Protein AF-A0A162RTA2-F1 (afdb_monomer)

Radius of gyration: 52.52 Å; Cα contacts (8 Å, |Δi|>4): 504; chains: 1; bounding box: 131×69×152 Å

Organism: NCBI:txid35525

Secondary structure (DSSP, 8-state):
--SSHHHHHHHTSSSSS-----------------------SS-HHHHTTS---SS---SEEEE-SSSSS-PEEE--S--EE--HHHHHHHHHH-HHHHHHHTTSSS-EES--HHHHHHHHHHHHHHHHHHTTSHHHHHHHHHHHHHHHH-TTGGGTEEEEEEEE--SS--TTT---EEEEEEEEEEEHHHHHHHHHHHTTPBPTTTSSBSHHHHSGGGTTS--HHHHHHHHH-BGGGTSSBSSEEEEEEEPTTPPPS-TT----B-PPPPPTTS-SSTTS-PPPTTT-GGGSPPPPPPPPP-PPPEETTEEHHHHHHHHHHHHHHHHHHHHHHHHHHHHHHHHHHHHHHHHHHHHTTTS-SS---------------------------------------------------------------------------

Structure (mmCIF, N/CA/C/O backbone):
data_AF-A0A162RTA2-F1
#
_entry.id   AF-A0A162RTA2-F1
#
loop_
_atom_site.group_PDB
_atom_site.id
_atom_site.type_symbol
_atom_site.label_atom_id
_atom_site.label_alt_id
_atom_site.label_comp_id
_atom_site.label_asym_id
_atom_site.label_entity_id
_atom_site.label_seq_id
_atom_site.pdbx_PDB_ins_code
_atom_site.Cartn_x
_atom_site.Cartn_y
_atom_site.Cartn_z
_atom_site.occupancy
_atom_site.B_iso_or_equiv
_atom_site.auth_seq_id
_atom_site.auth_comp_id
_atom_site.auth_asym_id
_atom_site.auth_atom_id
_atom_site.pdbx_PDB_model_num
ATOM 1 N N . MET A 1 1 ? 75.792 -13.176 36.880 1.00 47.16 1 MET A N 1
ATOM 2 C CA . MET A 1 1 ? 74.423 -12.820 36.447 1.00 47.16 1 MET A CA 1
ATOM 3 C C . MET A 1 1 ? 73.464 -13.728 37.194 1.00 47.16 1 MET A C 1
ATOM 5 O O . MET A 1 1 ? 73.699 -14.927 37.212 1.00 47.16 1 MET A O 1
ATOM 9 N N . GLY A 1 2 ? 72.490 -13.158 37.896 1.00 45.47 2 GLY A N 1
ATOM 10 C CA . GLY A 1 2 ? 71.633 -13.858 38.855 1.00 45.47 2 GLY A CA 1
ATOM 11 C C . GLY A 1 2 ? 70.981 -12.848 39.801 1.00 45.47 2 GLY A C 1
ATOM 12 O O . GLY A 1 2 ? 71.574 -11.800 40.057 1.00 45.47 2 GLY A O 1
ATOM 13 N N . ARG A 1 3 ? 69.781 -13.177 40.303 1.00 44.53 3 ARG A N 1
ATOM 14 C CA . ARG A 1 3 ? 68.616 -12.262 40.389 1.00 44.53 3 ARG A CA 1
ATOM 15 C C . ARG A 1 3 ? 67.983 -12.038 39.004 1.00 44.53 3 ARG A C 1
ATOM 17 O O . ARG A 1 3 ? 68.652 -12.200 37.990 1.00 44.53 3 ARG A O 1
ATOM 24 N N . ASP A 1 4 ? 66.681 -11.756 39.033 1.00 50.44 4 ASP A N 1
ATOM 25 C CA . ASP A 1 4 ? 65.726 -11.473 37.940 1.00 50.44 4 ASP A CA 1
ATOM 26 C C . ASP A 1 4 ? 64.821 -12.649 37.524 1.00 50.44 4 ASP A C 1
ATOM 28 O O . ASP A 1 4 ? 63.603 -12.518 37.625 1.00 50.44 4 ASP A O 1
ATOM 32 N N . VAL A 1 5 ? 65.347 -13.844 37.217 1.00 50.56 5 VAL A N 1
ATOM 33 C CA . VAL A 1 5 ? 64.493 -15.026 36.902 1.00 50.56 5 VAL A CA 1
ATOM 34 C C . VAL A 1 5 ? 63.605 -15.452 38.090 1.00 50.56 5 VAL A C 1
ATOM 36 O O . VAL A 1 5 ? 62.507 -15.973 37.909 1.00 50.56 5 VAL A O 1
ATOM 39 N N . VAL A 1 6 ? 64.046 -15.179 39.322 1.00 47.72 6 VAL A N 1
ATOM 40 C CA . VAL A 1 6 ? 63.326 -15.535 40.561 1.00 47.72 6 VAL A CA 1
ATOM 41 C C . VAL A 1 6 ? 62.083 -14.660 40.793 1.00 47.72 6 VAL A C 1
ATOM 43 O O . VAL A 1 6 ? 61.156 -15.095 41.468 1.00 47.72 6 VAL A O 1
ATOM 46 N N . PHE A 1 7 ? 62.018 -13.446 40.233 1.00 45.50 7 PHE A N 1
ATOM 47 C CA . PHE A 1 7 ? 60.947 -12.495 40.567 1.00 45.50 7 PHE A CA 1
ATOM 48 C C . PHE A 1 7 ? 59.626 -12.758 39.825 1.00 45.50 7 PHE A C 1
ATOM 50 O O . PHE A 1 7 ? 58.560 -12.406 40.323 1.00 45.50 7 PHE A O 1
ATOM 57 N N . VAL A 1 8 ? 59.679 -13.418 38.663 1.00 51.41 8 VAL A N 1
ATOM 58 C CA . VAL A 1 8 ? 58.488 -13.717 37.843 1.00 51.41 8 VAL A CA 1
ATOM 59 C C . VAL A 1 8 ? 57.709 -14.924 38.388 1.00 51.41 8 VAL A C 1
ATOM 61 O O . VAL A 1 8 ? 56.482 -14.920 38.381 1.00 51.41 8 VAL A O 1
ATOM 64 N N . PHE A 1 9 ? 58.399 -15.932 38.933 1.00 43.00 9 PHE A N 1
ATOM 65 C CA . PHE A 1 9 ? 57.758 -17.148 39.457 1.00 43.00 9 PHE A CA 1
ATOM 66 C C . PHE A 1 9 ? 57.049 -16.968 40.810 1.00 43.00 9 PHE A C 1
ATOM 68 O O . PHE A 1 9 ? 56.158 -17.750 41.134 1.00 43.00 9 PHE A O 1
ATOM 75 N N . VAL A 1 10 ? 57.402 -15.946 41.597 1.00 47.78 10 VAL A N 1
ATOM 76 C CA . VAL A 1 10 ? 56.810 -15.717 42.931 1.00 47.78 10 VAL A CA 1
ATOM 77 C C . VAL A 1 10 ? 55.421 -15.066 42.850 1.00 47.78 10 VAL A C 1
ATOM 79 O O . VAL A 1 10 ? 54.563 -15.354 43.681 1.00 47.78 10 VAL A O 1
ATOM 82 N N . LEU A 1 11 ? 55.158 -14.241 41.831 1.00 46.12 11 LEU A N 1
ATOM 83 C CA . LEU A 1 11 ? 53.863 -13.564 41.665 1.00 46.12 11 LEU A CA 1
ATOM 84 C C . LEU A 1 11 ? 52.770 -14.463 41.058 1.00 46.12 11 LEU A C 1
ATOM 86 O O . LEU A 1 11 ? 51.589 -14.203 41.267 1.00 46.12 11 LEU A O 1
ATOM 90 N N . ALA A 1 12 ? 53.139 -15.544 40.365 1.00 45.56 12 ALA A N 1
ATOM 91 C CA . ALA A 1 12 ? 52.188 -16.466 39.738 1.00 45.56 12 ALA A CA 1
ATOM 92 C C . ALA A 1 12 ? 51.533 -17.472 40.712 1.00 45.56 12 ALA A C 1
ATOM 94 O O . ALA A 1 12 ? 50.554 -18.119 40.351 1.00 45.56 12 ALA A O 1
ATOM 95 N N . LEU A 1 13 ? 52.061 -17.626 41.935 1.00 40.28 13 LEU A N 1
ATOM 96 C CA . LEU A 1 13 ? 51.657 -18.688 42.874 1.00 40.28 13 LEU A CA 1
ATOM 97 C C . LEU A 1 13 ? 50.846 -18.206 44.090 1.00 40.28 13 LEU A C 1
ATOM 99 O O . LEU A 1 13 ? 50.374 -19.032 44.867 1.00 40.28 13 LEU A O 1
ATOM 103 N N . LEU A 1 14 ? 50.636 -16.894 44.251 1.00 40.59 14 LEU A N 1
ATOM 104 C CA . LEU A 1 14 ? 49.888 -16.322 45.385 1.00 40.59 14 LEU A CA 1
ATOM 105 C C . LEU A 1 14 ? 48.412 -15.998 45.080 1.00 40.59 14 LEU A C 1
ATOM 107 O O . LEU A 1 14 ? 47.686 -15.581 45.975 1.00 40.59 14 LEU A O 1
ATOM 111 N N . ALA A 1 15 ? 47.940 -16.244 43.853 1.00 41.16 15 ALA A N 1
ATOM 112 C CA . ALA A 1 15 ? 46.539 -16.041 43.455 1.00 41.16 15 ALA A CA 1
ATOM 113 C C . ALA A 1 15 ? 45.626 -17.270 43.683 1.00 41.16 15 ALA A C 1
ATOM 115 O O . ALA A 1 15 ? 44.437 -17.215 43.389 1.00 41.16 15 ALA A O 1
ATOM 116 N N . ILE A 1 16 ? 46.169 -18.387 44.185 1.00 42.56 16 ILE A N 1
ATOM 117 C CA . ILE A 1 16 ? 45.461 -19.682 44.293 1.00 42.56 16 ILE A CA 1
ATOM 118 C C . ILE A 1 16 ? 44.822 -19.890 45.687 1.00 42.56 16 ILE A C 1
ATOM 120 O O . ILE A 1 16 ? 44.022 -20.800 45.877 1.00 42.56 16 ILE A O 1
ATOM 124 N N . TRP A 1 17 ? 45.124 -19.024 46.663 1.00 38.19 17 TRP A N 1
ATOM 125 C CA . TRP A 1 17 ? 44.666 -19.136 48.057 1.00 38.19 17 TRP A CA 1
ATOM 126 C C . TRP A 1 17 ? 43.900 -17.896 48.548 1.00 38.19 17 TRP A C 1
ATOM 128 O O . TRP A 1 17 ? 44.283 -17.269 49.531 1.00 38.19 17 TRP A O 1
ATOM 138 N N . TYR A 1 18 ? 42.777 -17.571 47.901 1.00 33.03 18 TYR A N 1
ATOM 139 C CA . TYR A 1 18 ? 41.646 -16.938 48.595 1.00 33.03 18 TYR A CA 1
ATOM 140 C C . TYR A 1 18 ? 40.318 -17.310 47.928 1.00 33.03 18 TYR A C 1
ATOM 142 O O . TYR A 1 18 ? 39.935 -16.754 46.904 1.00 33.03 18 TYR A O 1
ATOM 150 N N . ASN A 1 19 ? 39.618 -18.273 48.527 1.00 35.62 19 ASN A N 1
ATOM 151 C CA . ASN A 1 19 ? 38.276 -18.687 48.136 1.00 35.62 19 ASN A CA 1
ATOM 152 C C . ASN A 1 19 ? 37.488 -19.080 49.399 1.00 35.62 19 ASN A C 1
ATOM 154 O O . ASN A 1 19 ? 37.860 -20.062 50.044 1.00 35.62 19 ASN A O 1
ATOM 158 N N . PRO A 1 20 ? 36.430 -18.343 49.774 1.00 34.97 20 PRO A N 1
ATOM 159 C CA . PRO A 1 20 ? 35.414 -18.818 50.698 1.00 34.97 20 PRO A CA 1
ATOM 160 C C . PRO A 1 20 ? 34.203 -19.352 49.915 1.00 34.97 20 PRO A C 1
ATOM 162 O O . PRO A 1 20 ? 33.336 -18.593 49.486 1.00 34.97 20 PRO A O 1
ATOM 165 N N . VAL A 1 21 ? 34.125 -20.676 49.762 1.00 35.34 21 VAL A N 1
ATOM 166 C CA . VAL A 1 21 ? 32.892 -21.356 49.337 1.00 35.34 21 VAL A CA 1
ATOM 167 C C . VAL A 1 21 ? 31.981 -21.540 50.549 1.00 35.34 21 VAL A C 1
ATOM 169 O O . VAL A 1 21 ? 32.415 -22.123 51.535 1.00 35.34 21 VAL A O 1
ATOM 172 N N . CYS A 1 22 ? 30.739 -21.066 50.434 1.00 27.30 22 CYS A N 1
ATOM 173 C CA . CYS A 1 22 ? 29.482 -21.634 50.956 1.00 27.30 22 CYS A CA 1
ATOM 174 C C . CYS A 1 22 ? 28.376 -20.650 50.520 1.00 27.30 22 CYS A C 1
ATOM 176 O O . CYS A 1 22 ? 28.410 -19.500 50.939 1.00 27.30 22 CYS A O 1
ATOM 178 N N . SER A 1 23 ? 27.477 -20.931 49.572 1.00 27.20 23 SER A N 1
ATOM 179 C CA . SER A 1 23 ? 26.694 -22.149 49.299 1.00 27.20 23 SER A CA 1
ATOM 180 C C . SER A 1 23 ? 25.692 -22.458 50.407 1.00 27.20 23 SER A C 1
ATOM 182 O O . SER A 1 23 ? 25.990 -23.218 51.322 1.00 27.20 23 SER A O 1
ATOM 184 N N . GLU A 1 24 ? 24.486 -21.917 50.257 1.00 28.17 24 GLU A N 1
ATOM 185 C CA . GLU A 1 24 ? 23.281 -22.385 50.935 1.00 28.17 24 GLU A CA 1
ATOM 186 C C . GLU A 1 24 ? 22.255 -22.716 49.844 1.00 28.17 24 GLU A C 1
ATOM 188 O O . GLU A 1 24 ? 21.717 -21.834 49.178 1.00 28.17 24 GLU A O 1
ATOM 193 N N . THR A 1 25 ? 22.079 -24.010 49.576 1.00 34.00 25 THR A N 1
ATOM 194 C CA . THR A 1 25 ? 21.076 -24.526 48.640 1.00 34.00 25 THR A CA 1
ATOM 195 C C . THR A 1 25 ? 19.830 -24.883 49.433 1.00 34.00 25 THR A C 1
ATOM 197 O O . THR A 1 25 ? 19.845 -25.881 50.152 1.00 34.00 25 THR A O 1
ATOM 200 N N . ALA A 1 26 ? 18.777 -24.077 49.302 1.00 28.12 26 ALA A N 1
ATOM 201 C CA . ALA A 1 26 ? 17.455 -24.392 49.827 1.00 28.12 26 ALA A CA 1
ATOM 202 C C . ALA A 1 26 ? 16.579 -24.973 48.706 1.00 28.12 26 ALA A C 1
ATOM 204 O O . ALA A 1 26 ? 16.508 -24.420 47.611 1.00 28.12 26 ALA A O 1
ATOM 205 N N . ASP A 1 27 ? 15.988 -26.118 49.018 1.00 26.69 27 ASP A N 1
ATOM 206 C CA . ASP A 1 27 ? 15.301 -27.102 48.183 1.00 26.69 27 ASP A CA 1
ATOM 207 C C . ASP A 1 27 ? 14.414 -26.617 47.018 1.00 26.69 27 ASP A C 1
ATOM 209 O O . ASP A 1 27 ? 13.696 -25.620 47.081 1.00 26.69 27 ASP A O 1
ATOM 213 N N . LEU A 1 28 ? 14.430 -27.420 45.948 1.00 29.45 28 LEU A N 1
ATOM 214 C CA . LEU A 1 28 ? 13.605 -27.262 44.752 1.00 29.45 28 LEU A CA 1
ATOM 215 C C . LEU A 1 28 ? 12.278 -28.016 44.932 1.00 29.45 28 LEU A C 1
ATOM 217 O O . LEU A 1 28 ? 12.180 -29.191 44.581 1.00 29.45 28 LEU A O 1
ATOM 221 N N . GLU A 1 29 ? 11.252 -27.336 45.445 1.00 27.45 29 GLU A N 1
ATOM 222 C CA . GLU A 1 29 ? 9.861 -27.801 45.356 1.00 27.45 29 GLU A CA 1
ATOM 223 C C . GLU A 1 29 ? 9.006 -26.882 44.475 1.00 27.45 29 GLU A C 1
ATOM 225 O O . GLU A 1 29 ? 9.232 -25.679 44.349 1.00 27.45 29 GLU A O 1
ATOM 230 N N . LEU A 1 30 ? 8.037 -27.508 43.807 1.00 35.47 30 LEU A N 1
ATOM 231 C CA . LEU A 1 30 ? 7.164 -26.908 42.805 1.00 35.47 30 LEU A CA 1
ATOM 232 C C . LEU A 1 30 ? 6.258 -25.830 43.409 1.00 35.47 30 LEU A C 1
ATOM 234 O O . LEU A 1 30 ? 5.530 -26.116 44.356 1.00 35.47 30 LEU A O 1
ATOM 238 N N . LEU A 1 31 ? 6.142 -24.681 42.740 1.00 24.70 31 LEU A N 1
ATOM 239 C CA . LEU A 1 31 ? 4.845 -24.020 42.585 1.00 24.70 31 LEU A CA 1
ATOM 240 C C . LEU A 1 31 ? 4.776 -23.201 41.287 1.00 24.70 31 LEU A C 1
ATOM 242 O O . LEU A 1 31 ? 5.788 -22.913 40.652 1.00 24.70 31 LEU A O 1
ATOM 246 N N . HIS A 1 32 ? 3.544 -22.918 40.878 1.00 28.33 32 HIS A N 1
ATOM 247 C CA . HIS A 1 32 ? 3.163 -22.280 39.620 1.00 28.33 32 HIS A CA 1
ATOM 248 C C . HIS A 1 32 ? 2.883 -20.777 39.831 1.00 28.33 32 HIS A C 1
ATOM 250 O O . HIS A 1 32 ? 2.768 -20.324 40.969 1.00 28.33 32 HIS A O 1
ATOM 256 N N . GLU A 1 33 ? 2.620 -20.078 38.725 1.00 29.36 33 GLU A N 1
ATOM 257 C CA . GLU A 1 33 ? 1.870 -18.811 38.647 1.00 29.36 33 GLU A CA 1
ATOM 258 C C . GLU A 1 33 ? 2.550 -17.462 38.987 1.00 29.36 33 GLU A C 1
ATOM 260 O O . GLU A 1 33 ? 3.306 -17.305 39.944 1.00 29.36 33 GLU A O 1
ATOM 265 N N . SER A 1 34 ? 2.066 -16.450 38.253 1.00 29.58 34 SER A N 1
ATOM 266 C CA . SER A 1 34 ? 1.974 -15.012 38.568 1.00 29.58 34 SER A CA 1
ATOM 267 C C . SER A 1 34 ? 3.185 -14.084 38.363 1.00 29.58 34 SER A C 1
ATOM 269 O O . SER A 1 34 ? 4.325 -14.438 38.642 1.00 29.58 34 SER A O 1
ATOM 271 N N . ASP A 1 35 ? 2.995 -12.818 37.971 1.00 32.56 35 ASP A N 1
ATOM 2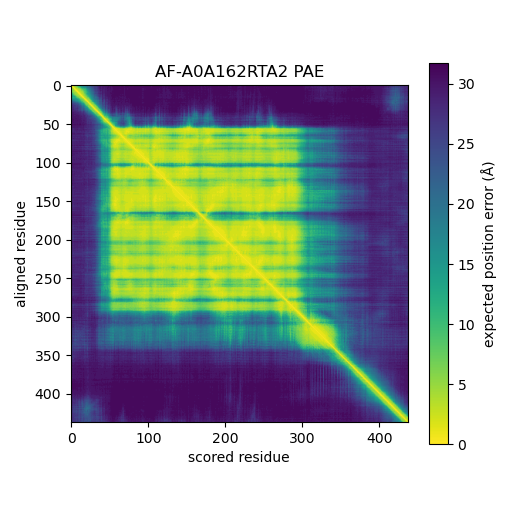72 C CA . ASP A 1 35 ? 2.029 -12.239 37.008 1.00 32.56 35 ASP A CA 1
ATOM 273 C C . ASP A 1 35 ? 2.531 -10.821 36.658 1.00 32.56 35 ASP A C 1
ATOM 275 O O . ASP A 1 35 ? 2.690 -9.989 37.556 1.00 32.56 35 ASP A O 1
ATOM 279 N N . SER A 1 36 ? 2.821 -10.506 35.393 1.00 32.44 36 SER A N 1
ATOM 280 C CA . SER A 1 36 ? 3.290 -9.161 35.011 1.00 32.44 36 SER A CA 1
ATOM 281 C C . SER A 1 36 ? 2.105 -8.293 34.589 1.00 32.44 36 SER A C 1
ATOM 283 O O . SER A 1 36 ? 1.755 -8.248 33.409 1.00 32.44 36 SER A O 1
ATOM 285 N N . GLN A 1 37 ? 1.471 -7.628 35.560 1.00 32.31 37 GLN A N 1
ATOM 286 C CA . GLN A 1 37 ? 0.194 -6.932 35.367 1.00 32.31 37 GLN A CA 1
ATOM 287 C C . GLN A 1 37 ? 0.260 -5.764 34.366 1.00 32.31 37 GLN A C 1
ATOM 289 O O . GLN A 1 37 ? 0.566 -4.625 34.717 1.00 32.31 37 GLN A O 1
ATOM 294 N N . HIS A 1 38 ? -0.150 -6.033 33.126 1.00 34.97 38 HIS A N 1
ATOM 295 C CA . HIS A 1 38 ? -0.755 -5.019 32.267 1.00 34.97 38 HIS A CA 1
ATOM 296 C C . HIS A 1 38 ? -2.210 -4.829 32.712 1.00 34.97 38 HIS A C 1
ATOM 298 O O . HIS A 1 38 ? -3.004 -5.764 32.658 1.00 34.97 38 HIS A O 1
ATOM 304 N N . HIS A 1 39 ? -2.574 -3.623 33.153 1.00 31.73 39 HIS A N 1
ATOM 305 C CA . HIS A 1 39 ? -3.935 -3.313 33.603 1.00 31.73 39 HIS A CA 1
ATOM 306 C C . HIS A 1 39 ? -4.900 -3.085 32.423 1.00 31.73 39 HIS A C 1
ATOM 308 O O . HIS A 1 39 ? -5.405 -1.982 32.220 1.00 31.73 39 HIS A O 1
ATOM 314 N N . SER A 1 40 ? -5.190 -4.138 31.653 1.00 39.47 40 SER A N 1
ATOM 315 C CA . SER A 1 40 ? -6.405 -4.188 30.834 1.00 39.47 40 SER A CA 1
ATOM 316 C C . SER A 1 40 ? -7.601 -4.388 31.770 1.00 39.47 40 SER A C 1
ATOM 318 O O . SER A 1 40 ? -7.750 -5.455 32.362 1.00 39.47 40 SER A O 1
ATOM 320 N N . ILE A 1 41 ? -8.431 -3.354 31.944 1.00 51.09 41 ILE A N 1
ATOM 321 C CA . ILE A 1 41 ? -9.538 -3.353 32.927 1.00 51.09 41 ILE A CA 1
ATOM 322 C C . ILE A 1 41 ? -10.670 -4.331 32.547 1.00 51.09 41 ILE A C 1
ATOM 324 O O . ILE A 1 41 ? -11.442 -4.744 33.406 1.00 51.09 41 ILE A O 1
ATOM 328 N N . TRP A 1 42 ? -10.700 -4.781 31.293 1.00 43.22 42 TRP A N 1
ATOM 329 C CA . TRP A 1 42 ? -11.556 -5.866 30.820 1.00 43.22 42 TRP A CA 1
ATOM 330 C C . TRP A 1 42 ? -10.790 -7.180 30.883 1.00 43.22 42 TRP A C 1
ATOM 332 O O . TRP A 1 42 ? -9.695 -7.293 30.322 1.00 43.22 42 TRP A O 1
ATOM 342 N N . THR A 1 43 ? -11.349 -8.196 31.541 1.00 38.38 43 THR A N 1
ATOM 343 C CA . THR A 1 43 ? -10.756 -9.532 31.472 1.00 38.38 43 THR A CA 1
ATOM 344 C C . THR A 1 43 ? -10.954 -10.098 30.069 1.00 38.38 43 THR A C 1
ATOM 346 O O . THR A 1 43 ? -11.955 -9.826 29.402 1.00 38.38 43 THR A O 1
ATOM 349 N N . ARG A 1 44 ? -10.040 -10.973 29.620 1.00 49.62 44 ARG A N 1
ATOM 350 C CA . ARG A 1 44 ? -10.187 -11.649 28.316 1.00 49.62 44 ARG A CA 1
ATOM 351 C C . ARG A 1 44 ? -11.532 -12.384 28.190 1.00 49.62 44 ARG A C 1
ATOM 353 O O . ARG A 1 44 ? -12.015 -12.547 27.083 1.00 49.62 44 ARG A O 1
ATOM 360 N N . LYS A 1 45 ? -12.162 -12.786 29.304 1.00 37.69 45 LYS A N 1
ATOM 361 C CA . LYS A 1 45 ? -13.489 -13.425 29.322 1.00 37.69 45 LYS A CA 1
ATOM 362 C C . LYS A 1 45 ? -14.649 -12.495 28.978 1.00 37.69 45 LYS A C 1
ATOM 364 O O . LYS A 1 45 ? -15.644 -12.989 28.471 1.00 37.69 45 LYS A O 1
ATOM 369 N N . GLU A 1 46 ? -14.554 -11.203 29.273 1.00 43.72 46 GLU A N 1
ATOM 370 C CA . GLU A 1 46 ? -15.633 -10.252 28.975 1.00 43.72 46 GLU A CA 1
ATOM 371 C C . GLU A 1 46 ? -15.585 -9.841 27.499 1.00 43.72 46 GLU A C 1
ATOM 373 O O . GLU A 1 46 ? -16.619 -9.823 26.841 1.00 43.72 46 GLU A O 1
ATOM 378 N N . LEU A 1 47 ? -14.379 -9.665 26.945 1.00 48.97 47 LEU A N 1
ATOM 379 C CA . LEU A 1 47 ? -14.157 -9.492 25.502 1.00 48.97 47 LEU A CA 1
ATOM 380 C C . LEU A 1 47 ? -14.440 -10.779 24.698 1.00 48.97 47 LEU A C 1
ATOM 382 O O . LEU A 1 47 ? -14.981 -10.713 23.599 1.00 48.97 47 LEU A O 1
ATOM 386 N N . ALA A 1 48 ? -14.146 -11.962 25.249 1.00 43.12 48 ALA A N 1
ATOM 387 C CA . ALA A 1 48 ? -14.498 -13.259 24.655 1.00 43.12 48 ALA A CA 1
ATOM 388 C C . ALA A 1 48 ? -15.945 -13.709 24.962 1.00 43.12 48 ALA A C 1
ATOM 390 O O . ALA A 1 48 ? -16.269 -14.885 24.800 1.00 43.12 48 ALA A O 1
ATOM 391 N N . ASN A 1 49 ? -16.809 -12.796 25.423 1.00 40.88 49 ASN A N 1
ATOM 392 C CA . ASN A 1 49 ? -18.253 -13.024 25.517 1.00 40.88 49 ASN A CA 1
ATOM 393 C C . ASN A 1 49 ? -19.011 -12.512 24.275 1.00 40.88 49 ASN A C 1
ATOM 395 O O . ASN A 1 49 ? -20.229 -12.679 24.190 1.00 40.88 49 ASN A O 1
ATOM 399 N N . GLY A 1 50 ? -18.302 -11.940 23.293 1.00 45.03 50 GLY A N 1
ATOM 400 C CA . GLY A 1 50 ? -18.783 -11.908 21.915 1.00 45.03 50 GLY A CA 1
ATOM 401 C C . GLY A 1 50 ? -19.081 -13.335 21.445 1.00 45.03 50 GLY A C 1
ATOM 402 O O . GLY A 1 50 ? -18.292 -14.254 21.679 1.00 45.03 50 GLY A O 1
ATOM 403 N N . SER A 1 51 ? -20.246 -13.538 20.828 1.00 43.31 51 SER A N 1
ATOM 404 C CA . SER A 1 51 ? -20.583 -14.829 20.222 1.00 43.31 51 SER A CA 1
ATOM 405 C C . SER A 1 51 ? -19.519 -15.190 19.191 1.00 43.31 51 SER A C 1
ATOM 407 O O . SER A 1 51 ? -19.080 -14.322 18.438 1.00 43.31 51 SER A O 1
ATOM 409 N N . LYS A 1 52 ? -19.135 -16.469 19.109 1.00 50.06 52 LYS A N 1
ATOM 410 C CA . LYS A 1 52 ? -18.225 -16.933 18.057 1.00 50.06 52 LYS A CA 1
ATOM 411 C C . LYS A 1 52 ? -18.982 -17.095 16.737 1.00 50.06 52 LYS A C 1
ATOM 413 O O . LYS A 1 52 ? -19.206 -18.210 16.268 1.00 50.06 52 LYS A O 1
ATOM 418 N N . ASP A 1 53 ? -19.447 -15.969 16.205 1.00 60.97 53 ASP A N 1
ATOM 419 C CA . ASP A 1 53 ? -20.208 -15.916 14.970 1.00 60.97 53 ASP A CA 1
ATOM 420 C C . ASP A 1 53 ? -19.297 -16.192 13.772 1.00 60.97 53 ASP A C 1
ATOM 422 O O . ASP A 1 53 ? -18.289 -15.525 13.558 1.00 60.97 53 ASP A O 1
ATOM 426 N N . SER A 1 54 ? -19.684 -17.185 12.980 1.00 64.62 54 SER A N 1
ATOM 427 C CA . SER A 1 54 ? -19.069 -17.525 11.699 1.00 64.62 54 SER A CA 1
ATOM 428 C C . SER A 1 54 ? -19.191 -16.435 10.628 1.00 64.62 54 SER A C 1
ATOM 430 O O . SER A 1 54 ? -18.496 -16.525 9.621 1.00 64.62 54 SER A O 1
ATOM 432 N N . GLN A 1 55 ? -20.082 -15.454 10.801 1.00 76.12 55 GLN A N 1
ATOM 433 C CA . GLN A 1 55 ? -20.253 -14.342 9.860 1.00 76.12 55 GLN A CA 1
ATOM 434 C C . GLN A 1 55 ? -19.242 -13.217 10.134 1.00 76.12 55 GLN A C 1
ATOM 436 O O . GLN A 1 55 ? -18.670 -12.678 9.189 1.00 76.12 55 GLN A O 1
ATOM 441 N N . GLY A 1 56 ? -18.936 -12.951 11.408 1.00 83.88 56 GLY A N 1
ATOM 442 C CA . GLY A 1 56 ? -18.103 -11.831 11.859 1.00 83.88 56 GLY A CA 1
ATOM 443 C C . GLY A 1 56 ? -18.933 -10.633 12.333 1.00 83.88 56 GLY A C 1
ATOM 444 O O . GLY A 1 56 ? -20.113 -10.524 12.019 1.00 83.88 56 GLY A O 1
ATOM 445 N N . HIS A 1 57 ? -18.316 -9.754 13.122 1.00 91.56 57 HIS A N 1
ATOM 446 C CA . HIS A 1 57 ? -18.953 -8.575 13.719 1.00 91.56 57 HIS A CA 1
ATOM 447 C C . HIS A 1 57 ? -17.980 -7.387 13.771 1.00 91.56 57 HIS A C 1
ATOM 449 O O . HIS A 1 57 ? -16.764 -7.553 13.605 1.00 91.56 57 HIS A O 1
ATOM 455 N N . CYS A 1 58 ? -18.481 -6.189 14.079 1.00 94.81 58 CYS A N 1
ATOM 456 C CA . CYS A 1 58 ? -17.641 -5.004 14.239 1.00 94.81 58 CYS A CA 1
ATOM 457 C C . CYS A 1 58 ? -16.688 -5.127 15.434 1.00 94.81 58 CYS A C 1
ATOM 459 O O . CYS A 1 58 ? -17.043 -5.684 16.469 1.00 94.81 58 CYS A O 1
ATOM 461 N N . MET A 1 59 ? -15.486 -4.561 15.304 1.00 94.00 59 MET A N 1
ATOM 462 C CA . MET A 1 59 ? -14.479 -4.456 16.382 1.00 94.00 59 MET A CA 1
ATOM 463 C C . MET A 1 59 ? -14.339 -3.035 16.950 1.00 94.00 59 MET A C 1
ATOM 465 O O . MET A 1 59 ? -13.600 -2.800 17.904 1.00 94.00 59 MET A O 1
ATOM 469 N N . TRP A 1 60 ? -15.034 -2.067 16.361 1.00 94.75 60 TRP A N 1
ATOM 470 C CA . TRP A 1 60 ? -15.182 -0.712 16.876 1.00 94.75 60 TRP A CA 1
ATOM 471 C C . TRP A 1 60 ? -16.358 -0.018 16.201 1.00 94.75 60 TRP A C 1
ATOM 473 O O . TRP A 1 60 ? -16.838 -0.493 15.174 1.00 94.75 60 TRP A O 1
ATOM 483 N N . TYR A 1 61 ? -16.786 1.108 16.766 1.00 93.81 61 TYR A N 1
ATOM 484 C CA . TYR A 1 61 ? -17.619 2.093 16.081 1.00 93.81 61 TYR A CA 1
ATOM 485 C C . TYR A 1 61 ? -17.485 3.454 16.780 1.00 93.81 61 TYR A C 1
ATOM 487 O O . TYR A 1 61 ? -17.462 3.514 18.008 1.00 93.81 61 TYR A O 1
ATOM 495 N N . GLY A 1 62 ? -17.380 4.537 16.008 1.00 91.88 62 GLY A N 1
ATOM 496 C CA . GLY A 1 62 ? -17.233 5.905 16.512 1.00 91.88 62 GLY A CA 1
ATOM 497 C C . GLY A 1 62 ? -15.826 6.275 17.011 1.00 91.88 62 GLY A C 1
ATOM 498 O O . GLY A 1 62 ? -15.101 5.469 17.604 1.00 91.88 62 GLY A O 1
ATOM 499 N N . THR A 1 63 ? -15.439 7.537 16.795 1.00 91.31 63 THR A N 1
ATOM 500 C CA . THR A 1 63 ? -14.129 8.087 17.201 1.00 91.31 63 THR A CA 1
ATOM 501 C C . THR A 1 63 ? -14.194 8.823 18.544 1.00 91.31 63 THR A C 1
ATOM 503 O O . THR A 1 63 ? -15.097 9.619 18.805 1.00 91.31 63 THR A O 1
ATOM 506 N N . CYS A 1 64 ? -13.174 8.642 19.383 1.00 89.44 64 CYS A N 1
ATOM 507 C CA . CYS A 1 64 ? -12.989 9.389 20.623 1.00 89.44 64 CYS A CA 1
ATOM 508 C C . CYS A 1 64 ? -12.811 10.904 20.383 1.00 89.44 64 CYS A C 1
ATOM 510 O O . CYS A 1 64 ? -12.006 11.336 19.553 1.00 89.44 64 CYS A O 1
ATOM 512 N N . ASN A 1 65 ? -13.551 11.724 21.139 1.00 83.81 65 ASN A N 1
ATOM 513 C CA . ASN A 1 65 ? -13.510 13.189 21.038 1.00 83.81 65 ASN A CA 1
ATOM 514 C C . ASN A 1 65 ? -12.406 13.817 21.896 1.00 83.81 65 ASN A C 1
ATOM 516 O O . ASN A 1 65 ? -11.654 14.649 21.398 1.00 83.81 65 ASN A O 1
ATOM 520 N N . ASP A 1 66 ? -12.297 13.396 23.158 1.00 85.94 66 ASP A N 1
ATOM 521 C CA . ASP A 1 66 ? -11.416 14.000 24.170 1.00 85.94 66 ASP A CA 1
ATOM 522 C C . ASP A 1 66 ? -10.114 13.197 24.383 1.00 85.94 66 ASP A C 1
ATOM 524 O O . ASP A 1 66 ? -9.461 13.271 25.428 1.00 85.94 66 ASP A O 1
ATOM 528 N N . CYS A 1 67 ? -9.727 12.403 23.381 1.00 86.62 67 CYS A N 1
ATOM 529 C CA . CYS A 1 67 ? -8.483 11.642 23.365 1.00 86.62 67 CYS A CA 1
ATOM 530 C C . CYS A 1 67 ? -7.305 12.440 22.781 1.00 86.62 67 CYS A C 1
ATOM 532 O O . CYS A 1 67 ? -7.471 13.310 21.933 1.00 86.62 67 CYS A O 1
ATOM 534 N N . GLU A 1 68 ? -6.087 12.065 23.183 1.00 86.31 68 GLU A N 1
ATOM 535 C CA . GLU A 1 68 ? -4.821 12.601 22.650 1.00 86.31 68 GLU A CA 1
ATOM 536 C C . GLU A 1 68 ? -4.619 12.318 21.147 1.00 86.31 68 GLU A C 1
ATOM 538 O O . GLU A 1 68 ? -4.024 13.123 20.435 1.00 86.31 68 GLU A O 1
ATOM 543 N N . TYR A 1 69 ? -5.165 11.198 20.665 1.00 87.50 69 TYR A N 1
ATOM 544 C CA . TYR A 1 69 ? -5.166 10.773 19.264 1.00 87.50 69 TYR A CA 1
ATOM 545 C C . TYR A 1 69 ? -6.551 10.220 18.889 1.00 87.50 69 TYR A C 1
ATOM 547 O O . TYR A 1 69 ? -7.358 9.911 19.772 1.00 87.50 69 TYR A O 1
ATOM 555 N N . ALA A 1 70 ? -6.828 10.064 17.590 1.00 87.94 70 ALA A N 1
ATOM 556 C CA . ALA A 1 70 ? -8.095 9.539 17.071 1.00 87.94 70 ALA A CA 1
ATOM 557 C C . ALA A 1 70 ? -8.220 8.013 17.273 1.00 87.94 70 ALA A C 1
ATOM 559 O O . ALA A 1 70 ? -8.121 7.226 16.335 1.00 87.94 70 ALA A O 1
ATOM 560 N N . TYR A 1 71 ? -8.413 7.598 18.526 1.00 92.12 71 TYR A N 1
ATOM 561 C CA . TYR A 1 71 ? -8.749 6.224 18.898 1.00 92.12 71 TYR A CA 1
ATOM 562 C C . TYR A 1 71 ? -10.238 5.944 18.666 1.00 92.12 71 TYR A C 1
ATOM 564 O O . TYR A 1 71 ? -11.080 6.793 18.964 1.00 92.12 71 TYR A O 1
ATOM 572 N N . ASN A 1 72 ? -10.568 4.738 18.207 1.00 93.75 72 ASN A N 1
ATOM 573 C CA . ASN A 1 72 ? -11.954 4.285 18.061 1.00 93.75 72 ASN A CA 1
ATOM 574 C C . ASN A 1 72 ? -12.481 3.691 19.378 1.00 93.75 72 ASN A C 1
ATOM 576 O O . ASN A 1 72 ? -11.700 3.116 20.147 1.00 93.75 72 ASN A O 1
ATOM 580 N N . TYR A 1 73 ? -13.790 3.777 19.633 1.00 93.75 73 TYR A N 1
ATOM 581 C CA . TYR A 1 73 ? -14.409 3.062 20.753 1.00 93.75 73 TYR A CA 1
ATOM 582 C C . TYR A 1 73 ? -14.585 1.574 20.429 1.00 93.75 73 TYR A C 1
ATOM 584 O O . TYR A 1 73 ? -15.041 1.208 19.347 1.00 93.75 73 TYR A O 1
ATOM 592 N N . ALA A 1 74 ? -14.218 0.706 21.372 1.00 94.06 74 ALA A N 1
ATOM 593 C CA . ALA A 1 74 ? -14.360 -0.739 21.248 1.00 94.06 74 ALA A CA 1
ATOM 594 C C . ALA A 1 74 ? -15.845 -1.129 21.273 1.00 94.06 74 ALA A C 1
ATOM 596 O O . ALA A 1 74 ? -16.601 -0.688 22.144 1.00 94.06 74 ALA A O 1
ATOM 597 N N . TYR A 1 75 ? -16.238 -1.969 20.320 1.00 92.88 75 TYR A N 1
ATOM 598 C CA . TYR A 1 75 ? -17.610 -2.402 20.063 1.00 92.88 75 TYR A CA 1
ATOM 599 C C . TYR A 1 75 ? -17.577 -3.851 19.557 1.00 92.88 75 TYR A C 1
ATOM 601 O O . TYR A 1 75 ? -16.572 -4.279 18.993 1.00 92.88 75 TYR A O 1
ATOM 609 N N . GLN A 1 76 ? -18.633 -4.625 19.814 1.00 89.94 76 GLN A N 1
ATOM 610 C CA . GLN A 1 76 ? -18.732 -6.051 19.447 1.00 89.94 76 GLN A CA 1
ATOM 611 C C . GLN A 1 76 ? -20.145 -6.420 18.962 1.00 89.94 76 GLN A C 1
ATOM 613 O O . GLN A 1 76 ? -20.627 -7.521 19.219 1.00 89.94 76 GLN A O 1
ATOM 618 N N . GLY A 1 77 ? -20.842 -5.463 18.346 1.00 89.75 77 GLY A N 1
ATOM 619 C CA . GLY A 1 77 ? -22.161 -5.673 17.751 1.00 89.75 77 GLY A CA 1
ATOM 620 C C . GLY A 1 77 ? -22.119 -5.720 16.226 1.00 89.75 77 GLY A C 1
ATOM 621 O O . GLY A 1 77 ? -21.050 -5.694 15.609 1.00 89.75 77 GLY A O 1
ATOM 622 N N . ASP A 1 78 ? -23.312 -5.790 15.650 1.00 92.19 78 ASP A N 1
ATOM 623 C CA . ASP A 1 78 ? -23.543 -5.889 14.212 1.00 92.19 78 ASP A CA 1
ATOM 624 C C . ASP A 1 78 ? -23.167 -4.586 13.477 1.00 92.19 78 ASP A C 1
ATOM 626 O O . ASP A 1 78 ? -23.101 -3.505 14.071 1.00 92.19 78 ASP A O 1
ATOM 630 N N . ALA A 1 79 ? -22.935 -4.682 12.168 1.00 93.12 79 ALA A N 1
ATOM 631 C CA . ALA A 1 79 ? -22.692 -3.522 11.316 1.00 93.12 79 ALA A CA 1
ATOM 632 C C . ALA A 1 79 ? -23.930 -2.610 11.218 1.00 93.12 79 ALA A C 1
ATOM 634 O O . ALA A 1 79 ? -25.070 -3.073 11.274 1.00 93.12 79 ALA A O 1
ATOM 635 N N . MET A 1 80 ? -23.708 -1.300 11.071 1.00 92.00 80 MET A N 1
ATOM 636 C CA . MET A 1 80 ? -24.761 -0.280 11.126 1.00 92.00 80 MET A CA 1
ATOM 637 C C . MET A 1 80 ? -24.941 0.443 9.782 1.00 92.00 80 MET A C 1
ATOM 639 O O . MET A 1 80 ? -23.971 0.606 9.038 1.00 92.00 80 MET A O 1
ATOM 643 N N . PRO A 1 81 ? -26.167 0.898 9.456 1.00 91.56 81 PRO A N 1
ATOM 644 C CA . PRO A 1 81 ? -26.424 1.657 8.238 1.00 91.56 81 PRO A CA 1
ATOM 645 C C . PRO A 1 81 ? -25.877 3.084 8.361 1.00 91.56 81 PRO A C 1
ATOM 647 O O . PRO A 1 81 ? -26.075 3.753 9.380 1.00 91.56 81 PRO A O 1
ATOM 650 N N . ILE A 1 82 ? -25.233 3.570 7.299 1.00 89.50 82 ILE A N 1
ATOM 651 C CA . ILE A 1 82 ? -24.674 4.930 7.215 1.00 89.50 82 ILE A CA 1
ATOM 652 C C . ILE A 1 82 ? -25.493 5.826 6.270 1.00 89.50 82 ILE A C 1
ATOM 654 O O . ILE A 1 82 ? -26.272 5.348 5.447 1.00 89.50 82 ILE A O 1
ATOM 658 N N . GLY A 1 83 ? -25.363 7.150 6.411 1.00 87.94 83 GLY A N 1
ATOM 659 C CA . GLY A 1 83 ? -26.163 8.113 5.646 1.00 87.94 83 GLY A CA 1
ATOM 660 C C . GLY A 1 83 ? -25.779 8.200 4.164 1.00 87.94 83 GLY A C 1
ATOM 661 O O . GLY A 1 83 ? -24.639 7.944 3.794 1.00 87.94 83 GLY A O 1
ATOM 662 N N . GLU A 1 84 ? -26.704 8.652 3.307 1.00 87.75 84 GLU A N 1
ATOM 663 C CA . GLU A 1 84 ? -26.479 8.805 1.853 1.00 87.75 84 GLU A CA 1
ATOM 664 C C . GLU A 1 84 ? -25.252 9.679 1.513 1.00 87.75 84 GLU A C 1
ATOM 666 O O . GLU A 1 84 ? -24.512 9.388 0.574 1.00 87.75 84 GLU A O 1
ATOM 671 N N . THR A 1 85 ? -24.989 10.721 2.310 1.00 89.44 85 THR A N 1
ATOM 672 C CA . THR A 1 85 ? -23.788 11.569 2.186 1.00 89.44 85 THR A CA 1
ATOM 673 C C . THR A 1 85 ? -22.495 10.820 2.482 1.00 89.44 85 THR A C 1
ATOM 675 O O . THR A 1 85 ? -21.454 11.120 1.900 1.00 89.44 85 THR A O 1
ATOM 678 N N . ASP A 1 86 ? -22.568 9.848 3.383 1.00 90.94 86 ASP A N 1
ATOM 679 C CA . ASP A 1 86 ? -21.423 9.131 3.927 1.00 90.94 86 ASP A CA 1
ATOM 680 C C . ASP A 1 86 ? -21.119 7.903 3.058 1.00 90.94 86 ASP A C 1
ATOM 682 O O . ASP A 1 86 ? -19.953 7.592 2.836 1.00 90.94 86 ASP A O 1
ATOM 686 N N . LEU A 1 87 ? -22.152 7.298 2.452 1.00 90.50 87 LEU A N 1
ATOM 687 C CA . LEU A 1 87 ? -22.022 6.337 1.350 1.00 90.50 87 LEU A CA 1
ATOM 688 C C . LEU A 1 87 ? -21.263 6.952 0.168 1.00 90.50 87 LEU A C 1
ATOM 690 O O . LEU A 1 87 ? -20.287 6.367 -0.288 1.00 90.50 87 LEU A O 1
ATOM 694 N N . GLN A 1 88 ? -21.640 8.156 -0.279 1.00 91.50 88 GLN A N 1
ATOM 695 C CA . GLN A 1 88 ? -20.937 8.860 -1.365 1.00 91.50 88 GLN A CA 1
ATOM 696 C C . GLN A 1 88 ? -19.489 9.222 -0.984 1.00 91.50 88 GLN A C 1
ATOM 698 O O . GLN A 1 88 ? -18.585 9.176 -1.822 1.00 91.50 88 GLN A O 1
ATOM 703 N N . ALA A 1 89 ? -19.238 9.560 0.287 1.00 92.81 89 ALA A N 1
ATOM 704 C CA . ALA A 1 89 ? -17.881 9.777 0.782 1.00 92.81 89 ALA A CA 1
ATOM 705 C C . ALA A 1 89 ? -17.058 8.474 0.767 1.00 92.81 89 ALA A C 1
ATOM 707 O O . ALA A 1 89 ? -15.929 8.479 0.270 1.00 92.81 89 ALA A O 1
ATOM 708 N N . LEU A 1 90 ? -17.630 7.361 1.239 1.00 92.19 90 LEU A N 1
ATOM 709 C CA . LEU A 1 90 ? -16.998 6.041 1.282 1.00 92.19 90 LEU A CA 1
ATOM 710 C C . LEU A 1 90 ? -16.732 5.480 -0.124 1.00 92.19 90 LEU A C 1
ATOM 712 O O . LEU A 1 90 ? -15.620 5.028 -0.381 1.00 92.19 90 LEU A O 1
ATOM 716 N N . GLU A 1 91 ? -17.686 5.591 -1.053 1.00 92.06 91 GLU A N 1
ATOM 717 C CA . GLU A 1 91 ? -17.528 5.252 -2.478 1.00 92.06 91 GLU A CA 1
ATOM 718 C C . GLU A 1 91 ? -16.332 5.998 -3.095 1.00 92.06 91 GLU A C 1
ATOM 720 O O . GLU A 1 91 ? -15.526 5.413 -3.819 1.00 92.06 91 GLU A O 1
ATOM 725 N N . SER A 1 92 ? -16.152 7.283 -2.760 1.00 90.44 92 SER A N 1
ATOM 726 C CA . SER A 1 92 ? -15.072 8.101 -3.328 1.00 90.44 92 SER A CA 1
ATOM 727 C C . SER A 1 92 ? -13.657 7.659 -2.918 1.00 90.44 92 SER A C 1
ATOM 729 O O . SER A 1 92 ? -12.704 7.878 -3.672 1.00 90.44 92 SER A O 1
ATOM 731 N N . VAL A 1 93 ? -13.505 7.023 -1.747 1.00 91.06 93 VAL A N 1
ATOM 732 C CA . VAL A 1 93 ? -12.207 6.579 -1.204 1.00 91.06 93 VAL A CA 1
ATOM 733 C C . VAL A 1 93 ? -11.999 5.068 -1.324 1.00 91.06 93 VAL A C 1
ATOM 735 O O . VAL A 1 93 ? -10.910 4.649 -1.724 1.00 91.06 93 VAL A O 1
ATOM 738 N N . CYS A 1 94 ? -13.037 4.271 -1.063 1.00 93.81 94 CYS A N 1
ATOM 739 C CA . CYS A 1 94 ? -13.046 2.810 -0.951 1.00 93.81 94 CYS A CA 1
ATOM 740 C C . CYS A 1 94 ? -14.108 2.154 -1.871 1.00 93.81 94 CYS A C 1
ATOM 742 O O . CYS A 1 94 ? -14.928 1.369 -1.385 1.00 93.81 94 CYS A O 1
ATOM 744 N N . PRO A 1 95 ? -14.113 2.426 -3.191 1.00 91.44 95 PRO A N 1
ATOM 745 C CA . PRO A 1 95 ? -15.118 1.890 -4.105 1.00 91.44 95 PRO A CA 1
ATOM 746 C C . PRO A 1 95 ? -15.108 0.361 -4.156 1.00 91.44 95 PRO A C 1
ATOM 748 O O . PRO A 1 95 ? -16.168 -0.220 -4.293 1.00 91.44 95 PRO A O 1
ATOM 751 N N . GLU A 1 96 ? -13.975 -0.323 -3.952 1.00 89.62 96 GLU A N 1
ATOM 752 C CA . GLU A 1 96 ? -13.962 -1.795 -3.914 1.00 89.62 96 GLU A CA 1
ATOM 753 C C . GLU A 1 96 ? -14.698 -2.369 -2.691 1.00 89.62 96 GLU A C 1
ATOM 755 O O . GLU A 1 96 ? -15.179 -3.496 -2.749 1.00 89.62 96 GLU A O 1
ATOM 760 N N . LEU A 1 97 ? -14.796 -1.620 -1.585 1.00 91.12 97 LEU A N 1
ATOM 761 C CA . LEU A 1 97 ? -15.602 -2.006 -0.420 1.00 91.12 97 LEU A CA 1
ATOM 762 C C . LEU A 1 97 ? -17.088 -1.700 -0.675 1.00 91.12 97 LEU A C 1
ATOM 764 O O . LEU A 1 97 ? -17.961 -2.494 -0.329 1.00 91.12 97 LEU A O 1
ATOM 768 N N . PHE A 1 98 ? -17.365 -0.577 -1.344 1.00 88.94 98 PHE A N 1
ATOM 769 C CA . PHE A 1 98 ? -18.712 -0.204 -1.771 1.00 88.94 98 PHE A CA 1
ATOM 770 C C . PHE A 1 98 ? -19.276 -1.152 -2.845 1.00 88.94 98 PHE A C 1
ATOM 772 O O . PHE A 1 98 ? -20.432 -1.530 -2.748 1.00 88.94 98 PHE A O 1
ATOM 779 N N . ASP A 1 99 ? -18.477 -1.625 -3.803 1.00 87.62 99 ASP A N 1
ATOM 780 C CA . ASP A 1 99 ? -18.885 -2.614 -4.815 1.00 87.62 99 ASP A CA 1
ATOM 781 C C . ASP A 1 99 ? -19.247 -3.982 -4.196 1.00 87.62 99 ASP A C 1
ATOM 783 O O . ASP A 1 99 ? -19.989 -4.756 -4.803 1.00 87.62 99 ASP A O 1
ATOM 787 N N . GLN A 1 100 ? -18.728 -4.292 -2.998 1.00 86.25 100 GLN A N 1
ATOM 788 C CA . GLN A 1 100 ? -18.980 -5.549 -2.279 1.00 86.25 100 GLN A CA 1
ATOM 789 C C . GLN A 1 100 ? -20.196 -5.483 -1.343 1.00 86.25 100 GLN A C 1
ATOM 791 O O . GLN A 1 100 ? -20.979 -6.429 -1.324 1.00 86.25 100 GLN A O 1
ATOM 796 N N . PHE A 1 101 ? -20.361 -4.392 -0.583 1.00 86.06 101 PHE A N 1
ATOM 797 C CA . PHE A 1 101 ? -21.377 -4.286 0.484 1.00 86.06 101 PHE A CA 1
ATOM 798 C C . PHE A 1 101 ? -22.371 -3.123 0.308 1.00 86.06 101 PHE A C 1
ATOM 800 O O . PHE A 1 101 ? -23.414 -3.088 0.951 1.00 86.06 101 PHE A O 1
ATOM 807 N N . GLY A 1 102 ? -22.067 -2.167 -0.570 1.00 76.75 102 GLY A N 1
ATOM 808 C CA . GLY A 1 102 ? -22.900 -1.005 -0.890 1.00 76.75 102 GLY A CA 1
ATOM 809 C C . GLY A 1 102 ? -24.135 -1.216 -1.790 1.00 76.75 102 GLY A C 1
ATOM 810 O O . GLY A 1 102 ? -25.010 -0.354 -1.715 1.00 76.75 102 GLY A O 1
ATOM 811 N N . PRO A 1 103 ? -24.288 -2.277 -2.623 1.00 75.75 103 PRO A N 1
ATOM 812 C CA . PRO A 1 103 ? -25.446 -2.397 -3.525 1.00 75.75 103 PRO A CA 1
ATOM 813 C C . PRO A 1 103 ? -26.739 -2.924 -2.875 1.00 75.75 103 PRO A C 1
ATOM 815 O O . PRO A 1 103 ? -27.705 -3.185 -3.596 1.00 75.75 103 PRO A O 1
ATOM 818 N N . GLU A 1 104 ? -26.753 -3.151 -1.560 1.00 71.56 104 GLU A N 1
ATOM 819 C CA . GLU A 1 104 ? -27.927 -3.633 -0.821 1.00 71.56 104 GLU A CA 1
ATOM 820 C C . GLU A 1 104 ? -28.921 -2.494 -0.510 1.00 71.56 104 GLU A C 1
ATOM 822 O O . GLU A 1 104 ? -28.561 -1.319 -0.544 1.00 71.56 104 GLU A O 1
ATOM 827 N N . ASP A 1 105 ? -30.186 -2.823 -0.209 1.00 70.69 105 ASP A N 1
ATOM 828 C CA . ASP A 1 105 ? -31.238 -1.815 0.040 1.00 70.69 105 ASP A CA 1
ATOM 829 C C . ASP A 1 105 ? -30.967 -0.950 1.298 1.00 70.69 105 ASP A C 1
ATOM 831 O O . ASP A 1 105 ? -31.386 0.207 1.351 1.00 70.69 105 ASP A O 1
ATOM 835 N N . GLU A 1 106 ? -30.254 -1.491 2.296 1.00 79.94 106 GLU A N 1
ATOM 836 C CA . GLU A 1 106 ? -29.755 -0.784 3.490 1.00 79.94 106 GLU A CA 1
ATOM 837 C C . GLU A 1 106 ? -28.320 -1.272 3.810 1.00 79.94 106 GLU A C 1
ATOM 839 O O . GLU A 1 106 ? -28.155 -2.203 4.599 1.00 79.94 106 GLU A O 1
ATOM 844 N N . PRO A 1 107 ? -27.267 -0.708 3.184 1.00 86.12 107 PRO A N 1
ATOM 845 C CA . PRO A 1 107 ? -25.908 -1.243 3.282 1.00 86.12 107 PRO A CA 1
ATOM 846 C C . PRO A 1 107 ? -25.256 -0.933 4.641 1.00 86.12 107 PRO A C 1
ATOM 848 O O . PRO A 1 107 ? -25.293 0.203 5.126 1.00 86.12 107 PRO A O 1
ATOM 851 N N . LEU A 1 108 ? -24.643 -1.953 5.249 1.00 91.50 108 LEU A N 1
ATOM 852 C CA . LEU A 1 108 ? -24.141 -1.927 6.628 1.00 91.50 108 LEU A CA 1
ATOM 853 C C . LEU A 1 108 ? -22.606 -1.885 6.686 1.00 91.50 108 LEU A C 1
ATOM 855 O O . LEU A 1 108 ? -21.932 -2.665 6.015 1.00 91.50 108 LEU A O 1
ATOM 859 N N . PHE A 1 109 ? -22.053 -1.026 7.547 1.00 94.75 109 PHE A N 1
ATOM 860 C CA . PHE A 1 109 ? -20.607 -0.867 7.743 1.00 94.75 109 PHE A CA 1
ATOM 861 C C . PHE A 1 109 ? -20.239 -0.728 9.230 1.00 94.75 109 PHE A C 1
ATOM 863 O O . PHE A 1 109 ? -21.071 -0.386 10.073 1.00 94.75 109 PHE A O 1
ATOM 870 N N . CYS A 1 110 ? -18.968 -0.962 9.560 1.00 95.56 110 CYS A N 1
ATOM 871 C CA . CYS A 1 110 ? -18.428 -0.831 10.921 1.00 95.56 110 CYS A CA 1
ATOM 872 C C . CYS A 1 110 ? -17.746 0.526 11.194 1.00 95.56 110 CYS A C 1
ATOM 874 O O . CYS A 1 110 ? -16.831 0.609 12.017 1.00 95.56 110 CYS A O 1
ATOM 876 N N . CYS A 1 111 ? -18.179 1.593 10.513 1.00 95.06 111 CYS A N 1
ATOM 877 C CA . CYS A 1 111 ? -17.617 2.936 10.655 1.00 95.06 111 CYS A CA 1
ATOM 878 C C . CYS A 1 111 ? -18.676 4.045 10.575 1.00 95.06 111 CYS A C 1
ATOM 880 O O . CYS A 1 111 ? -19.658 3.913 9.849 1.00 95.06 111 CYS A O 1
ATOM 882 N N . ASP A 1 112 ? -18.460 5.149 11.297 1.00 93.06 112 ASP A N 1
ATOM 883 C CA . ASP A 1 112 ? -19.306 6.347 11.237 1.00 93.06 112 ASP A CA 1
ATOM 884 C C . ASP A 1 112 ? -18.797 7.407 10.231 1.00 93.06 112 ASP A C 1
ATOM 886 O O . ASP A 1 112 ? -17.699 7.314 9.669 1.00 93.06 112 ASP A O 1
ATOM 890 N N . SER A 1 113 ? -19.589 8.467 10.030 1.00 93.00 113 SER A N 1
ATOM 891 C CA . SER A 1 113 ? -19.275 9.599 9.142 1.00 93.00 113 SER A CA 1
ATOM 892 C C . SER A 1 113 ? -17.921 10.259 9.447 1.00 93.00 113 SER A C 1
ATOM 894 O O . SER A 1 113 ? -17.265 10.798 8.551 1.00 93.00 113 SER A O 1
ATOM 896 N N . ARG A 1 114 ? -17.483 10.239 10.714 1.00 91.81 114 ARG A N 1
ATOM 897 C CA . ARG A 1 114 ? -16.197 10.799 11.131 1.00 91.81 114 ARG A CA 1
ATOM 898 C C . ARG A 1 114 ? -15.056 9.836 10.838 1.00 91.81 114 ARG A C 1
ATOM 900 O O . ARG A 1 114 ? -14.033 10.293 10.348 1.00 91.81 114 ARG A O 1
ATOM 907 N N . GLN A 1 115 ? -15.216 8.542 11.081 1.00 93.88 115 GLN A N 1
ATOM 908 C CA . GLN A 1 115 ? -14.215 7.526 10.758 1.00 93.88 115 GLN A CA 1
ATOM 909 C C . GLN A 1 115 ? -13.946 7.481 9.245 1.00 93.88 115 GLN A C 1
ATOM 911 O O . GLN A 1 115 ? -12.789 7.392 8.837 1.00 93.88 115 GLN A O 1
ATOM 916 N N . ILE A 1 116 ? -14.978 7.672 8.414 1.00 93.81 116 ILE A N 1
ATOM 917 C CA . ILE A 1 116 ? -14.843 7.843 6.955 1.00 93.81 116 ILE A CA 1
ATOM 918 C C . ILE A 1 116 ? -14.039 9.115 6.615 1.00 93.81 116 ILE A C 1
ATOM 920 O O . ILE A 1 116 ? -13.102 9.063 5.817 1.00 93.81 116 ILE A O 1
ATOM 924 N N . ASN A 1 117 ? -14.338 10.257 7.246 1.00 92.25 117 ASN A N 1
ATOM 925 C CA . ASN A 1 117 ? -13.572 11.496 7.050 1.00 92.25 117 ASN A CA 1
ATOM 926 C C . ASN A 1 117 ? -12.111 11.380 7.533 1.00 92.25 117 ASN A C 1
ATOM 928 O O . ASN A 1 117 ? -11.190 11.821 6.845 1.00 92.25 117 ASN A O 1
ATOM 932 N N . ASP A 1 118 ? -11.884 10.776 8.699 1.00 90.31 118 ASP A N 1
ATOM 933 C CA . ASP A 1 118 ? -10.560 10.588 9.291 1.00 90.31 118 ASP A CA 1
ATOM 934 C C . ASP A 1 118 ? -9.726 9.611 8.429 1.00 90.31 118 ASP A C 1
ATOM 936 O O . ASP A 1 118 ? -8.529 9.836 8.234 1.00 90.31 118 ASP A O 1
ATOM 940 N N . LEU A 1 119 ? -10.349 8.597 7.810 1.00 90.75 119 LEU A N 1
ATOM 941 C CA . LEU A 1 119 ? -9.731 7.747 6.783 1.00 90.75 119 LEU A CA 1
ATOM 942 C C . LEU A 1 119 ? -9.320 8.564 5.543 1.00 90.75 119 LEU A C 1
ATOM 944 O O . LEU A 1 119 ? -8.166 8.485 5.118 1.00 90.75 119 LEU A O 1
ATOM 948 N N . ILE A 1 120 ? -10.215 9.399 5.000 1.00 90.31 120 ILE A N 1
ATOM 949 C CA . ILE A 1 120 ? -9.931 10.272 3.843 1.00 90.31 120 ILE A CA 1
ATOM 950 C C . ILE A 1 120 ? -8.749 11.217 4.128 1.00 90.31 120 ILE A C 1
ATOM 952 O O . ILE A 1 120 ? -7.852 11.351 3.293 1.00 90.31 120 ILE A O 1
ATOM 956 N N . VAL A 1 121 ? -8.711 11.855 5.302 1.00 87.88 121 VAL A N 1
ATOM 957 C CA . VAL A 1 121 ? -7.676 12.842 5.670 1.00 87.88 121 VAL A CA 1
ATOM 958 C C . VAL A 1 121 ? -6.315 12.194 5.944 1.00 87.88 121 VAL A C 1
ATOM 960 O O . VAL A 1 121 ? -5.285 12.701 5.485 1.00 87.88 121 VAL A O 1
ATOM 963 N N . ASN A 1 122 ? -6.289 11.081 6.682 1.00 83.44 122 ASN A N 1
ATOM 964 C CA . ASN A 1 122 ? -5.039 10.419 7.054 1.00 83.44 122 ASN A CA 1
ATOM 965 C C . ASN A 1 122 ? -4.457 9.630 5.874 1.00 83.44 122 ASN A C 1
ATOM 967 O O . ASN A 1 122 ? -3.305 9.834 5.486 1.00 83.44 122 ASN A O 1
ATOM 971 N N . PHE A 1 123 ? -5.261 8.765 5.252 1.00 82.69 123 PHE A N 1
ATOM 972 C CA . PHE A 1 123 ? -4.787 7.853 4.213 1.00 82.69 123 PHE A CA 1
ATOM 973 C C . PHE A 1 123 ? -4.728 8.498 2.816 1.00 82.69 123 PHE A C 1
ATOM 975 O O . PHE A 1 123 ? -3.892 8.123 1.987 1.00 82.69 123 PHE A O 1
ATOM 982 N N . GLY A 1 124 ? -5.512 9.555 2.566 1.00 79.94 124 GLY A N 1
ATOM 983 C CA . GLY A 1 124 ? -5.446 10.334 1.325 1.00 79.94 124 GLY A CA 1
ATOM 984 C C . GLY A 1 124 ? -4.051 10.901 1.025 1.00 79.94 124 GLY A C 1
ATOM 985 O O . GLY A 1 124 ? -3.682 11.052 -0.139 1.00 79.94 124 GLY A O 1
ATOM 986 N N . GLN A 1 125 ? -3.225 11.163 2.043 1.00 80.56 125 GLN A N 1
ATOM 987 C CA . GLN A 1 125 ? -1.838 11.608 1.853 1.00 80.56 125 GLN A CA 1
ATOM 988 C C . GLN A 1 125 ? -0.951 10.513 1.238 1.00 80.56 125 GLN A C 1
ATOM 990 O O . GLN A 1 125 ? -0.182 10.801 0.321 1.00 80.56 125 GLN A O 1
ATOM 995 N N . ALA A 1 126 ? -1.104 9.257 1.670 1.00 83.81 126 ALA A N 1
ATOM 996 C CA . ALA A 1 126 ? -0.414 8.117 1.067 1.00 83.81 126 ALA A CA 1
ATOM 997 C C . ALA A 1 126 ? -0.913 7.865 -0.367 1.00 83.81 126 ALA A C 1
ATOM 999 O O . ALA A 1 126 ? -0.105 7.722 -1.288 1.00 83.81 126 ALA A O 1
ATOM 1000 N N . LEU A 1 127 ? -2.235 7.912 -0.585 1.00 85.94 127 LEU A N 1
ATOM 1001 C CA . LEU A 1 127 ? -2.842 7.759 -1.914 1.00 85.94 127 LEU A CA 1
ATOM 1002 C C . LEU A 1 127 ? -2.363 8.805 -2.926 1.00 85.94 127 LEU A C 1
ATOM 1004 O O . LEU A 1 127 ? -2.115 8.457 -4.078 1.00 85.94 127 LEU A O 1
ATOM 1008 N N . ASN A 1 128 ? -2.156 10.058 -2.514 1.00 86.75 128 ASN A N 1
ATOM 1009 C CA . ASN A 1 128 ? -1.601 11.096 -3.390 1.00 86.75 128 ASN A CA 1
ATOM 1010 C C . ASN A 1 128 ? -0.167 10.792 -3.871 1.00 86.75 128 ASN A C 1
ATOM 1012 O O . ASN A 1 128 ? 0.245 11.304 -4.912 1.00 86.75 128 ASN A O 1
ATOM 1016 N N . LEU A 1 129 ? 0.593 9.957 -3.151 1.00 88.56 129 LEU A N 1
ATOM 1017 C CA . LEU A 1 129 ? 1.937 9.536 -3.555 1.00 88.56 129 LEU A CA 1
ATOM 1018 C C . LEU A 1 129 ? 1.906 8.309 -4.481 1.00 88.56 129 LEU A C 1
ATOM 1020 O O . LEU A 1 129 ? 2.633 8.287 -5.473 1.00 88.56 129 LEU A O 1
ATOM 1024 N N . VAL A 1 130 ? 1.057 7.312 -4.202 1.00 90.81 130 VAL A N 1
ATOM 1025 C CA . VAL A 1 130 ? 0.970 6.078 -5.014 1.00 90.81 130 VAL A CA 1
ATOM 1026 C C . VAL A 1 130 ? 0.008 6.159 -6.209 1.00 90.81 130 VAL A C 1
ATOM 1028 O O . VAL A 1 130 ? 0.122 5.365 -7.142 1.00 90.81 130 VAL A O 1
ATOM 1031 N N . GLY A 1 131 ? -0.898 7.141 -6.238 1.00 89.62 131 GLY A N 1
ATOM 1032 C CA . GLY A 1 131 ? -2.020 7.260 -7.184 1.00 89.62 131 GLY A CA 1
ATOM 1033 C C . GLY A 1 131 ? -1.674 7.369 -8.676 1.00 89.62 131 GLY A C 1
ATOM 1034 O O . GLY A 1 131 ? -2.572 7.361 -9.513 1.00 89.62 131 GLY A O 1
ATOM 1035 N N . ARG A 1 132 ? -0.386 7.425 -9.042 1.00 91.50 132 ARG A N 1
ATOM 1036 C CA . ARG A 1 132 ? 0.075 7.260 -10.433 1.00 91.50 132 ARG A CA 1
ATOM 1037 C C . ARG A 1 132 ? -0.076 5.834 -10.967 1.00 91.50 132 ARG A C 1
ATOM 1039 O O . ARG A 1 132 ? -0.140 5.657 -12.181 1.00 91.50 132 ARG A O 1
ATOM 1046 N N . CYS A 1 133 ? -0.132 4.838 -10.086 1.00 94.94 133 CYS A N 1
ATOM 1047 C CA . CYS A 1 133 ? -0.448 3.459 -10.432 1.00 94.94 133 CYS A CA 1
ATOM 1048 C C . CYS A 1 133 ? -1.769 3.069 -9.751 1.00 94.94 133 CYS A C 1
ATOM 1050 O O . CYS A 1 133 ? -1.764 2.806 -8.546 1.00 94.94 133 CYS A O 1
ATOM 1052 N N . PRO A 1 134 ? -2.898 3.030 -10.490 1.00 93.81 134 PRO A N 1
ATOM 1053 C CA . PRO A 1 134 ? -4.199 2.703 -9.914 1.00 93.81 134 PRO A CA 1
ATOM 1054 C C . PRO A 1 134 ? -4.186 1.376 -9.155 1.00 93.81 134 PRO A C 1
ATOM 1056 O O . PRO A 1 134 ? -4.651 1.335 -8.023 1.00 93.81 134 PRO A O 1
ATOM 1059 N N . SER A 1 135 ? -3.599 0.320 -9.728 1.00 94.81 135 SER A N 1
ATOM 1060 C CA . SER A 1 135 ? -3.569 -1.022 -9.129 1.00 94.81 135 SER A CA 1
ATOM 1061 C C . SER A 1 135 ? -2.856 -1.035 -7.770 1.00 94.81 135 SER A C 1
ATOM 1063 O O . SER A 1 135 ? -3.384 -1.588 -6.811 1.00 94.81 135 SER A O 1
ATOM 1065 N N . CYS A 1 136 ? -1.726 -0.326 -7.647 1.00 95.38 136 CYS A N 1
ATOM 1066 C CA . CYS A 1 136 ? -1.033 -0.1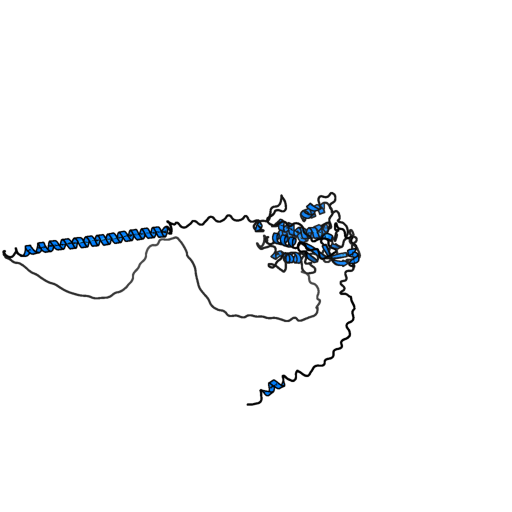11 -6.371 1.00 95.38 136 CYS A CA 1
ATOM 1067 C C . CYS A 1 136 ? -1.911 0.631 -5.353 1.00 95.38 136 CYS A C 1
ATOM 1069 O O . CYS A 1 136 ? -2.109 0.155 -4.236 1.00 95.38 136 CYS A O 1
ATOM 1071 N N . ALA A 1 137 ? -2.476 1.778 -5.746 1.00 94.12 137 ALA A N 1
ATOM 1072 C CA . ALA A 1 137 ? -3.344 2.576 -4.881 1.00 94.12 137 ALA A CA 1
ATOM 1073 C C . ALA A 1 137 ? -4.570 1.779 -4.398 1.00 94.12 137 ALA A C 1
ATOM 1075 O O . ALA A 1 137 ? -4.950 1.874 -3.232 1.00 94.12 137 ALA A O 1
ATOM 1076 N N . ARG A 1 138 ? -5.137 0.948 -5.280 1.00 94.31 138 ARG A N 1
ATOM 1077 C CA . ARG A 1 138 ? -6.249 0.031 -5.019 1.00 94.31 138 ARG A CA 1
ATOM 1078 C C . ARG A 1 138 ? -5.866 -1.079 -4.037 1.00 94.31 138 ARG A C 1
ATOM 1080 O O . ARG A 1 138 ? -6.581 -1.295 -3.065 1.00 94.31 138 ARG A O 1
ATOM 1087 N N . ASN A 1 139 ? -4.735 -1.755 -4.242 1.00 95.75 139 ASN A N 1
ATOM 1088 C CA . ASN A 1 139 ? -4.286 -2.823 -3.341 1.00 95.75 139 ASN A CA 1
ATOM 1089 C C . ASN A 1 139 ? -3.966 -2.270 -1.942 1.00 95.75 139 ASN A C 1
ATOM 1091 O O . ASN A 1 139 ? -4.420 -2.819 -0.942 1.00 95.75 139 ASN A O 1
ATOM 1095 N N . LEU A 1 140 ? -3.249 -1.142 -1.874 1.00 94.88 140 LEU A N 1
ATOM 1096 C CA . LEU A 1 140 ? -2.872 -0.504 -0.613 1.00 94.88 140 LEU A CA 1
ATOM 1097 C C . LEU A 1 140 ? -4.090 0.044 0.152 1.00 94.88 140 LEU A C 1
ATOM 1099 O O . LEU A 1 140 ? -4.103 -0.023 1.379 1.00 94.88 140 LEU A O 1
ATOM 1103 N N . ARG A 1 141 ? -5.124 0.566 -0.533 1.00 93.38 141 ARG A N 1
ATOM 1104 C CA . ARG A 1 141 ? -6.315 1.092 0.157 1.00 93.38 141 ARG A CA 1
ATOM 1105 C C . ARG A 1 141 ? -7.182 0.021 0.788 1.00 93.38 141 ARG A C 1
ATOM 1107 O O . ARG A 1 141 ? -7.690 0.276 1.871 1.00 93.38 141 ARG A O 1
ATOM 1114 N N . MET A 1 142 ? -7.335 -1.152 0.164 1.00 94.12 142 MET A N 1
ATOM 1115 C CA . MET A 1 142 ? -8.219 -2.200 0.694 1.00 94.12 142 MET A CA 1
ATOM 1116 C C . MET A 1 142 ? -7.855 -2.583 2.133 1.00 94.12 142 MET A C 1
ATOM 1118 O O . MET A 1 142 ? -8.756 -2.744 2.945 1.00 94.12 142 MET A O 1
ATOM 1122 N N . ILE A 1 143 ? -6.561 -2.605 2.472 1.00 95.56 143 ILE A N 1
ATOM 1123 C CA . ILE A 1 143 ? -6.061 -2.827 3.841 1.00 95.56 143 ILE A CA 1
ATOM 1124 C C . ILE A 1 143 ? -6.729 -1.861 4.835 1.00 95.56 143 ILE A C 1
ATOM 1126 O O . ILE A 1 143 ? -7.347 -2.273 5.811 1.00 95.56 143 ILE A O 1
ATOM 1130 N N . PHE A 1 144 ? -6.656 -0.555 4.580 1.00 94.50 144 PHE A N 1
ATOM 1131 C CA . PHE A 1 144 ? -7.174 0.455 5.509 1.00 94.50 144 PHE A CA 1
ATOM 1132 C C . PHE A 1 144 ? -8.691 0.649 5.395 1.00 94.50 144 PHE A C 1
ATOM 1134 O O . PHE A 1 144 ? -9.344 0.876 6.410 1.00 94.50 144 PHE A O 1
ATOM 1141 N N . CYS A 1 145 ? -9.266 0.499 4.200 1.00 95.69 145 CYS A N 1
ATOM 1142 C CA . CYS A 1 145 ? -10.711 0.481 3.976 1.00 95.69 145 CYS A CA 1
ATOM 1143 C C . CYS A 1 145 ? -11.385 -0.643 4.778 1.00 95.69 145 CYS A C 1
ATOM 1145 O O . CYS A 1 145 ? -12.269 -0.366 5.588 1.00 95.69 145 CYS A O 1
ATOM 1147 N N . SER A 1 146 ? -10.939 -1.892 4.602 1.00 95.62 146 SER A N 1
ATOM 1148 C CA . SER A 1 146 ? -11.540 -3.045 5.275 1.00 95.62 146 SER A CA 1
ATOM 1149 C C . SER A 1 146 ? -11.247 -3.066 6.773 1.00 95.62 146 SER A C 1
ATOM 1151 O O . SER A 1 146 ? -12.131 -3.395 7.551 1.00 95.62 146 SER A O 1
ATOM 1153 N N . MET A 1 147 ? -10.059 -2.636 7.213 1.00 95.25 147 MET A N 1
ATOM 1154 C CA . MET A 1 147 ? -9.788 -2.464 8.646 1.00 95.25 147 MET A CA 1
ATOM 1155 C C . MET A 1 147 ? -10.716 -1.434 9.307 1.00 95.25 147 MET A C 1
ATOM 1157 O O . MET A 1 147 ? -11.013 -1.563 10.490 1.00 95.25 147 MET A O 1
ATOM 1161 N N . THR A 1 148 ? -11.115 -0.383 8.583 1.00 95.25 148 THR A N 1
ATOM 1162 C CA . THR A 1 148 ? -11.880 0.733 9.161 1.00 95.25 148 THR A CA 1
ATOM 1163 C C . THR A 1 148 ? -13.382 0.487 9.143 1.00 95.25 148 THR A C 1
ATOM 1165 O O . THR A 1 148 ? -14.033 0.852 10.120 1.00 95.25 148 THR A O 1
ATOM 1168 N N . CYS A 1 149 ? -13.909 -0.079 8.050 1.00 96.00 149 CYS A N 1
ATOM 1169 C CA . CYS A 1 149 ? -15.336 -0.077 7.719 1.00 96.00 149 CYS A CA 1
ATOM 1170 C C . CYS A 1 149 ? -15.950 -1.449 7.371 1.00 96.00 149 CYS A C 1
ATOM 1172 O O . CYS A 1 149 ? -17.170 -1.495 7.210 1.00 96.00 149 CYS A O 1
ATOM 1174 N N . ASP A 1 150 ? -15.184 -2.538 7.210 1.00 95.44 150 ASP A N 1
ATOM 1175 C CA . ASP A 1 150 ? -15.753 -3.829 6.775 1.00 95.44 150 ASP A CA 1
ATOM 1176 C C . ASP A 1 150 ? -16.779 -4.355 7.797 1.00 95.44 150 ASP A C 1
ATOM 1178 O O . ASP A 1 150 ? -16.459 -4.409 8.987 1.00 95.44 150 ASP A O 1
ATOM 1182 N N . PRO A 1 151 ? -17.988 -4.775 7.378 1.00 94.19 151 PRO A N 1
ATOM 1183 C CA . PRO A 1 151 ? -19.008 -5.283 8.296 1.00 94.19 151 PRO A CA 1
ATOM 1184 C C . PRO A 1 151 ? -18.556 -6.467 9.180 1.00 94.19 151 PRO A C 1
ATOM 1186 O O . PRO A 1 151 ? -19.185 -6.739 10.203 1.00 94.19 151 PRO A O 1
ATOM 1189 N N . HIS A 1 152 ? -17.455 -7.148 8.841 1.00 94.00 152 HIS A N 1
ATOM 1190 C CA . HIS A 1 152 ? -17.011 -8.383 9.485 1.00 94.00 152 HIS A CA 1
ATOM 1191 C C . HIS A 1 152 ? -15.639 -8.290 10.185 1.00 94.00 152 HIS A C 1
ATOM 1193 O O . HIS A 1 152 ? -14.947 -9.307 10.276 1.00 94.00 152 HIS A O 1
ATOM 1199 N N . HIS A 1 153 ? -15.226 -7.112 10.681 1.00 93.81 153 HIS A N 1
ATOM 1200 C CA . HIS A 1 153 ? -13.910 -6.860 11.315 1.00 93.81 153 HIS A CA 1
ATOM 1201 C C . HIS A 1 153 ? -13.324 -8.034 12.138 1.00 93.81 153 HIS A C 1
ATOM 1203 O O . HIS A 1 153 ? -12.139 -8.344 12.004 1.00 93.81 153 HIS A O 1
ATOM 1209 N N . SER A 1 154 ? -14.108 -8.701 12.996 1.00 94.19 154 SER A N 1
ATOM 1210 C CA . SER A 1 154 ? -13.608 -9.784 13.864 1.00 94.19 154 SER A CA 1
ATOM 1211 C C . SER A 1 154 ? -13.167 -11.065 13.137 1.00 94.19 154 SER A C 1
ATOM 1213 O O . SER A 1 154 ? -12.524 -11.919 13.748 1.00 94.19 154 SER A O 1
ATOM 1215 N N . ARG A 1 155 ? -13.421 -11.195 11.825 1.00 93.75 155 ARG A N 1
ATOM 1216 C CA . ARG A 1 155 ? -12.860 -12.279 11.001 1.00 93.75 155 ARG A CA 1
ATOM 1217 C C . ARG A 1 155 ? -11.336 -12.240 10.941 1.00 93.75 155 ARG A C 1
ATOM 1219 O O . ARG A 1 155 ? -10.735 -13.311 10.968 1.00 93.75 155 ARG A O 1
ATOM 1226 N N . PHE A 1 156 ? -10.749 -11.038 10.880 1.00 95.12 156 PHE A N 1
ATOM 1227 C CA . PHE A 1 156 ? -9.324 -10.796 10.602 1.00 95.12 156 PHE A CA 1
ATOM 1228 C C . PHE A 1 156 ? -8.646 -9.763 11.534 1.00 95.12 156 PHE A C 1
ATOM 1230 O O . PHE A 1 156 ? -7.429 -9.578 11.462 1.00 95.12 156 PHE A O 1
ATOM 1237 N N . LEU A 1 157 ? -9.382 -9.104 12.440 1.00 95.88 157 LEU A N 1
ATOM 1238 C CA . LEU A 1 157 ? -8.840 -8.191 13.462 1.00 95.88 157 LEU A CA 1
ATOM 1239 C C . LEU A 1 157 ? -9.023 -8.752 14.881 1.00 95.88 157 LEU A C 1
ATOM 1241 O O . LEU A 1 157 ? -10.066 -9.310 15.211 1.00 95.88 157 LEU A O 1
ATOM 1245 N N . ALA A 1 158 ? -8.053 -8.504 15.766 1.00 94.62 158 ALA A N 1
ATOM 1246 C CA . ALA A 1 158 ? -8.198 -8.721 17.209 1.00 94.62 158 ALA A CA 1
ATOM 1247 C C . ALA A 1 158 ? -7.672 -7.524 18.012 1.00 94.62 158 ALA A C 1
ATOM 1249 O O . ALA A 1 158 ? -6.685 -6.896 17.632 1.00 94.62 158 ALA A O 1
ATOM 1250 N N . TYR A 1 159 ? -8.270 -7.235 19.170 1.00 94.31 159 TYR A N 1
ATOM 1251 C CA . TYR A 1 159 ? -7.720 -6.239 20.092 1.00 94.31 159 TYR A CA 1
ATOM 1252 C C . TYR A 1 159 ? -6.323 -6.658 20.580 1.00 94.31 159 TYR A C 1
ATOM 1254 O O . TYR A 1 159 ? -6.110 -7.811 20.955 1.00 94.31 159 TYR A O 1
ATOM 1262 N N . ASN A 1 160 ? -5.381 -5.712 20.622 1.00 93.25 160 ASN A N 1
ATOM 1263 C CA . ASN A 1 160 ? -4.078 -5.899 21.262 1.00 93.25 160 ASN A CA 1
ATOM 1264 C C . ASN A 1 160 ? -4.052 -5.188 22.622 1.00 93.25 160 ASN A C 1
ATOM 1266 O O . ASN A 1 160 ? -3.793 -5.814 23.646 1.00 93.25 160 ASN A O 1
ATOM 1270 N N . THR A 1 161 ? -4.383 -3.893 22.636 1.00 93.06 161 THR A N 1
ATOM 1271 C CA . THR A 1 161 ? -4.439 -3.070 23.850 1.00 93.06 161 THR A CA 1
ATOM 1272 C C . THR A 1 161 ? -5.671 -2.167 23.818 1.00 93.06 161 THR A C 1
ATOM 1274 O O . THR A 1 161 ? -5.908 -1.455 22.843 1.00 93.06 161 THR A O 1
ATOM 1277 N N . THR A 1 162 ? -6.432 -2.147 24.911 1.00 92.19 162 THR A N 1
ATOM 1278 C CA . THR A 1 162 ? -7.605 -1.281 25.125 1.00 92.19 162 THR A CA 1
ATOM 1279 C C . THR A 1 162 ? -7.456 -0.491 26.425 1.00 92.19 162 THR A C 1
ATOM 1281 O O . THR A 1 162 ? -6.831 -0.969 27.372 1.00 92.19 162 THR A O 1
ATOM 1284 N N . GLN A 1 163 ? -8.056 0.697 26.504 1.00 91.12 163 GLN A N 1
ATOM 1285 C CA . GLN A 1 163 ? -8.052 1.549 27.699 1.00 91.12 163 GLN A CA 1
ATOM 1286 C C . GLN A 1 163 ? -9.466 2.062 28.004 1.00 91.12 163 GLN A C 1
ATOM 1288 O O . GLN A 1 163 ? -10.199 2.426 27.093 1.00 91.12 163 GLN A O 1
ATOM 1293 N N . GLU A 1 164 ? -9.840 2.124 29.282 1.00 89.69 164 GLU A N 1
ATOM 1294 C CA . GLU A 1 164 ? -11.063 2.807 29.725 1.00 89.69 164 GLU A CA 1
ATOM 1295 C C . GLU A 1 164 ? -10.876 4.335 29.651 1.00 89.69 164 GLU A C 1
ATOM 1297 O O . GLU A 1 164 ? -9.876 4.874 30.133 1.00 89.69 164 GLU A O 1
ATOM 1302 N N . HIS A 1 165 ? -11.820 5.035 29.021 1.00 84.25 165 HIS A N 1
ATOM 1303 C CA . HIS A 1 165 ? -11.764 6.462 28.721 1.00 84.25 165 HIS A CA 1
ATOM 1304 C C . HIS A 1 165 ? -13.067 7.168 29.126 1.00 84.25 165 HIS A C 1
ATOM 1306 O O . HIS A 1 165 ? -14.096 7.062 28.463 1.00 84.25 165 HIS A O 1
ATOM 1312 N N . THR A 1 166 ? -12.974 7.967 30.193 1.00 77.00 166 THR A N 1
ATOM 1313 C CA . THR A 1 166 ? -14.089 8.676 30.853 1.00 77.00 166 THR A CA 1
ATOM 1314 C C . THR A 1 166 ? -15.180 7.756 31.426 1.00 77.00 166 THR A C 1
ATOM 1316 O O . THR A 1 166 ? -15.154 6.542 31.273 1.00 77.00 166 THR A O 1
ATOM 1319 N N . ILE A 1 167 ? -16.115 8.352 32.174 1.00 72.81 167 ILE A N 1
ATOM 1320 C CA . ILE A 1 167 ? -17.263 7.655 32.789 1.00 72.81 167 ILE A CA 1
ATOM 1321 C C . ILE A 1 167 ? -18.518 7.793 31.903 1.00 72.81 167 ILE A C 1
ATOM 1323 O O . ILE A 1 167 ? -19.488 7.056 32.058 1.00 72.81 167 ILE A O 1
ATOM 1327 N N . THR A 1 168 ? -18.515 8.754 30.978 1.00 72.50 168 THR A N 1
ATOM 1328 C CA . THR A 1 168 ? -19.573 8.975 29.990 1.00 72.50 168 THR A CA 1
ATOM 1329 C C . THR A 1 168 ? -19.315 8.098 28.767 1.00 72.50 168 THR A C 1
ATOM 1331 O O . THR A 1 168 ? -18.346 8.368 28.059 1.00 72.50 168 THR A O 1
ATOM 1334 N N . PRO A 1 169 ? -20.139 7.073 28.499 1.00 76.25 169 PRO A N 1
ATOM 1335 C CA . PRO A 1 169 ? -19.972 6.251 27.310 1.00 76.25 169 PRO A CA 1
ATOM 1336 C C . PRO A 1 169 ? -20.259 7.033 26.023 1.00 76.25 169 PRO A C 1
ATOM 1338 O O . PRO A 1 169 ? -21.000 8.020 26.023 1.00 76.25 169 PRO A O 1
ATOM 1341 N N . GLU A 1 170 ? -19.706 6.544 24.917 1.00 80.56 170 GLU A N 1
ATOM 1342 C CA . GLU A 1 170 ? -20.076 6.958 23.567 1.00 80.56 170 GLU A CA 1
ATOM 1343 C C . GLU A 1 170 ? -21.580 6.662 23.330 1.00 80.56 170 GLU A C 1
ATOM 1345 O O . GLU A 1 170 ? -22.042 5.564 23.652 1.00 80.56 170 GLU A O 1
ATOM 1350 N N . PRO A 1 171 ? -22.381 7.632 22.843 1.00 76.88 171 PRO A N 1
ATOM 1351 C CA . PRO A 1 171 ? -23.845 7.546 22.852 1.00 76.88 171 PRO A CA 1
ATOM 1352 C C . PRO A 1 171 ? -24.486 6.478 21.948 1.00 76.88 171 PRO A C 1
ATOM 1354 O O . PRO A 1 171 ? -25.653 6.160 22.180 1.00 76.88 171 PRO A O 1
ATOM 1357 N N . ILE A 1 172 ? -23.793 5.950 20.933 1.00 80.56 172 ILE A N 1
ATOM 1358 C CA . ILE A 1 172 ? -24.328 4.951 19.989 1.00 80.56 172 ILE A CA 1
ATOM 1359 C C . ILE A 1 172 ? -24.067 3.527 20.502 1.00 80.56 172 ILE A C 1
ATOM 1361 O O . ILE A 1 172 ? -24.992 2.735 20.677 1.00 80.56 172 ILE A O 1
ATOM 1365 N N . THR A 1 173 ? -22.804 3.215 20.782 1.00 81.25 173 THR A N 1
ATOM 1366 C CA . THR A 1 173 ? -22.305 1.912 21.254 1.00 81.25 173 THR A CA 1
ATOM 1367 C C . THR A 1 173 ? -22.517 1.684 22.748 1.00 81.25 173 THR A C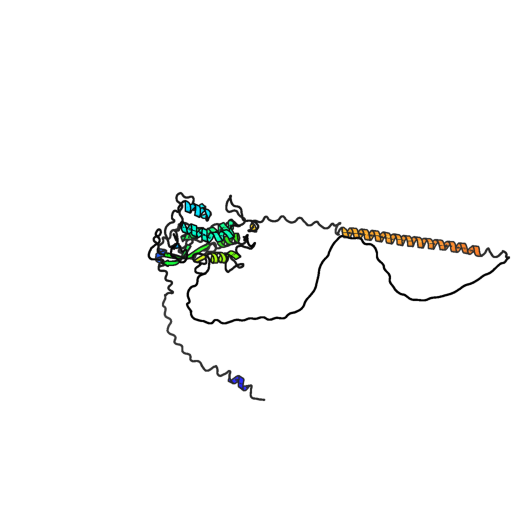 1
ATOM 1369 O O . THR A 1 173 ? -22.478 0.543 23.210 1.00 81.25 173 THR A O 1
ATOM 1372 N N . ASN A 1 174 ? -22.718 2.762 23.512 1.00 83.31 174 ASN A N 1
ATOM 1373 C CA . ASN A 1 174 ? -22.722 2.780 24.974 1.00 83.31 174 ASN A CA 1
ATOM 1374 C C . ASN A 1 174 ? -21.380 2.318 25.599 1.00 83.31 174 ASN A C 1
ATOM 1376 O O . ASN A 1 174 ? -21.348 1.831 26.731 1.00 83.31 174 ASN A O 1
ATOM 1380 N N . SER A 1 175 ? -20.266 2.475 24.869 1.00 84.81 175 SER A N 1
ATOM 1381 C CA . SER A 1 175 ? -18.919 2.035 25.267 1.00 84.81 175 SER A CA 1
ATOM 1382 C C . SER A 1 175 ? -18.106 3.137 25.959 1.00 84.81 175 SER A C 1
ATOM 1384 O O . SER A 1 175 ? -18.050 4.270 25.486 1.00 84.81 175 SER A O 1
ATOM 1386 N N . THR A 1 176 ? -17.419 2.804 27.057 1.00 88.06 176 THR A N 1
ATOM 1387 C CA . THR A 1 176 ? -16.397 3.658 27.708 1.00 88.06 176 THR A CA 1
ATOM 1388 C C . THR A 1 176 ? -14.967 3.256 27.330 1.00 88.06 176 THR A C 1
ATOM 1390 O O . THR A 1 176 ? -14.006 3.707 27.951 1.00 88.06 176 THR A O 1
ATOM 1393 N N . VAL A 1 177 ? -14.781 2.367 26.351 1.00 91.25 177 VAL A N 1
ATOM 1394 C CA . VAL A 1 177 ? -13.492 1.712 26.084 1.00 91.25 177 VAL A CA 1
ATOM 1395 C C . VAL A 1 177 ? -12.943 2.165 24.743 1.00 91.25 177 VAL A C 1
ATOM 1397 O O . VAL A 1 177 ? -13.639 2.060 23.742 1.00 91.25 177 VAL A O 1
ATOM 1400 N N . VAL A 1 178 ? -11.686 2.607 24.692 1.00 93.38 178 VAL A N 1
ATOM 1401 C CA . VAL A 1 178 ? -10.997 2.957 23.440 1.00 93.38 178 VAL A CA 1
ATOM 1402 C C . VAL A 1 178 ? -9.931 1.930 23.073 1.00 93.38 178 VAL A C 1
ATOM 1404 O O . VAL A 1 178 ? -9.198 1.420 23.929 1.00 93.38 178 VAL A O 1
ATOM 1407 N N . VAL A 1 179 ? -9.821 1.640 21.778 1.00 94.44 179 VAL A N 1
ATOM 1408 C CA . VAL A 1 179 ? -8.787 0.768 21.211 1.00 94.44 179 VAL A CA 1
ATOM 1409 C C . VAL A 1 179 ? -7.490 1.561 21.096 1.00 94.44 179 VAL A C 1
ATOM 1411 O O . VAL A 1 179 ? -7.448 2.579 20.415 1.00 94.44 179 VAL A O 1
ATOM 1414 N N . LYS A 1 180 ? -6.430 1.112 21.775 1.00 93.56 180 LYS A N 1
ATOM 1415 C CA . LYS A 1 180 ? -5.091 1.729 21.741 1.00 93.56 180 LYS A CA 1
ATOM 1416 C C . LYS A 1 180 ? -4.151 1.049 20.757 1.00 93.56 180 LYS A C 1
ATOM 1418 O O . LYS A 1 180 ? -3.289 1.717 20.195 1.00 93.56 180 LYS A O 1
ATOM 1423 N N . ALA A 1 181 ? -4.319 -0.259 20.583 1.00 95.00 181 ALA A N 1
ATOM 1424 C CA . ALA A 1 181 ? -3.631 -1.040 19.573 1.00 95.00 181 ALA A CA 1
ATOM 1425 C C . ALA A 1 181 ? -4.476 -2.245 19.143 1.00 95.00 181 ALA A C 1
ATOM 1427 O O . ALA A 1 181 ? -5.206 -2.817 19.965 1.00 95.00 181 ALA A O 1
ATOM 1428 N N . LEU A 1 182 ? -4.308 -2.688 17.897 1.00 95.19 182 LEU A N 1
ATOM 1429 C CA . LEU A 1 182 ? -4.875 -3.941 17.387 1.00 95.19 182 LEU A CA 1
ATOM 1430 C C . LEU A 1 182 ? -3.810 -4.869 16.794 1.00 95.19 182 LEU A C 1
ATOM 1432 O O . LEU A 1 182 ? -2.706 -4.440 16.467 1.00 95.19 182 LEU A O 1
ATOM 1436 N N . ASN A 1 183 ? -4.181 -6.134 16.625 1.00 97.25 183 ASN A N 1
ATOM 1437 C CA . ASN A 1 183 ? -3.505 -7.093 15.761 1.00 97.25 183 ASN A CA 1
ATOM 1438 C C . ASN A 1 183 ? -4.346 -7.255 14.484 1.00 97.25 183 ASN A C 1
ATOM 1440 O O . ASN A 1 183 ? -5.552 -7.492 14.582 1.00 97.25 183 ASN A O 1
ATOM 1444 N N . TYR A 1 184 ? -3.722 -7.144 13.312 1.00 97.62 184 TYR A N 1
ATOM 1445 C CA . TYR A 1 184 ? -4.378 -7.290 12.006 1.00 97.62 184 TYR A CA 1
ATOM 1446 C C . TYR A 1 184 ? -3.773 -8.501 11.292 1.00 97.62 184 TYR A C 1
ATOM 1448 O O . TYR A 1 184 ? -2.604 -8.474 10.918 1.00 97.62 184 TYR A O 1
ATOM 1456 N N . TYR A 1 185 ? -4.549 -9.572 11.138 1.00 97.56 185 TYR A N 1
ATOM 1457 C CA . TYR A 1 185 ? -4.122 -10.810 10.491 1.00 97.56 185 TYR A CA 1
ATOM 1458 C C . TYR A 1 185 ? -4.334 -10.697 8.980 1.00 97.56 185 TYR A C 1
ATOM 1460 O O . TYR A 1 185 ? -5.441 -10.421 8.522 1.00 97.56 185 TYR A O 1
ATOM 1468 N N . ILE A 1 186 ? -3.261 -10.861 8.209 1.00 97.69 186 ILE A N 1
ATOM 1469 C CA . ILE A 1 186 ? -3.209 -10.533 6.779 1.00 97.69 186 ILE A CA 1
ATOM 1470 C C . ILE A 1 186 ? -2.344 -11.556 6.040 1.00 97.69 186 ILE A C 1
ATOM 1472 O O . ILE A 1 186 ? -1.349 -12.021 6.598 1.00 97.69 186 ILE A O 1
ATOM 1476 N N . ASP A 1 187 ? -2.721 -11.929 4.818 1.00 97.44 187 ASP A N 1
ATOM 1477 C CA . ASP A 1 187 ? -1.950 -12.901 4.038 1.00 97.44 187 ASP A CA 1
ATOM 1478 C C . ASP A 1 187 ? -0.620 -12.312 3.519 1.00 97.44 187 ASP A C 1
ATOM 1480 O O . ASP A 1 187 ? -0.550 -11.182 3.025 1.00 97.44 187 ASP A O 1
ATOM 1484 N N . ASP A 1 188 ? 0.457 -13.089 3.647 1.00 97.50 188 ASP A N 1
ATOM 1485 C CA . ASP A 1 188 ? 1.823 -12.697 3.277 1.00 97.50 188 ASP A CA 1
ATOM 1486 C C . ASP A 1 188 ? 2.022 -12.587 1.752 1.00 97.50 188 ASP A C 1
ATOM 1488 O O . ASP A 1 188 ? 2.796 -11.751 1.265 1.00 97.50 188 ASP A O 1
ATOM 1492 N N . THR A 1 189 ? 1.281 -13.385 0.981 1.00 97.38 189 THR A N 1
ATOM 1493 C CA . THR A 1 189 ? 1.249 -13.334 -0.486 1.00 97.38 189 THR A CA 1
ATOM 1494 C C . THR A 1 189 ? 0.567 -12.052 -0.941 1.00 97.38 189 THR A C 1
ATOM 1496 O O . THR A 1 189 ? 1.169 -11.297 -1.703 1.00 97.38 189 THR A O 1
ATOM 1499 N N . PHE A 1 190 ? -0.617 -11.730 -0.409 1.00 97.50 190 PHE A N 1
ATOM 1500 C CA . PHE A 1 190 ? -1.315 -10.474 -0.688 1.00 97.50 190 PHE A CA 1
ATOM 1501 C C . PHE A 1 190 ? -0.454 -9.249 -0.341 1.00 97.50 190 PHE A C 1
ATOM 1503 O O . PHE A 1 190 ? -0.327 -8.330 -1.155 1.00 97.50 190 PHE A O 1
ATOM 1510 N N . VAL A 1 191 ? 0.199 -9.235 0.828 1.00 97.81 191 VAL A N 1
ATOM 1511 C CA . VAL A 1 191 ? 1.120 -8.150 1.224 1.00 97.81 191 VAL A CA 1
ATOM 1512 C C . VAL A 1 191 ? 2.297 -8.030 0.252 1.00 97.81 191 VAL A C 1
ATOM 1514 O O . VAL A 1 191 ? 2.677 -6.917 -0.132 1.00 97.81 191 VAL A O 1
ATOM 1517 N N . THR A 1 192 ? 2.847 -9.159 -0.195 1.00 97.69 192 THR A N 1
ATOM 1518 C CA . THR A 1 192 ? 3.935 -9.196 -1.176 1.00 97.69 192 THR A CA 1
ATOM 1519 C C . THR A 1 192 ? 3.483 -8.708 -2.554 1.00 97.69 192 THR A C 1
ATOM 1521 O O . THR A 1 192 ? 4.168 -7.874 -3.141 1.00 97.69 192 THR A O 1
ATOM 1524 N N . GLU A 1 193 ? 2.326 -9.140 -3.064 1.00 97.12 193 GLU A N 1
ATOM 1525 C CA . GLU A 1 193 ? 1.781 -8.713 -4.362 1.00 97.12 193 GLU A CA 1
ATOM 1526 C C . GLU A 1 193 ? 1.333 -7.243 -4.361 1.00 97.12 193 GLU A C 1
ATOM 1528 O O . GLU A 1 193 ? 1.560 -6.519 -5.336 1.00 97.12 193 GLU A O 1
ATOM 1533 N N . MET A 1 194 ? 0.777 -6.760 -3.245 1.00 96.81 194 MET A N 1
ATOM 1534 C CA . MET A 1 194 ? 0.500 -5.342 -3.013 1.00 96.81 194 MET A CA 1
ATOM 1535 C C . MET A 1 194 ? 1.793 -4.525 -3.137 1.00 96.81 194 MET A C 1
ATOM 1537 O O . MET A 1 194 ? 1.856 -3.614 -3.968 1.00 96.81 194 MET A O 1
ATOM 1541 N N . TYR A 1 195 ? 2.854 -4.896 -2.412 1.00 97.00 195 TYR A N 1
ATOM 1542 C CA . TYR A 1 195 ? 4.153 -4.225 -2.510 1.00 97.00 195 TYR A CA 1
ATOM 1543 C C . TYR A 1 195 ? 4.747 -4.310 -3.925 1.00 97.00 195 TYR A C 1
ATOM 1545 O O . TYR A 1 195 ? 5.224 -3.309 -4.464 1.00 97.00 195 TYR A O 1
ATOM 1553 N N . ASP A 1 196 ? 4.671 -5.474 -4.572 1.00 96.88 196 ASP A N 1
ATOM 1554 C CA . ASP A 1 196 ? 5.188 -5.690 -5.925 1.00 96.88 196 ASP A CA 1
ATOM 1555 C C . ASP A 1 196 ? 4.446 -4.869 -6.988 1.00 96.88 196 ASP A C 1
ATOM 1557 O O . ASP A 1 196 ? 5.069 -4.425 -7.955 1.00 96.88 196 ASP A O 1
ATOM 1561 N N . SER A 1 197 ? 3.157 -4.582 -6.780 1.00 96.56 197 SER A N 1
ATOM 1562 C CA . SER A 1 197 ? 2.392 -3.642 -7.609 1.00 96.56 197 SER A CA 1
ATOM 1563 C C . SER A 1 197 ? 2.810 -2.174 -7.416 1.00 96.56 197 SER A C 1
ATOM 1565 O O . SER A 1 197 ? 2.561 -1.348 -8.294 1.00 96.56 197 SER A O 1
ATOM 1567 N N . CYS A 1 198 ? 3.471 -1.851 -6.297 1.00 95.88 198 CYS A N 1
ATOM 1568 C CA . CYS A 1 198 ? 3.825 -0.495 -5.870 1.00 95.88 198 CYS A CA 1
ATOM 1569 C C . CYS A 1 198 ? 5.317 -0.131 -6.007 1.00 95.88 198 CYS A C 1
ATOM 1571 O O . CYS A 1 198 ? 5.654 1.051 -6.119 1.00 95.88 198 CYS A O 1
ATOM 1573 N N . LYS A 1 199 ? 6.227 -1.112 -5.991 1.00 95.44 199 LYS A N 1
ATOM 1574 C CA . LYS A 1 199 ? 7.679 -0.891 -5.825 1.00 95.44 199 LYS A CA 1
ATOM 1575 C C . LYS A 1 199 ? 8.356 -0.025 -6.893 1.00 95.44 199 LYS A C 1
ATOM 1577 O O . LYS A 1 199 ? 9.379 0.592 -6.606 1.00 95.44 199 LYS A O 1
ATOM 1582 N N . GLU A 1 200 ? 7.795 0.042 -8.100 1.00 95.38 200 GLU A N 1
ATOM 1583 C CA . GLU A 1 200 ? 8.347 0.813 -9.225 1.00 95.38 200 GLU A CA 1
ATOM 1584 C C . GLU A 1 200 ? 7.693 2.196 -9.417 1.00 95.38 200 GLU A C 1
ATOM 1586 O O . GLU A 1 200 ? 8.117 2.960 -10.283 1.00 95.38 200 GLU A O 1
ATOM 1591 N N . VAL A 1 201 ? 6.688 2.560 -8.609 1.00 95.44 201 VAL A N 1
ATOM 1592 C CA . VAL A 1 201 ? 5.944 3.820 -8.774 1.00 95.44 201 VAL A CA 1
ATOM 1593 C C . VAL A 1 201 ? 6.843 5.028 -8.499 1.00 95.44 201 VAL A C 1
ATOM 1595 O O . VAL A 1 201 ? 7.526 5.095 -7.473 1.00 95.44 201 VAL A O 1
ATOM 1598 N N . THR A 1 202 ? 6.826 6.013 -9.404 1.00 93.56 202 THR A N 1
ATOM 1599 C CA . THR A 1 202 ? 7.723 7.177 -9.356 1.00 93.56 202 THR A CA 1
ATOM 1600 C C . THR A 1 202 ? 7.025 8.446 -8.854 1.00 93.56 202 THR A C 1
ATOM 1602 O O . THR A 1 202 ? 5.960 8.840 -9.330 1.00 93.56 202 THR A O 1
ATOM 1605 N N . ASN A 1 203 ? 7.647 9.157 -7.916 1.00 91.12 203 ASN A N 1
ATOM 1606 C CA . ASN A 1 203 ? 7.160 10.440 -7.416 1.00 91.12 203 ASN A CA 1
ATOM 1607 C C . ASN A 1 203 ? 7.329 11.515 -8.516 1.00 91.12 203 ASN A C 1
ATOM 1609 O O . ASN A 1 203 ? 8.457 11.747 -8.966 1.00 91.12 203 ASN A O 1
ATOM 1613 N N . PRO A 1 204 ? 6.250 12.189 -8.968 1.00 84.50 204 PRO A N 1
ATOM 1614 C CA . PRO A 1 204 ? 6.315 13.137 -10.084 1.00 84.50 204 PRO A CA 1
ATOM 1615 C C . PRO A 1 204 ? 7.116 14.413 -9.771 1.00 84.50 204 PRO A C 1
ATOM 1617 O O . PRO A 1 204 ? 7.563 15.085 -10.697 1.00 84.50 204 PRO A O 1
ATOM 1620 N N . SER A 1 205 ? 7.313 14.747 -8.492 1.00 87.06 205 SER A N 1
ATOM 1621 C CA . SER A 1 205 ? 8.004 15.969 -8.056 1.00 87.06 205 SER A CA 1
ATOM 1622 C C . SER A 1 205 ? 9.521 15.797 -7.928 1.00 87.06 205 SER A C 1
ATOM 1624 O O . SER A 1 205 ? 10.262 16.761 -8.110 1.00 87.06 205 SER A O 1
ATOM 1626 N N . SER A 1 206 ? 9.992 14.587 -7.606 1.00 89.25 206 SER A N 1
ATOM 1627 C CA . SER A 1 206 ? 11.417 14.270 -7.406 1.00 89.25 206 SER A CA 1
ATOM 1628 C C . SER A 1 206 ? 12.016 13.369 -8.489 1.00 89.25 206 SER A C 1
ATOM 1630 O O . SER A 1 206 ? 13.239 13.284 -8.589 1.00 89.25 206 SER A O 1
ATOM 1632 N N . ASN A 1 207 ? 11.183 12.681 -9.282 1.00 89.75 207 ASN A N 1
ATOM 1633 C CA . ASN A 1 207 ? 11.593 11.617 -10.206 1.00 89.75 207 ASN A CA 1
ATOM 1634 C C . ASN A 1 207 ? 12.407 10.497 -9.505 1.00 89.75 207 ASN A C 1
ATOM 1636 O O . ASN A 1 207 ? 13.322 9.910 -10.085 1.00 89.75 207 ASN A O 1
ATOM 1640 N N . SER A 1 208 ? 12.073 10.214 -8.242 1.00 91.81 208 SER A N 1
ATOM 1641 C CA . SER A 1 208 ? 12.561 9.074 -7.450 1.00 91.81 208 SER A CA 1
ATOM 1642 C C . SER A 1 208 ? 11.448 8.041 -7.253 1.00 91.81 208 SER A C 1
ATOM 1644 O O . SER A 1 208 ? 10.284 8.333 -7.526 1.00 91.81 208 SER A O 1
ATOM 1646 N N . LEU A 1 209 ? 11.769 6.850 -6.742 1.00 94.44 209 LEU A N 1
ATOM 1647 C CA . LEU A 1 209 ? 10.749 5.889 -6.309 1.00 94.44 209 LEU A CA 1
ATOM 1648 C C . LEU A 1 209 ? 9.935 6.436 -5.123 1.00 94.44 209 LEU A C 1
ATOM 1650 O O . LEU A 1 209 ? 10.439 7.230 -4.322 1.00 94.44 209 LEU A O 1
ATOM 1654 N N . VAL A 1 210 ? 8.675 6.005 -5.013 1.00 93.69 210 VAL A N 1
ATOM 1655 C CA . VAL A 1 210 ? 7.775 6.374 -3.907 1.00 93.69 210 VAL A CA 1
ATOM 1656 C C . VAL A 1 210 ? 8.053 5.551 -2.650 1.00 93.69 210 VAL A C 1
ATOM 1658 O O . VAL A 1 210 ? 8.048 6.130 -1.565 1.00 93.69 210 VAL A O 1
ATOM 1661 N N . MET A 1 211 ? 8.345 4.245 -2.766 1.00 93.25 211 MET A N 1
ATOM 1662 C CA . MET A 1 211 ? 8.507 3.367 -1.592 1.00 93.25 211 MET A CA 1
ATOM 1663 C C . MET A 1 211 ? 9.517 3.909 -0.562 1.00 93.25 211 MET A C 1
ATOM 1665 O O . MET A 1 211 ? 9.126 4.032 0.596 1.00 93.25 211 MET A O 1
ATOM 1669 N N . PRO A 1 212 ? 10.732 4.375 -0.930 1.00 92.81 212 PRO A N 1
ATOM 1670 C CA . PRO A 1 212 ? 11.671 4.941 0.045 1.00 92.81 212 PRO A CA 1
ATOM 1671 C C . PRO A 1 212 ? 11.174 6.202 0.766 1.00 92.81 212 PRO A C 1
ATOM 1673 O O . PRO A 1 212 ? 11.682 6.539 1.830 1.00 92.81 212 PRO A O 1
ATOM 1676 N N . THR A 1 213 ? 10.180 6.903 0.208 1.00 90.69 213 THR A N 1
ATOM 1677 C CA . THR A 1 213 ? 9.556 8.078 0.841 1.00 90.69 213 THR A CA 1
ATOM 1678 C C . THR A 1 213 ? 8.480 7.674 1.853 1.00 90.69 213 THR A C 1
ATOM 1680 O O . THR A 1 213 ? 8.341 8.331 2.880 1.00 90.69 213 THR A O 1
ATOM 1683 N N . ILE A 1 214 ? 7.723 6.603 1.579 1.00 90.50 214 ILE A N 1
ATOM 1684 C CA . ILE A 1 214 ? 6.619 6.141 2.442 1.00 90.50 214 ILE A CA 1
ATOM 1685 C C . ILE A 1 214 ? 7.013 5.021 3.417 1.00 90.50 214 ILE A C 1
ATOM 1687 O O . ILE A 1 214 ? 6.240 4.707 4.309 1.00 90.50 214 ILE A O 1
ATOM 1691 N N . CYS A 1 215 ? 8.221 4.463 3.299 1.00 93.25 215 CYS A N 1
ATOM 1692 C CA . CYS A 1 215 ? 8.770 3.419 4.177 1.00 93.25 215 CYS A CA 1
ATOM 1693 C C . CYS A 1 215 ? 9.606 3.986 5.350 1.00 93.25 215 CYS A C 1
ATOM 1695 O O . CYS A 1 215 ? 10.432 3.295 5.950 1.00 93.25 215 CYS A O 1
ATOM 1697 N N . GLY A 1 216 ? 9.424 5.274 5.663 1.00 90.12 216 GLY A N 1
ATOM 1698 C CA . GLY A 1 216 ? 9.939 5.915 6.873 1.00 90.12 216 GLY A CA 1
ATOM 1699 C C . GLY A 1 216 ? 11.443 5.755 7.099 1.00 90.12 216 GLY A C 1
ATOM 1700 O O . GLY A 1 216 ? 12.264 6.094 6.249 1.00 90.12 216 GLY A O 1
ATOM 1701 N N . GLN A 1 217 ? 11.805 5.234 8.274 1.00 90.06 217 GLN A N 1
ATOM 1702 C CA . GLN A 1 217 ? 13.199 5.033 8.691 1.00 90.06 217 GLN A CA 1
ATOM 1703 C C . GLN A 1 217 ? 13.979 4.009 7.847 1.00 90.06 217 GLN A C 1
ATOM 1705 O O . GLN A 1 217 ? 15.208 3.998 7.906 1.00 90.06 217 GLN A O 1
ATOM 1710 N N . TRP A 1 218 ? 13.293 3.145 7.090 1.00 92.50 218 TRP A N 1
ATOM 1711 C CA . TRP A 1 218 ? 13.927 2.092 6.293 1.00 92.50 218 TRP A CA 1
ATOM 1712 C C . TRP A 1 218 ? 14.400 2.582 4.918 1.00 92.50 218 TRP A C 1
ATOM 1714 O O . TRP A 1 218 ? 15.377 2.049 4.393 1.00 92.50 218 TRP A O 1
ATOM 1724 N N . GLY A 1 219 ? 13.775 3.627 4.364 1.00 93.00 219 GLY A N 1
ATOM 1725 C CA . GLY A 1 219 ? 14.201 4.254 3.110 1.00 93.00 219 GLY A CA 1
ATOM 1726 C C . GLY A 1 219 ? 14.341 3.252 1.957 1.00 93.00 219 GLY A C 1
ATOM 1727 O O . GLY A 1 219 ? 13.399 2.534 1.633 1.00 93.00 219 GLY A O 1
ATOM 1728 N N . GLU A 1 220 ? 15.522 3.206 1.335 1.00 93.19 220 GLU A N 1
ATOM 1729 C CA . GLU A 1 220 ? 15.827 2.291 0.223 1.00 93.19 220 GLU A CA 1
ATOM 1730 C C . GLU A 1 220 ? 15.779 0.803 0.629 1.00 93.19 220 GLU A C 1
ATOM 1732 O O . GLU A 1 220 ? 15.451 -0.041 -0.201 1.00 93.19 220 GLU A O 1
ATOM 1737 N N . ASP A 1 221 ? 16.032 0.466 1.902 1.00 95.06 221 ASP A N 1
ATOM 1738 C CA . ASP A 1 221 ? 15.952 -0.906 2.431 1.00 95.06 221 ASP A CA 1
ATOM 1739 C C . ASP A 1 221 ? 14.495 -1.297 2.786 1.00 95.06 221 ASP A C 1
ATOM 1741 O O . ASP A 1 221 ? 14.227 -1.938 3.810 1.00 95.06 221 ASP A O 1
ATOM 1745 N N . CYS A 1 222 ? 13.524 -0.892 1.966 1.00 96.19 222 CYS A N 1
ATOM 1746 C CA . CYS A 1 222 ? 12.117 -1.225 2.173 1.00 96.19 222 CYS A CA 1
ATOM 1747 C C . CYS A 1 222 ? 11.793 -2.674 1.762 1.00 96.19 222 CYS A C 1
ATOM 1749 O O . CYS A 1 222 ? 12.332 -3.210 0.793 1.00 96.19 222 CYS A O 1
ATOM 1751 N N . SER A 1 223 ? 10.878 -3.303 2.497 1.00 97.06 223 SER A N 1
ATOM 1752 C CA . SER A 1 223 ? 10.294 -4.615 2.195 1.00 97.06 223 SER A CA 1
ATOM 1753 C C . SER A 1 223 ? 8.772 -4.559 2.402 1.00 97.06 223 SER A C 1
ATOM 1755 O O . SER A 1 223 ? 8.309 -3.612 3.045 1.00 97.06 223 SER A O 1
ATOM 1757 N N . PRO A 1 224 ? 7.994 -5.550 1.919 1.00 97.25 224 PRO A N 1
ATOM 1758 C CA . PRO A 1 224 ? 6.537 -5.562 2.080 1.00 97.25 224 PRO A CA 1
ATOM 1759 C C . PRO A 1 224 ? 6.096 -5.374 3.540 1.00 97.25 224 PRO A C 1
ATOM 1761 O O . PRO A 1 224 ? 5.296 -4.487 3.834 1.00 97.25 224 PRO A O 1
ATOM 1764 N N . HIS A 1 225 ? 6.715 -6.118 4.466 1.00 97.62 225 HIS A N 1
ATOM 1765 C CA . HIS A 1 225 ? 6.479 -5.981 5.910 1.00 97.62 225 HIS A CA 1
ATOM 1766 C C . HIS A 1 225 ? 6.882 -4.606 6.438 1.00 97.62 225 HIS A C 1
ATOM 1768 O O . HIS A 1 225 ? 6.069 -3.934 7.050 1.00 97.62 225 HIS A O 1
ATOM 1774 N N . ARG A 1 226 ? 8.098 -4.123 6.136 1.00 97.06 226 ARG A N 1
ATOM 1775 C CA . ARG A 1 226 ? 8.593 -2.823 6.637 1.00 97.06 226 ARG A CA 1
ATOM 1776 C C . ARG A 1 226 ? 7.719 -1.647 6.208 1.00 97.06 226 ARG A C 1
ATOM 1778 O O . ARG A 1 226 ? 7.627 -0.668 6.944 1.00 97.06 226 ARG A O 1
ATOM 1785 N N . LEU A 1 227 ? 7.091 -1.736 5.034 1.00 95.44 227 LEU A N 1
ATOM 1786 C CA . LEU A 1 227 ? 6.131 -0.740 4.574 1.00 95.44 227 LEU A CA 1
ATOM 1787 C C . LEU A 1 227 ? 4.893 -0.714 5.481 1.00 95.44 227 LEU A C 1
ATOM 1789 O O . LEU A 1 227 ? 4.546 0.346 5.999 1.00 95.44 227 LEU A O 1
ATOM 1793 N N . LEU A 1 228 ? 4.249 -1.863 5.699 1.00 95.81 228 LEU A N 1
ATOM 1794 C CA . LEU A 1 228 ? 3.042 -1.937 6.525 1.00 95.81 228 LEU A CA 1
ATOM 1795 C C . LEU A 1 228 ? 3.342 -1.728 8.015 1.00 95.81 228 LEU A C 1
ATOM 1797 O O . LEU A 1 228 ? 2.632 -0.960 8.655 1.00 95.81 228 LEU A O 1
ATOM 1801 N N . ASP A 1 229 ? 4.440 -2.272 8.540 1.00 95.94 229 ASP A N 1
ATOM 1802 C CA . ASP A 1 229 ? 4.932 -2.012 9.899 1.00 95.94 229 ASP A CA 1
ATOM 1803 C C . ASP A 1 229 ? 5.132 -0.504 10.147 1.00 95.94 229 ASP A C 1
ATOM 1805 O O . ASP A 1 229 ? 4.796 -0.005 11.221 1.00 95.94 229 ASP A O 1
ATOM 1809 N N . PHE A 1 230 ? 5.634 0.252 9.156 1.00 94.38 230 PHE A N 1
ATOM 1810 C CA . PHE A 1 230 ? 5.740 1.711 9.261 1.00 94.38 230 PHE A CA 1
ATOM 1811 C C . PHE A 1 230 ? 4.377 2.407 9.210 1.00 94.38 230 PHE A C 1
ATOM 1813 O O . PHE A 1 230 ? 4.105 3.305 10.005 1.00 94.38 230 PHE A O 1
ATOM 1820 N N . MET A 1 231 ? 3.512 2.003 8.277 1.00 93.19 231 MET A N 1
ATOM 1821 C CA . MET A 1 231 ? 2.181 2.596 8.114 1.00 93.19 231 MET A CA 1
ATOM 1822 C C . MET A 1 231 ? 1.243 2.271 9.287 1.00 93.19 231 MET A C 1
ATOM 1824 O O . MET A 1 231 ? 0.322 3.039 9.550 1.00 93.19 231 MET A O 1
ATOM 1828 N N . GLY A 1 232 ? 1.499 1.180 10.013 1.00 94.25 232 GLY A N 1
ATOM 1829 C CA . GLY A 1 232 ? 0.821 0.797 11.248 1.00 94.25 232 GLY A CA 1
ATOM 1830 C C . GLY A 1 232 ? 1.407 1.403 12.525 1.00 94.25 232 GLY A C 1
ATOM 1831 O O . GLY A 1 232 ? 0.762 1.348 13.570 1.00 94.25 232 GLY A O 1
ATOM 1832 N N . GLN A 1 233 ? 2.601 2.000 12.474 1.00 94.88 233 GLN A N 1
ATOM 1833 C CA . GLN A 1 233 ? 3.244 2.590 13.647 1.00 94.88 233 GLN A CA 1
ATOM 1834 C C . GLN A 1 233 ? 2.447 3.809 14.141 1.00 94.88 233 GLN A C 1
ATOM 1836 O O . GLN A 1 233 ? 2.249 4.783 13.406 1.00 94.88 233 GLN A O 1
ATOM 1841 N N . GLY A 1 234 ? 2.001 3.767 15.399 1.00 92.88 234 GLY A N 1
ATOM 1842 C CA . GLY A 1 234 ? 1.203 4.827 16.003 1.00 92.88 234 GLY A CA 1
ATOM 1843 C C . GLY A 1 234 ? 1.996 6.119 16.217 1.00 92.88 234 GLY A C 1
ATOM 1844 O O . GLY A 1 234 ? 3.207 6.094 16.455 1.00 92.88 234 GLY A O 1
ATOM 1845 N N . MET A 1 235 ? 1.314 7.266 16.202 1.00 91.25 235 MET A N 1
ATOM 1846 C CA . MET A 1 235 ? 1.888 8.568 16.580 1.00 91.25 235 MET A CA 1
ATOM 1847 C C . MET A 1 235 ? 2.423 8.567 18.026 1.00 91.25 235 MET A C 1
ATOM 1849 O O . MET A 1 235 ? 3.415 9.235 18.316 1.00 91.25 235 MET A O 1
ATOM 1853 N N . SER A 1 236 ? 1.823 7.748 18.898 1.00 88.44 236 SER A N 1
ATOM 1854 C CA . SER A 1 236 ? 2.324 7.311 20.215 1.00 88.44 236 SER A CA 1
ATOM 1855 C C . SER A 1 236 ? 3.791 6.866 20.190 1.00 88.44 236 SER A C 1
ATOM 1857 O O . SER A 1 236 ? 4.574 7.219 21.070 1.00 88.44 236 SER A O 1
ATOM 1859 N N . ASN A 1 237 ? 4.163 6.104 19.161 1.00 88.88 237 ASN A N 1
ATOM 1860 C CA . ASN A 1 237 ? 5.486 5.522 18.949 1.00 88.88 237 ASN A CA 1
ATOM 1861 C C . ASN A 1 237 ? 6.285 6.245 17.847 1.00 88.88 237 ASN A C 1
ATOM 1863 O O . ASN A 1 237 ? 7.280 5.709 17.358 1.00 88.88 237 ASN A O 1
ATOM 1867 N N . GLY A 1 238 ? 5.878 7.458 17.454 1.00 86.38 238 GLY A N 1
ATOM 1868 C CA . GLY A 1 238 ? 6.579 8.288 16.466 1.00 86.38 238 GLY A CA 1
ATOM 1869 C C . GLY A 1 238 ? 6.326 7.936 14.994 1.00 86.38 238 GLY A C 1
ATOM 1870 O O . GLY A 1 238 ? 7.081 8.396 14.138 1.00 86.38 238 GLY A O 1
ATOM 1871 N N . GLY A 1 239 ? 5.302 7.130 14.699 1.00 89.62 239 GLY A N 1
ATOM 1872 C CA . GLY A 1 239 ? 4.808 6.894 13.340 1.00 89.62 239 GLY A CA 1
ATOM 1873 C C . GLY A 1 239 ? 3.706 7.876 12.921 1.00 89.62 239 GLY A C 1
ATOM 1874 O O . GLY A 1 239 ? 3.556 8.951 13.506 1.00 89.62 239 GLY A O 1
ATOM 1875 N N . PHE A 1 240 ? 2.930 7.502 11.900 1.00 88.50 240 PHE A N 1
ATOM 1876 C CA . PHE A 1 240 ? 1.868 8.340 11.320 1.00 88.50 240 PHE A CA 1
ATOM 1877 C C . PHE A 1 240 ? 0.443 7.795 11.510 1.00 88.50 240 PHE A C 1
ATOM 1879 O O . PHE A 1 240 ? -0.510 8.523 11.236 1.00 88.50 240 PHE A O 1
ATOM 1886 N N . SER A 1 241 ? 0.266 6.560 11.989 1.00 91.56 241 SER A N 1
ATOM 1887 C CA . SER A 1 241 ? -1.066 6.020 12.292 1.00 91.56 241 SER A CA 1
ATOM 1888 C C . SER A 1 241 ? -1.647 6.676 13.557 1.00 91.56 241 SER A C 1
ATOM 1890 O O . SER A 1 241 ? -0.897 6.900 14.510 1.00 91.56 241 SER A O 1
ATOM 1892 N N . PRO A 1 242 ? -2.963 6.953 13.654 1.00 90.31 242 PRO A N 1
ATOM 1893 C CA . PRO A 1 242 ? -3.573 7.461 14.890 1.00 90.31 242 PRO A CA 1
ATOM 1894 C C . PRO A 1 242 ? -3.364 6.558 16.119 1.00 90.31 242 PRO A C 1
ATOM 1896 O O . PRO A 1 242 ? -3.384 7.039 17.250 1.00 90.31 242 PRO A O 1
ATOM 1899 N N . PHE A 1 243 ? -3.158 5.258 15.901 1.00 93.19 243 PHE A N 1
ATOM 1900 C CA . PHE A 1 243 ? -2.924 4.239 16.926 1.00 93.19 243 PHE A CA 1
ATOM 1901 C C . PHE A 1 243 ? -2.086 3.080 16.373 1.00 93.19 243 PHE A C 1
ATOM 1903 O O . PHE A 1 243 ? -1.889 2.976 15.165 1.00 93.19 243 PHE A O 1
ATOM 1910 N N . ASP A 1 244 ? -1.580 2.207 17.241 1.00 96.06 244 ASP A N 1
ATOM 1911 C CA . ASP A 1 244 ? -0.659 1.142 16.832 1.00 96.06 244 ASP A CA 1
ATOM 1912 C C . ASP A 1 244 ? -1.386 -0.054 16.177 1.00 96.06 244 ASP A C 1
ATOM 1914 O O . ASP A 1 244 ? -2.317 -0.636 16.741 1.00 96.06 244 ASP A O 1
ATOM 1918 N N . ILE A 1 245 ? -0.951 -0.431 14.973 1.00 96.69 245 ILE A N 1
ATOM 1919 C CA . ILE A 1 245 ? -1.506 -1.524 14.162 1.00 96.69 245 ILE A CA 1
ATOM 1920 C C . ILE A 1 245 ? -0.418 -2.589 13.988 1.00 96.69 245 ILE A C 1
ATOM 1922 O O . ILE A 1 245 ? 0.530 -2.403 13.227 1.00 96.69 245 ILE A O 1
ATOM 1926 N N . TYR A 1 246 ? -0.543 -3.713 14.694 1.00 97.38 246 TYR A N 1
ATOM 1927 C CA . TYR A 1 246 ? 0.414 -4.816 14.611 1.00 97.38 246 TYR A CA 1
ATOM 1928 C C . TYR A 1 246 ? -0.021 -5.833 13.556 1.00 97.38 246 TYR A C 1
ATOM 1930 O O . TYR A 1 246 ? -0.775 -6.767 13.847 1.00 97.38 246 TYR A O 1
ATOM 1938 N N . PHE A 1 247 ? 0.474 -5.671 12.331 1.00 97.75 247 PHE A N 1
ATOM 1939 C CA . PHE A 1 247 ? 0.271 -6.642 11.258 1.00 97.75 247 PHE A CA 1
ATOM 1940 C C . PHE A 1 247 ? 0.848 -8.018 11.635 1.00 97.75 247 PHE A C 1
ATOM 1942 O O . PHE A 1 247 ? 1.952 -8.130 12.167 1.00 97.75 247 PHE A O 1
ATOM 1949 N N . GLN A 1 248 ? 0.062 -9.065 11.396 1.00 97.38 248 GLN A N 1
ATOM 1950 C CA . GLN A 1 248 ? 0.395 -10.465 11.635 1.00 97.38 248 GLN A CA 1
ATOM 1951 C C . GLN A 1 248 ? 0.350 -11.177 10.282 1.00 97.38 248 GLN A C 1
ATOM 1953 O O . GLN A 1 248 ? -0.721 -11.565 9.814 1.00 97.38 248 GLN A O 1
ATOM 1958 N N . TYR A 1 249 ? 1.512 -11.285 9.644 1.00 97.50 249 TYR A N 1
ATOM 1959 C CA . TYR A 1 249 ? 1.669 -11.887 8.321 1.00 97.50 249 TYR A CA 1
ATOM 1960 C C . TYR A 1 249 ? 1.488 -13.408 8.412 1.00 97.50 249 TYR A C 1
ATOM 1962 O O . TYR A 1 249 ? 2.268 -14.086 9.086 1.00 97.50 249 TYR A O 1
ATOM 1970 N N . ILE A 1 250 ? 0.439 -13.928 7.777 1.00 97.00 250 ILE A N 1
ATOM 1971 C CA . ILE A 1 250 ? 0.106 -15.355 7.734 1.00 97.00 250 ILE A CA 1
ATOM 1972 C C . ILE A 1 250 ? 0.547 -15.917 6.375 1.00 97.00 250 ILE A C 1
ATOM 1974 O O . ILE A 1 250 ? 0.130 -15.371 5.357 1.00 97.00 250 ILE A O 1
ATOM 1978 N N . PRO A 1 251 ? 1.384 -16.969 6.319 1.00 95.50 251 PRO A N 1
ATOM 1979 C CA . PRO A 1 251 ? 1.729 -17.619 5.055 1.00 95.50 251 PRO A CA 1
ATOM 1980 C C . PRO A 1 251 ? 0.540 -18.373 4.438 1.00 95.50 251 PRO A C 1
ATOM 1982 O O . PRO A 1 251 ? -0.238 -18.991 5.169 1.00 95.50 251 PRO A O 1
ATOM 1985 N N . ASP A 1 252 ? 0.460 -18.407 3.103 1.00 89.88 252 ASP A N 1
ATOM 1986 C CA . ASP A 1 252 ? -0.563 -19.166 2.365 1.00 89.88 252 ASP A CA 1
ATOM 1987 C C . ASP A 1 252 ? -0.654 -20.627 2.854 1.00 89.88 252 ASP A C 1
ATOM 1989 O O . ASP A 1 252 ? 0.340 -21.354 2.965 1.00 89.88 252 ASP A O 1
ATOM 1993 N N . GLY A 1 253 ? -1.879 -21.049 3.167 1.00 84.81 253 GLY A N 1
ATOM 1994 C CA . GLY A 1 253 ? -2.203 -22.375 3.685 1.00 84.81 253 GLY A CA 1
ATOM 1995 C C . GLY A 1 253 ? -1.919 -22.607 5.176 1.00 84.81 253 GLY A C 1
ATOM 1996 O O . GLY A 1 253 ? -2.271 -23.682 5.673 1.00 84.81 253 GLY A O 1
ATOM 1997 N N . GLU A 1 254 ? -1.332 -21.656 5.914 1.00 90.88 254 GLU A N 1
ATOM 1998 C CA . GLU A 1 254 ? -1.155 -21.773 7.369 1.00 90.88 254 GLU A CA 1
ATOM 1999 C C . GLU A 1 254 ? -2.375 -21.248 8.161 1.00 90.88 254 GLU A C 1
ATOM 2001 O O . GLU A 1 254 ? -2.991 -20.246 7.797 1.00 90.88 254 GLU A O 1
ATOM 2006 N N . PRO A 1 255 ? -2.769 -21.911 9.268 1.00 90.00 255 PRO A N 1
ATOM 2007 C CA . PRO A 1 255 ? -3.895 -21.473 10.086 1.00 90.00 255 PRO A CA 1
ATOM 2008 C C . PRO A 1 255 ? -3.526 -20.270 10.965 1.00 90.00 255 PRO A C 1
ATOM 2010 O O . PRO A 1 255 ? -2.454 -20.236 11.572 1.00 90.00 255 PRO A O 1
ATOM 2013 N N . VAL A 1 256 ? -4.460 -19.328 11.124 1.00 91.75 256 VAL A N 1
ATOM 2014 C CA . VAL A 1 256 ? -4.287 -18.156 11.998 1.00 91.75 256 VAL A CA 1
ATOM 2015 C C . VAL A 1 256 ? -3.962 -18.596 13.443 1.00 91.75 256 VAL A C 1
ATOM 2017 O O . VAL A 1 256 ? -4.736 -19.353 14.034 1.00 91.75 256 VAL A O 1
ATOM 2020 N N . PRO A 1 257 ? -2.862 -18.118 14.067 1.00 89.81 257 PRO A N 1
ATOM 2021 C CA . PRO A 1 257 ? -2.455 -18.568 15.407 1.00 89.81 257 PRO A CA 1
ATOM 2022 C C . PRO A 1 257 ? -3.398 -18.177 16.555 1.00 89.81 257 PRO A C 1
ATOM 2024 O O . PRO A 1 257 ? -3.279 -18.709 17.660 1.00 89.81 257 PRO A O 1
ATOM 2027 N N . ASN A 1 258 ? -4.296 -17.215 16.332 1.00 87.69 258 ASN A N 1
ATOM 2028 C CA . ASN A 1 258 ? -5.227 -16.711 17.335 1.00 87.69 258 ASN A CA 1
ATOM 2029 C C . ASN A 1 258 ? -6.586 -17.428 17.216 1.00 87.69 258 ASN A C 1
ATOM 2031 O O . ASN A 1 258 ? -7.262 -17.244 16.207 1.00 87.69 258 ASN A O 1
ATOM 2035 N N . PRO A 1 259 ? -7.031 -18.198 18.230 1.00 84.44 259 PRO A N 1
ATOM 2036 C CA . PRO A 1 259 ? -8.287 -18.940 18.159 1.00 84.44 259 PRO A CA 1
ATOM 2037 C C . PRO A 1 259 ? -9.533 -18.048 18.154 1.00 84.44 259 PRO A C 1
ATOM 2039 O O . PRO A 1 259 ? -10.609 -18.566 17.864 1.00 84.44 259 PRO A O 1
ATOM 2042 N N . ASP A 1 260 ? -9.418 -16.760 18.482 1.00 83.56 260 ASP A N 1
ATOM 2043 C CA . ASP A 1 260 ? -10.536 -15.809 18.487 1.00 83.56 260 ASP A CA 1
ATOM 2044 C C . ASP A 1 260 ? -10.751 -15.143 17.109 1.00 83.56 260 ASP A C 1
ATOM 2046 O O . ASP A 1 260 ? -11.743 -14.449 16.917 1.00 83.56 260 ASP A O 1
ATOM 2050 N N . VAL A 1 261 ? -9.852 -15.394 16.147 1.00 88.62 261 VAL A N 1
ATOM 2051 C CA . VAL A 1 261 ? -9.876 -14.886 14.762 1.00 88.62 261 VAL A CA 1
ATOM 2052 C C . VAL A 1 261 ? -10.216 -16.040 13.810 1.00 88.62 261 VAL A C 1
ATOM 2054 O O . VAL A 1 261 ? -9.959 -17.205 14.125 1.00 88.62 261 VAL A O 1
ATOM 2057 N N . ILE A 1 262 ? -10.849 -15.743 12.672 1.00 87.50 262 ILE A N 1
ATOM 2058 C CA . ILE A 1 262 ? -11.406 -16.757 11.759 1.00 87.50 262 ILE A CA 1
ATOM 2059 C C . ILE A 1 262 ? -10.444 -17.056 10.604 1.00 87.50 262 ILE A C 1
ATOM 2061 O O . ILE A 1 262 ? -10.216 -18.221 10.283 1.00 87.50 262 ILE A O 1
ATOM 2065 N N . GLU A 1 263 ? -9.871 -16.017 9.999 1.00 92.00 263 GLU A N 1
ATOM 2066 C CA . GLU A 1 263 ? -9.075 -16.092 8.771 1.00 92.00 263 GLU A CA 1
ATOM 2067 C C . GLU A 1 263 ? -8.088 -14.916 8.674 1.00 92.00 263 GLU A C 1
ATOM 2069 O O . GLU A 1 263 ? -8.158 -13.957 9.445 1.00 92.00 263 GLU A O 1
ATOM 2074 N N . ALA A 1 264 ? -7.136 -15.000 7.746 1.00 94.56 264 ALA A N 1
ATOM 2075 C CA . ALA A 1 264 ? -6.314 -13.856 7.368 1.00 94.56 264 ALA A CA 1
ATOM 2076 C C . ALA A 1 264 ? -7.055 -13.009 6.323 1.00 94.56 264 ALA A C 1
ATOM 2078 O O . ALA A 1 264 ? -7.829 -13.533 5.524 1.00 94.56 264 ALA A O 1
ATOM 2079 N N . PHE A 1 265 ? -6.804 -11.702 6.307 1.00 95.38 265 PHE A N 1
ATOM 2080 C CA . PHE A 1 265 ? -7.291 -10.822 5.250 1.00 95.38 265 PHE A CA 1
ATOM 2081 C C . PHE A 1 265 ? -6.543 -11.101 3.936 1.00 95.38 265 PHE A C 1
ATOM 2083 O O . PHE A 1 265 ? -5.373 -10.738 3.801 1.00 95.38 265 PHE A O 1
ATOM 2090 N N . ASP A 1 266 ? -7.239 -11.738 2.992 1.00 94.75 266 ASP A N 1
ATOM 2091 C CA . ASP A 1 266 ? -6.758 -12.099 1.650 1.00 94.75 266 ASP A CA 1
ATOM 2092 C C . ASP A 1 266 ? -7.753 -11.645 0.556 1.00 94.75 266 ASP A C 1
ATOM 2094 O O . ASP A 1 266 ? -8.592 -12.419 0.086 1.00 94.75 266 ASP A O 1
ATOM 2098 N N . PRO A 1 267 ? -7.743 -10.359 0.165 1.00 93.38 267 PRO A N 1
ATOM 2099 C CA . PRO A 1 267 ? -8.436 -9.900 -1.031 1.00 93.38 267 PRO A CA 1
ATOM 2100 C C . PRO A 1 267 ? -7.532 -10.061 -2.263 1.00 93.38 267 PRO A C 1
ATOM 2102 O O . PRO A 1 267 ? -6.378 -9.644 -2.250 1.00 93.38 267 PRO A O 1
ATOM 2105 N N . GLN A 1 268 ? -8.071 -10.540 -3.390 1.00 93.44 268 GLN A N 1
ATOM 2106 C CA . GLN A 1 268 ? -7.312 -10.660 -4.646 1.00 93.44 268 GLN A CA 1
ATOM 2107 C C . GLN A 1 268 ? -6.564 -9.355 -4.990 1.00 93.44 268 GLN A C 1
ATOM 2109 O O . GLN A 1 268 ? -7.205 -8.329 -5.249 1.00 93.44 268 GLN A O 1
ATOM 2114 N N . ALA A 1 269 ? -5.228 -9.386 -5.057 1.00 95.25 269 ALA A N 1
ATOM 2115 C CA . ALA A 1 269 ? -4.417 -8.267 -5.538 1.00 95.25 269 ALA A CA 1
ATOM 2116 C C . ALA A 1 269 ? -4.547 -8.087 -7.063 1.00 95.25 269 ALA A C 1
ATOM 2118 O O . ALA A 1 269 ? -4.703 -9.047 -7.815 1.00 95.25 269 ALA A O 1
ATOM 2119 N N . VAL A 1 270 ? -4.463 -6.839 -7.540 1.00 95.62 270 VAL A N 1
ATOM 2120 C CA . VAL A 1 270 ? -4.382 -6.528 -8.979 1.00 95.62 270 VAL A CA 1
ATOM 2121 C C . VAL A 1 270 ? -2.934 -6.157 -9.315 1.00 95.62 270 VAL A C 1
ATOM 2123 O O . VAL A 1 270 ? -2.433 -5.164 -8.775 1.00 95.62 270 VAL A O 1
ATOM 2126 N N . PRO A 1 271 ? -2.230 -6.894 -10.192 1.00 96.12 271 PRO A N 1
ATOM 2127 C CA . PRO A 1 271 ? -0.852 -6.571 -10.545 1.00 96.12 271 PRO A CA 1
ATOM 2128 C C . PRO A 1 271 ? -0.774 -5.267 -11.354 1.00 96.12 271 PRO A C 1
ATOM 2130 O O . PRO A 1 271 ? -1.707 -4.886 -12.059 1.00 96.12 271 PRO A O 1
ATOM 2133 N N . CYS A 1 272 ? 0.367 -4.570 -11.305 1.00 96.00 272 CYS A N 1
ATOM 2134 C CA . CYS A 1 272 ? 0.490 -3.232 -11.907 1.00 96.00 272 CYS A CA 1
ATOM 2135 C C . CYS A 1 272 ? 0.314 -3.195 -13.442 1.00 96.00 272 CYS A C 1
ATOM 2137 O O . CYS A 1 272 ? 0.009 -2.143 -14.004 1.00 96.00 272 CYS A O 1
ATOM 2139 N N . TYR A 1 273 ? 0.463 -4.340 -14.118 1.00 94.56 273 TYR A N 1
ATOM 2140 C CA . TYR A 1 273 ? 0.255 -4.489 -15.562 1.00 94.56 273 TYR A CA 1
ATOM 2141 C C . TYR A 1 273 ? -1.199 -4.787 -15.966 1.00 94.56 273 TYR A C 1
ATOM 2143 O O . TYR A 1 273 ? -1.509 -4.791 -17.159 1.00 94.56 273 TYR A O 1
ATOM 2151 N N . GLU A 1 274 ? -2.091 -4.993 -14.997 1.00 94.44 274 GLU A N 1
ATOM 2152 C CA . GLU A 1 274 ? -3.520 -5.240 -15.189 1.00 94.44 274 GLU A CA 1
ATOM 2153 C C . GLU A 1 274 ? -4.356 -4.010 -14.791 1.00 94.44 274 GLU A C 1
ATOM 2155 O O . GLU A 1 274 ? -3.899 -3.138 -14.049 1.00 94.44 274 GLU A O 1
ATOM 2160 N N . ALA A 1 275 ? -5.564 -3.902 -15.348 1.00 92.06 275 ALA A N 1
ATOM 2161 C CA . ALA A 1 275 ? -6.513 -2.829 -15.061 1.00 92.06 275 ALA A CA 1
ATOM 2162 C C . ALA A 1 275 ? -7.561 -3.322 -14.052 1.00 92.06 275 ALA A C 1
ATOM 2164 O O . ALA A 1 275 ? -8.080 -4.423 -14.200 1.00 92.06 275 ALA A O 1
ATOM 2165 N N . ILE A 1 276 ? -7.896 -2.496 -13.057 1.00 90.12 276 ILE A N 1
ATOM 2166 C CA . ILE A 1 276 ? -8.849 -2.840 -11.981 1.00 90.12 276 ILE A CA 1
ATOM 2167 C C . ILE A 1 276 ? -10.258 -3.079 -12.545 1.00 90.12 276 ILE A C 1
ATOM 2169 O O . ILE A 1 276 ? -10.984 -3.967 -12.112 1.00 90.12 276 ILE A O 1
ATOM 2173 N N . SER A 1 277 ? -10.656 -2.248 -13.506 1.00 84.88 277 SER A N 1
ATOM 2174 C CA . SER A 1 277 ? -11.994 -2.209 -14.093 1.00 84.88 277 SER A CA 1
ATOM 2175 C C . SER A 1 277 ? -11.951 -1.775 -15.560 1.00 84.88 277 SER A C 1
ATOM 2177 O O . SER A 1 277 ? -10.983 -1.158 -16.013 1.00 84.88 277 SER A O 1
ATOM 2179 N N . ASN A 1 278 ? -13.051 -2.006 -16.286 1.00 77.81 278 ASN A N 1
ATOM 2180 C CA . ASN A 1 278 ? -13.224 -1.612 -17.693 1.00 77.81 278 ASN A CA 1
ATOM 2181 C C . ASN A 1 278 ? -13.123 -0.092 -17.961 1.00 77.81 278 ASN A C 1
ATOM 2183 O O . ASN A 1 278 ? -13.026 0.313 -19.118 1.00 77.81 278 ASN A O 1
ATOM 2187 N N . THR A 1 279 ? -13.189 0.751 -16.924 1.00 78.38 279 THR A N 1
ATOM 2188 C CA . THR A 1 279 ? -13.039 2.216 -17.018 1.00 78.38 279 THR A CA 1
ATOM 2189 C C . THR A 1 279 ? -11.649 2.703 -16.600 1.00 78.38 279 THR A C 1
ATOM 2191 O O . THR A 1 279 ? -11.270 3.825 -16.938 1.00 78.38 279 THR A O 1
ATOM 2194 N N . SER A 1 280 ? -10.877 1.869 -15.899 1.00 81.75 280 SER A N 1
ATOM 2195 C CA . SER A 1 280 ? -9.489 2.134 -15.512 1.00 81.75 280 SER A CA 1
ATOM 2196 C C . SER A 1 280 ? -8.488 1.707 -16.597 1.00 81.75 280 SER A C 1
ATOM 2198 O O . SER A 1 280 ? -8.789 0.877 -17.453 1.00 81.75 280 SER A O 1
ATOM 2200 N N . GLY A 1 281 ? -7.269 2.246 -16.539 1.00 85.69 281 GLY A N 1
ATOM 2201 C CA . GLY A 1 281 ? -6.113 1.703 -17.258 1.00 85.69 281 GLY A CA 1
ATOM 2202 C C . GLY A 1 281 ? -5.163 0.975 -16.306 1.00 85.69 281 GLY A C 1
ATOM 2203 O O . GLY A 1 281 ? -5.158 1.257 -15.107 1.00 85.69 281 GLY A O 1
ATOM 2204 N N . SER A 1 282 ? -4.328 0.082 -16.844 1.00 92.44 282 SER A N 1
ATOM 2205 C CA . SER A 1 282 ? -3.174 -0.452 -16.113 1.00 92.44 282 SER A CA 1
ATOM 2206 C C . SER A 1 282 ? -2.114 0.631 -15.870 1.00 92.44 282 SER A C 1
ATOM 2208 O O . SER A 1 282 ? -2.135 1.703 -16.487 1.00 92.44 282 SER A O 1
ATOM 2210 N N . CYS A 1 283 ? -1.180 0.378 -14.952 1.00 94.50 283 CYS A N 1
ATOM 2211 C CA . CYS A 1 283 ? -0.168 1.361 -14.574 1.00 94.50 283 CYS A CA 1
ATOM 2212 C C . CYS A 1 283 ? 0.815 1.645 -15.720 1.00 94.50 283 CYS A C 1
ATOM 2214 O O . CYS A 1 283 ? 1.062 0.802 -16.585 1.00 94.50 283 CYS A O 1
ATOM 2216 N N . SER A 1 284 ? 1.392 2.849 -15.738 1.00 93.31 284 SER A N 1
ATOM 2217 C CA . SER A 1 284 ? 2.286 3.270 -16.822 1.00 93.31 284 SER A CA 1
ATOM 2218 C C . SER A 1 284 ? 3.573 2.429 -16.863 1.00 93.31 284 SER A C 1
ATOM 2220 O O . SER A 1 284 ? 4.079 2.019 -15.826 1.00 93.31 284 SER A O 1
ATOM 2222 N N . CYS A 1 285 ? 4.175 2.248 -18.045 1.00 93.75 285 CYS A N 1
ATOM 2223 C CA . CYS A 1 285 ? 5.496 1.604 -18.192 1.00 93.75 285 CYS A CA 1
ATOM 2224 C C . CYS A 1 285 ? 6.641 2.361 -17.465 1.00 93.75 285 CYS A C 1
ATOM 2226 O O . CYS A 1 285 ? 7.730 1.823 -17.301 1.00 93.75 285 CYS A O 1
ATOM 2228 N N . VAL A 1 286 ? 6.414 3.601 -17.007 1.00 92.94 286 VAL A N 1
ATOM 2229 C CA . VAL A 1 286 ? 7.364 4.352 -16.158 1.00 92.94 286 VAL A CA 1
ATOM 2230 C C . VAL A 1 286 ? 7.214 3.987 -14.675 1.00 92.94 286 VAL A C 1
ATOM 2232 O O . VAL A 1 286 ? 8.161 4.151 -13.918 1.00 92.94 286 VAL A O 1
ATOM 2235 N N . ASP A 1 287 ? 6.042 3.489 -14.275 1.00 95.12 287 ASP A N 1
ATOM 2236 C CA . ASP A 1 287 ? 5.670 3.165 -12.890 1.00 95.12 287 ASP A CA 1
ATOM 2237 C C . ASP A 1 287 ? 5.458 1.647 -12.669 1.00 95.12 287 ASP A C 1
ATOM 2239 O O . ASP A 1 287 ? 5.085 1.228 -11.577 1.00 95.12 287 ASP A O 1
ATOM 2243 N N . CYS A 1 288 ? 5.640 0.835 -13.720 1.00 95.50 288 CYS A N 1
ATOM 2244 C CA . CYS A 1 288 ? 5.491 -0.622 -13.742 1.00 95.50 288 CYS A CA 1
ATOM 2245 C C . CYS A 1 288 ? 6.169 -1.224 -14.991 1.00 95.50 288 CYS A C 1
ATOM 2247 O O . CYS A 1 288 ? 5.631 -1.167 -16.102 1.00 95.50 288 CYS A O 1
ATOM 2249 N N . SER A 1 289 ? 7.321 -1.873 -14.825 1.00 93.50 289 SER A N 1
ATOM 2250 C CA . SER A 1 289 ? 8.065 -2.552 -15.895 1.00 93.50 289 SER A CA 1
ATOM 2251 C C . SER A 1 289 ? 7.271 -3.681 -16.564 1.00 93.50 289 SER A C 1
ATOM 2253 O O . SER A 1 289 ? 7.438 -3.935 -17.761 1.00 93.50 289 SER A O 1
ATOM 2255 N N . GLY A 1 290 ? 6.346 -4.314 -15.832 1.00 91.31 290 GLY A N 1
ATOM 2256 C CA . GLY A 1 290 ? 5.414 -5.315 -16.361 1.00 91.31 290 GLY A CA 1
ATOM 2257 C C . GLY A 1 290 ? 4.485 -4.775 -17.457 1.00 91.31 290 GLY A C 1
ATOM 2258 O O . GLY A 1 290 ? 4.158 -5.507 -18.391 1.00 91.31 290 GLY A O 1
ATOM 2259 N N . SER A 1 291 ? 4.123 -3.488 -17.402 1.00 93.69 291 SER A N 1
ATOM 2260 C CA . SER A 1 291 ? 3.295 -2.816 -18.416 1.00 93.69 291 SER A CA 1
ATOM 2261 C C . SER A 1 291 ? 4.052 -2.484 -19.706 1.00 93.69 291 SER A C 1
ATOM 2263 O O . SER A 1 291 ? 3.456 -2.012 -20.678 1.00 93.69 291 SER A O 1
ATOM 2265 N N . CYS A 1 292 ? 5.375 -2.666 -19.743 1.00 92.56 292 CYS A N 1
ATOM 2266 C CA . CYS A 1 292 ? 6.178 -2.248 -20.882 1.00 92.56 292 CYS A CA 1
ATOM 2267 C C . CYS A 1 292 ? 6.031 -3.194 -22.090 1.00 92.56 292 CYS A C 1
ATOM 2269 O O . CYS A 1 292 ? 6.209 -4.411 -21.968 1.00 92.56 292 CYS A O 1
ATOM 2271 N N . PRO A 1 293 ? 5.794 -2.664 -23.307 1.00 89.94 293 PRO A N 1
ATOM 2272 C CA . PRO A 1 293 ? 5.764 -3.485 -24.509 1.00 89.94 293 PRO A CA 1
ATOM 2273 C C . PRO A 1 293 ? 7.154 -4.073 -24.772 1.00 89.94 293 PRO A C 1
ATOM 2275 O O . PRO A 1 293 ? 8.138 -3.341 -24.899 1.00 89.94 293 PRO A O 1
ATOM 2278 N N . LYS A 1 294 ? 7.235 -5.404 -24.899 1.00 87.38 294 LYS A N 1
ATOM 2279 C CA . LYS A 1 294 ? 8.498 -6.107 -25.175 1.00 87.38 294 LYS A CA 1
ATOM 2280 C C . LYS A 1 294 ? 9.147 -5.524 -26.444 1.00 87.38 294 LYS A C 1
ATOM 2282 O O . LYS A 1 294 ? 8.501 -5.523 -27.498 1.00 87.38 294 LYS A O 1
ATOM 2287 N N . PRO A 1 295 ? 10.392 -5.010 -26.375 1.00 85.12 295 PRO A N 1
ATOM 2288 C CA . PRO A 1 295 ? 11.006 -4.321 -27.501 1.00 85.12 295 PRO A CA 1
ATOM 2289 C C . PRO A 1 295 ? 11.180 -5.279 -28.679 1.00 85.12 295 PRO A C 1
ATOM 2291 O O . PRO A 1 295 ? 11.570 -6.437 -28.512 1.00 85.12 295 PRO A O 1
ATOM 2294 N N . LYS A 1 296 ? 10.904 -4.791 -29.893 1.00 86.06 296 LYS A N 1
ATOM 2295 C CA . LYS A 1 296 ? 11.170 -5.563 -31.113 1.00 86.06 296 LYS A CA 1
ATOM 2296 C C . LYS A 1 296 ? 12.676 -5.848 -31.195 1.00 86.06 296 LYS A C 1
ATOM 2298 O O . LYS A 1 296 ? 13.460 -4.939 -30.912 1.00 86.06 296 LYS A O 1
ATOM 2303 N N . PRO A 1 297 ? 13.098 -7.066 -31.583 1.00 89.31 297 PRO A N 1
ATOM 2304 C CA . PRO A 1 297 ? 14.514 -7.370 -31.733 1.00 89.31 297 PRO A CA 1
ATOM 2305 C C . PRO A 1 297 ? 15.142 -6.408 -32.743 1.00 89.31 297 PRO A C 1
ATOM 2307 O O . PRO A 1 297 ? 14.546 -6.113 -33.784 1.00 89.31 297 PRO A O 1
ATOM 2310 N N . TRP A 1 298 ? 16.339 -5.914 -32.425 1.00 83.56 298 TRP A N 1
ATOM 2311 C CA . TRP A 1 298 ? 17.080 -5.025 -33.314 1.00 83.56 298 TRP A CA 1
ATOM 2312 C C . TRP A 1 298 ? 17.269 -5.684 -34.689 1.00 83.56 298 TRP A C 1
ATOM 2314 O O . TRP A 1 298 ? 17.555 -6.885 -34.749 1.00 83.56 298 TRP A O 1
ATOM 2324 N N . PRO A 1 299 ? 17.133 -4.932 -35.799 1.00 87.75 299 PRO A N 1
ATOM 2325 C CA . PRO A 1 299 ? 17.483 -5.463 -37.108 1.00 87.75 299 PRO A CA 1
ATOM 2326 C C . PRO A 1 299 ? 18.958 -5.894 -37.095 1.00 87.75 299 PRO A C 1
ATOM 2328 O O . PRO A 1 299 ? 19.776 -5.235 -36.442 1.00 87.75 299 PRO A O 1
ATOM 2331 N N . PRO A 1 300 ? 19.327 -6.979 -37.800 1.00 87.31 300 PRO A N 1
ATOM 2332 C CA . PRO A 1 300 ? 20.721 -7.385 -37.887 1.00 87.31 300 PRO A CA 1
ATOM 2333 C C . PRO A 1 300 ? 21.549 -6.225 -38.446 1.00 87.31 300 PRO A C 1
ATOM 2335 O O . PRO A 1 300 ? 21.173 -5.614 -39.451 1.00 87.31 300 PRO A O 1
ATOM 2338 N N . LEU A 1 301 ? 22.670 -5.922 -37.786 1.00 86.44 301 LEU A N 1
ATOM 2339 C CA . LEU A 1 301 ? 23.602 -4.897 -38.251 1.00 86.44 301 LEU A CA 1
ATOM 2340 C C . LEU A 1 301 ? 23.998 -5.183 -39.710 1.00 86.44 301 LEU A C 1
ATOM 2342 O O . LEU A 1 301 ? 24.178 -6.355 -40.063 1.00 86.44 301 LEU A O 1
ATOM 2346 N N . PRO A 1 302 ? 24.144 -4.148 -40.561 1.00 85.62 302 PRO A N 1
ATOM 2347 C CA . PRO A 1 302 ? 24.518 -4.341 -41.955 1.00 85.62 302 PRO A CA 1
ATOM 2348 C C . PRO A 1 302 ? 25.852 -5.086 -42.012 1.00 85.62 302 PRO A C 1
ATOM 2350 O O . PRO A 1 302 ? 26.872 -4.588 -41.531 1.00 85.62 302 PRO A O 1
ATOM 2353 N N . GLN A 1 303 ? 25.835 -6.304 -42.560 1.00 82.88 303 GLN A N 1
ATOM 2354 C CA . GLN A 1 303 ? 27.042 -7.120 -42.623 1.00 82.88 303 GLN A CA 1
ATOM 2355 C C . GLN A 1 303 ? 28.102 -6.416 -43.483 1.00 82.88 303 GLN A C 1
ATOM 2357 O O . GLN A 1 303 ? 27.757 -5.807 -44.502 1.00 82.88 303 GLN A O 1
ATOM 2362 N N . PRO A 1 304 ? 29.390 -6.478 -43.096 1.00 84.31 304 PRO A N 1
ATOM 2363 C CA . PRO A 1 304 ? 30.455 -5.892 -43.894 1.00 84.31 304 PRO A CA 1
ATOM 2364 C C . PRO A 1 304 ? 30.463 -6.544 -45.277 1.00 84.31 304 PRO A C 1
ATOM 2366 O O . PRO A 1 304 ? 30.321 -7.760 -45.393 1.00 84.31 304 PRO A O 1
ATOM 2369 N N . TRP A 1 305 ? 30.649 -5.744 -46.328 1.00 88.38 305 TRP A N 1
ATOM 2370 C CA . TRP A 1 305 ? 30.705 -6.274 -47.687 1.00 88.38 305 TRP A CA 1
ATOM 2371 C C . TRP A 1 305 ? 31.837 -7.304 -47.813 1.00 88.38 305 TRP A C 1
ATOM 2373 O O . TRP A 1 305 ? 33.010 -6.990 -47.592 1.00 88.38 305 TRP A O 1
ATOM 2383 N N . THR A 1 306 ? 31.476 -8.532 -48.176 1.00 89.94 306 THR A N 1
ATOM 2384 C CA . THR A 1 306 ? 32.377 -9.666 -48.395 1.00 89.94 306 THR A CA 1
ATOM 2385 C C . THR A 1 306 ? 32.319 -10.144 -49.843 1.00 89.94 306 THR A C 1
ATOM 2387 O O . THR A 1 306 ? 31.320 -9.988 -50.546 1.00 89.94 306 THR A O 1
ATOM 2390 N N . VAL A 1 307 ? 33.422 -10.735 -50.299 1.00 88.19 307 VAL A N 1
ATOM 2391 C CA . VAL A 1 307 ? 33.541 -11.414 -51.592 1.00 88.19 307 VAL A CA 1
ATOM 2392 C C . VAL A 1 307 ? 34.052 -12.822 -51.299 1.00 88.19 307 VAL A C 1
ATOM 2394 O O . VAL A 1 307 ? 35.234 -13.031 -51.022 1.00 88.19 307 VAL A O 1
ATOM 2397 N N . GLY A 1 308 ? 33.131 -13.788 -51.269 1.00 86.38 308 GLY A N 1
ATOM 2398 C CA . GLY A 1 308 ? 33.412 -15.126 -50.747 1.00 86.38 308 GLY A CA 1
ATOM 2399 C C . GLY A 1 308 ? 33.798 -15.074 -49.264 1.00 86.38 308 GLY A C 1
ATOM 2400 O O . GLY A 1 308 ? 33.080 -14.500 -48.452 1.00 86.38 308 GLY A O 1
ATOM 2401 N N . SER A 1 309 ? 34.947 -15.658 -48.917 1.00 86.06 309 SER A N 1
ATOM 2402 C CA . SER A 1 309 ? 35.432 -15.766 -47.531 1.00 86.06 309 SER A CA 1
ATOM 2403 C C . SER A 1 309 ? 36.293 -14.578 -47.056 1.00 86.06 309 SER A C 1
ATOM 2405 O O . SER A 1 309 ? 36.938 -14.680 -46.013 1.00 86.06 309 SER A O 1
ATOM 2407 N N . MET A 1 310 ? 36.360 -13.472 -47.808 1.00 85.75 310 MET A N 1
ATOM 2408 C CA . MET A 1 310 ? 37.175 -12.296 -47.465 1.00 85.75 310 MET A CA 1
ATOM 2409 C C . MET A 1 310 ? 36.360 -11.001 -47.484 1.00 85.75 310 MET A C 1
ATOM 2411 O O . MET A 1 310 ? 35.404 -10.869 -48.248 1.00 85.75 310 MET A O 1
ATOM 2415 N N . TYR A 1 311 ? 36.778 -10.010 -46.692 1.00 90.50 311 TYR A N 1
ATOM 2416 C CA . TYR A 1 311 ? 36.262 -8.643 -46.790 1.00 90.50 311 TYR A CA 1
ATOM 2417 C C . TYR A 1 311 ? 36.502 -8.083 -48.200 1.00 90.50 311 TYR A C 1
ATOM 2419 O O . TYR A 1 311 ? 37.612 -8.168 -48.733 1.00 90.50 311 TYR A O 1
ATOM 2427 N N . GLY A 1 312 ? 35.481 -7.471 -48.801 1.00 90.56 312 GLY A N 1
ATOM 2428 C CA . GLY A 1 312 ? 35.541 -6.954 -50.169 1.00 90.56 312 GLY A CA 1
ATOM 2429 C C . GLY A 1 312 ? 36.593 -5.857 -50.348 1.00 90.56 312 GLY A C 1
ATOM 2430 O O . GLY A 1 312 ? 37.262 -5.809 -51.376 1.00 90.56 312 GLY A O 1
ATOM 2431 N N . VAL A 1 313 ? 36.845 -5.052 -49.309 1.00 90.56 313 VAL A N 1
ATOM 2432 C CA . VAL A 1 313 ? 37.952 -4.076 -49.286 1.00 90.56 313 VAL A CA 1
ATOM 2433 C C . VAL A 1 313 ? 39.310 -4.776 -49.428 1.00 90.56 313 VAL A C 1
ATOM 2435 O O . VAL A 1 313 ? 40.127 -4.367 -50.250 1.00 90.56 313 VAL A O 1
ATOM 2438 N N . SER A 1 314 ? 39.544 -5.870 -48.696 1.00 90.25 314 SER A N 1
ATOM 2439 C CA . SER A 1 314 ? 40.774 -6.669 -48.811 1.00 90.25 314 SER A CA 1
ATOM 2440 C C . SER A 1 314 ? 40.911 -7.305 -50.197 1.00 90.25 314 SER A C 1
ATOM 2442 O O . SER A 1 314 ? 42.001 -7.300 -50.763 1.00 90.25 314 SER A O 1
ATOM 2444 N N . PHE A 1 315 ? 39.808 -7.793 -50.774 1.00 92.31 315 PHE A N 1
ATOM 2445 C CA . PHE A 1 315 ? 39.778 -8.339 -52.133 1.00 92.31 315 PHE A CA 1
ATOM 2446 C C . PHE A 1 315 ? 40.123 -7.281 -53.198 1.00 92.31 315 PHE A C 1
ATOM 2448 O O . PHE A 1 315 ? 40.948 -7.540 -54.073 1.00 92.31 315 PHE A O 1
ATOM 2455 N N . VAL A 1 316 ? 39.563 -6.069 -53.101 1.00 92.94 316 VAL A N 1
ATOM 2456 C CA . VAL A 1 316 ? 39.880 -4.953 -54.012 1.00 92.94 316 VAL A CA 1
ATOM 2457 C C . VAL A 1 316 ? 41.348 -4.541 -53.889 1.00 92.94 316 VAL A C 1
ATOM 2459 O O . VAL A 1 316 ? 42.036 -4.445 -54.904 1.00 92.94 316 VAL A O 1
ATOM 2462 N N . MET A 1 317 ? 41.860 -4.360 -52.668 1.00 93.19 317 MET A N 1
ATOM 2463 C CA . MET A 1 317 ? 43.263 -3.981 -52.447 1.00 93.19 317 MET A CA 1
ATOM 2464 C C . MET A 1 317 ? 44.240 -5.054 -52.956 1.00 93.19 317 MET A C 1
ATOM 2466 O O . MET A 1 317 ? 45.260 -4.715 -53.554 1.00 93.19 317 MET A O 1
ATOM 2470 N N . MET A 1 318 ? 43.904 -6.340 -52.801 1.00 93.06 318 MET A N 1
ATOM 2471 C CA . MET A 1 318 ? 44.660 -7.456 -53.380 1.00 93.06 318 MET A CA 1
ATOM 2472 C C . MET A 1 318 ? 44.697 -7.383 -54.915 1.00 93.06 318 MET A C 1
ATOM 2474 O O . MET A 1 318 ? 45.769 -7.509 -55.503 1.00 93.06 318 MET A O 1
ATOM 2478 N N . MET A 1 319 ? 43.559 -7.138 -55.573 1.00 93.12 319 MET A N 1
ATOM 2479 C CA . MET A 1 319 ? 43.502 -7.031 -57.038 1.00 93.12 319 MET A CA 1
ATOM 2480 C C . MET A 1 319 ? 44.279 -5.819 -57.571 1.00 93.12 319 MET A C 1
ATOM 2482 O O . MET A 1 319 ? 44.993 -5.944 -58.566 1.00 93.12 319 MET A O 1
ATOM 2486 N N . VAL A 1 320 ? 44.216 -4.671 -56.885 1.00 96.12 320 VAL A N 1
ATOM 2487 C CA . VAL A 1 320 ? 45.027 -3.485 -57.220 1.00 96.12 320 VAL A CA 1
ATOM 2488 C C . VAL A 1 320 ? 46.523 -3.784 -57.071 1.00 96.12 320 VAL A C 1
ATOM 2490 O O . VAL A 1 320 ? 47.300 -3.477 -57.975 1.00 96.12 320 VAL A O 1
ATOM 2493 N N . PHE A 1 321 ? 46.934 -4.434 -55.977 1.00 95.50 321 PHE A N 1
ATOM 2494 C CA . PHE A 1 321 ? 48.329 -4.821 -55.754 1.00 95.50 321 PHE A CA 1
ATOM 2495 C C . PHE A 1 321 ? 48.849 -5.786 -56.832 1.00 95.50 321 PHE A C 1
ATOM 2497 O O . PHE A 1 321 ? 49.950 -5.593 -57.351 1.00 95.50 321 PHE A O 1
ATOM 2504 N N . ILE A 1 322 ? 48.051 -6.787 -57.220 1.00 95.69 322 ILE A N 1
ATOM 2505 C CA . ILE A 1 322 ? 48.390 -7.720 -58.305 1.00 95.69 322 ILE A CA 1
ATOM 2506 C C . ILE A 1 322 ? 48.536 -6.972 -59.638 1.00 95.69 322 ILE A C 1
ATOM 2508 O O . ILE A 1 322 ? 49.535 -7.164 -60.329 1.00 95.69 322 ILE A O 1
ATOM 2512 N N . ALA A 1 323 ? 47.601 -6.079 -59.981 1.00 96.12 323 ALA A N 1
ATOM 2513 C CA . ALA A 1 323 ? 47.657 -5.314 -61.227 1.00 96.12 323 ALA A CA 1
ATOM 2514 C C . ALA A 1 323 ? 48.914 -4.427 -61.319 1.00 96.12 323 ALA A C 1
ATOM 2516 O O . ALA A 1 323 ? 49.611 -4.459 -62.333 1.00 96.12 323 ALA A O 1
ATOM 2517 N N . VAL A 1 324 ? 49.247 -3.691 -60.250 1.00 96.12 324 VAL A N 1
ATOM 2518 C CA . VAL A 1 324 ? 50.462 -2.853 -60.181 1.00 96.12 324 VAL A CA 1
ATOM 2519 C C . VAL A 1 324 ? 51.738 -3.704 -60.219 1.00 96.12 324 VAL A C 1
ATOM 2521 O O . VAL A 1 324 ? 52.704 -3.345 -60.891 1.00 96.12 324 VAL A O 1
ATOM 2524 N N . SER A 1 325 ? 51.742 -4.863 -59.556 1.00 94.12 325 SER A N 1
ATOM 2525 C CA . SER A 1 325 ? 52.886 -5.786 -59.589 1.00 94.12 325 SER A CA 1
ATOM 2526 C C . SER A 1 325 ? 53.126 -6.338 -60.996 1.00 94.12 325 SER A C 1
ATOM 2528 O O . SER A 1 325 ? 54.269 -6.418 -61.443 1.00 94.12 325 SER A O 1
ATOM 2530 N N . ILE A 1 326 ? 52.058 -6.675 -61.727 1.00 95.38 326 ILE A N 1
ATOM 2531 C CA . ILE A 1 326 ? 52.148 -7.157 -63.111 1.00 95.38 326 ILE A CA 1
ATOM 2532 C C . ILE A 1 326 ? 52.661 -6.055 -64.046 1.00 95.38 326 ILE A C 1
ATOM 2534 O O . ILE A 1 326 ? 53.553 -6.331 -64.844 1.00 95.38 326 ILE A O 1
ATOM 2538 N N . THR A 1 327 ? 52.176 -4.811 -63.957 1.00 94.12 327 THR A N 1
ATOM 2539 C CA . THR A 1 327 ? 52.671 -3.726 -64.832 1.00 94.12 327 THR A CA 1
ATOM 2540 C C . THR A 1 327 ? 54.128 -3.352 -64.539 1.00 94.12 327 THR A C 1
ATOM 2542 O O . THR A 1 327 ? 54.892 -3.080 -65.471 1.00 94.12 327 THR A O 1
ATOM 2545 N N . PHE A 1 328 ? 54.559 -3.421 -63.276 1.00 94.56 328 PHE A N 1
ATOM 2546 C CA . PHE A 1 328 ? 55.970 -3.283 -62.909 1.00 94.56 328 PHE A CA 1
ATOM 2547 C C . PHE A 1 328 ? 56.829 -4.418 -63.494 1.00 94.56 328 PHE A C 1
ATOM 2549 O O . PHE A 1 328 ? 57.830 -4.157 -64.158 1.00 94.56 328 PHE A O 1
ATOM 2556 N N . LEU A 1 329 ? 56.414 -5.680 -63.335 1.00 93.56 329 LEU A N 1
ATOM 2557 C CA . LEU A 1 329 ? 57.147 -6.818 -63.898 1.00 93.56 329 LEU A CA 1
ATOM 2558 C C . LEU A 1 329 ? 57.202 -6.763 -65.431 1.00 93.56 329 LEU A C 1
ATOM 2560 O O . LEU A 1 329 ? 58.265 -6.984 -66.003 1.00 93.56 329 LEU A O 1
ATOM 2564 N N . VAL A 1 330 ? 56.101 -6.417 -66.105 1.00 93.06 330 VAL A N 1
ATOM 2565 C CA . VAL A 1 330 ? 56.059 -6.284 -67.571 1.00 93.06 330 VAL A CA 1
ATOM 2566 C C . VAL A 1 330 ? 56.997 -5.182 -68.064 1.00 93.06 330 VAL A C 1
ATOM 2568 O O . VAL A 1 330 ? 57.711 -5.409 -69.036 1.00 93.06 330 VAL A O 1
ATOM 2571 N N . THR A 1 331 ? 57.067 -4.021 -67.403 1.00 91.00 331 THR A N 1
ATOM 2572 C CA . THR A 1 331 ? 57.999 -2.956 -67.822 1.00 91.00 331 THR A CA 1
ATOM 2573 C C . THR A 1 331 ? 59.466 -3.336 -67.588 1.00 91.00 331 THR A C 1
ATOM 2575 O O . THR A 1 331 ? 60.301 -3.070 -68.454 1.00 91.00 331 THR A O 1
ATOM 2578 N N . VAL A 1 332 ? 59.783 -4.046 -66.497 1.00 92.38 332 VAL A N 1
ATOM 2579 C CA . VAL A 1 332 ? 61.129 -4.602 -66.248 1.00 92.38 332 VAL A CA 1
ATOM 2580 C C . VAL A 1 332 ? 61.503 -5.674 -67.281 1.00 92.38 332 VAL A C 1
ATOM 2582 O O . VAL A 1 332 ? 62.584 -5.599 -67.865 1.00 92.38 332 VAL A O 1
ATOM 2585 N N . PHE A 1 333 ? 60.617 -6.636 -67.567 1.00 89.69 333 PHE A N 1
ATOM 2586 C CA . PHE A 1 333 ? 60.858 -7.666 -68.586 1.00 89.69 333 PHE A CA 1
ATOM 2587 C C . PHE A 1 333 ? 60.974 -7.080 -69.995 1.00 89.69 333 PHE A C 1
ATOM 2589 O O . PHE A 1 333 ? 61.837 -7.516 -70.755 1.00 89.69 333 PHE A O 1
ATOM 2596 N N . TRP A 1 334 ? 60.158 -6.079 -70.339 1.00 89.75 334 TRP A N 1
ATOM 2597 C CA . TRP A 1 334 ? 60.240 -5.387 -71.626 1.00 89.75 334 TRP A CA 1
ATOM 2598 C C . TRP A 1 334 ? 61.584 -4.677 -71.785 1.00 89.75 334 TRP A C 1
ATOM 2600 O O . TRP A 1 334 ? 62.262 -4.879 -72.791 1.00 89.75 334 TRP A O 1
ATOM 2610 N N . LYS A 1 335 ? 62.022 -3.913 -70.770 1.00 90.19 335 LYS A N 1
ATOM 2611 C CA . LYS A 1 335 ? 63.348 -3.282 -70.784 1.00 90.19 335 LYS A CA 1
ATOM 2612 C C . LYS A 1 335 ? 64.465 -4.322 -70.907 1.00 90.19 335 LYS A C 1
ATOM 2614 O O . LYS A 1 335 ? 65.311 -4.178 -71.780 1.00 90.19 335 LYS A O 1
ATOM 2619 N N . TRP A 1 336 ? 64.437 -5.391 -70.112 1.00 85.81 336 TRP A N 1
ATOM 2620 C CA . TRP A 1 336 ? 65.441 -6.461 -70.183 1.00 85.81 336 TRP A CA 1
ATOM 2621 C C . TRP A 1 336 ? 65.489 -7.156 -71.553 1.00 85.81 336 TRP A C 1
ATOM 2623 O O . TRP A 1 336 ? 66.570 -7.497 -72.033 1.00 85.81 336 TRP A O 1
ATOM 2633 N N . HIS A 1 337 ? 64.340 -7.342 -72.211 1.00 81.88 337 HIS A N 1
ATOM 2634 C CA . HIS A 1 337 ? 64.289 -7.869 -73.575 1.00 81.88 337 HIS A CA 1
ATOM 2635 C C . HIS A 1 337 ? 64.870 -6.893 -74.603 1.00 81.88 337 HIS A C 1
ATOM 2637 O O . HIS A 1 337 ? 65.647 -7.330 -75.447 1.00 81.88 337 HIS A O 1
ATOM 2643 N N . VAL A 1 338 ? 64.549 -5.597 -74.524 1.00 79.81 338 VAL A N 1
ATOM 2644 C CA . VAL A 1 338 ? 65.135 -4.571 -75.406 1.00 79.81 338 VAL A CA 1
ATOM 2645 C C . VAL A 1 338 ? 66.652 -4.496 -75.209 1.00 79.81 338 VAL A C 1
ATOM 2647 O O . VAL A 1 338 ? 67.392 -4.618 -76.182 1.00 79.81 338 VAL A O 1
ATOM 2650 N N . ASP A 1 339 ? 67.119 -4.407 -73.961 1.00 73.62 339 ASP A N 1
ATOM 2651 C CA . ASP A 1 339 ? 68.547 -4.367 -73.623 1.00 73.62 339 ASP A CA 1
ATOM 2652 C C . ASP A 1 339 ? 69.290 -5.619 -74.147 1.00 73.62 339 ASP A C 1
ATOM 2654 O O . ASP A 1 339 ? 70.400 -5.508 -74.666 1.00 73.62 339 ASP A O 1
ATOM 2658 N N . ARG A 1 340 ? 68.675 -6.815 -74.085 1.00 69.25 340 ARG A N 1
ATOM 2659 C CA . ARG A 1 340 ? 69.252 -8.050 -74.658 1.00 69.25 340 ARG A CA 1
ATOM 2660 C C . ARG A 1 340 ? 69.204 -8.139 -76.184 1.00 69.25 340 ARG A C 1
ATOM 2662 O O . ARG A 1 340 ? 70.027 -8.860 -76.740 1.00 69.25 340 ARG A O 1
ATOM 2669 N N . VAL A 1 341 ? 68.260 -7.479 -76.853 1.00 66.69 341 VAL A N 1
ATOM 2670 C CA . VAL A 1 341 ? 68.199 -7.456 -78.326 1.00 66.69 341 VAL A CA 1
ATOM 2671 C C . VAL A 1 341 ? 69.251 -6.501 -78.890 1.00 66.69 341 VAL A C 1
ATOM 2673 O O . VAL A 1 341 ? 69.942 -6.876 -79.831 1.00 66.69 341 VAL A O 1
ATOM 2676 N N . VAL A 1 342 ? 69.459 -5.334 -78.270 1.00 63.56 342 VAL A N 1
ATOM 2677 C CA . VAL A 1 342 ? 70.540 -4.400 -78.649 1.00 63.56 342 VAL A CA 1
ATOM 2678 C C . VAL A 1 342 ? 71.916 -5.073 -78.523 1.00 63.56 342 VAL A C 1
ATOM 2680 O O . VAL A 1 342 ? 72.701 -5.053 -79.467 1.00 63.56 342 VAL A O 1
ATOM 2683 N N . MET A 1 343 ? 72.154 -5.799 -77.424 1.00 54.94 343 MET A N 1
ATOM 2684 C CA . MET A 1 343 ? 73.379 -6.591 -77.197 1.00 54.94 343 MET A CA 1
ATOM 2685 C C . MET A 1 343 ? 73.637 -7.713 -78.227 1.00 54.94 343 MET A C 1
ATOM 2687 O O . MET A 1 343 ? 74.714 -8.308 -78.213 1.00 54.94 343 MET A O 1
ATOM 2691 N N . LEU A 1 344 ? 72.672 -8.040 -79.096 1.00 55.94 344 LEU A N 1
ATOM 2692 C CA . LEU A 1 344 ? 72.838 -9.000 -80.197 1.00 55.94 344 LEU A CA 1
ATOM 2693 C C . LEU A 1 344 ? 73.132 -8.331 -81.551 1.00 55.94 344 LEU A C 1
ATOM 2695 O O . LEU A 1 344 ? 73.640 -9.009 -82.442 1.00 55.94 344 LEU A O 1
ATOM 2699 N N . ASP A 1 345 ? 72.863 -7.031 -81.696 1.00 52.59 345 ASP A N 1
ATOM 2700 C CA . ASP A 1 345 ? 73.082 -6.261 -82.930 1.00 52.59 345 ASP A CA 1
ATOM 2701 C C . ASP A 1 345 ? 74.516 -5.685 -82.981 1.00 52.59 345 ASP A C 1
ATOM 2703 O O . ASP A 1 345 ? 75.240 -5.864 -83.966 1.00 52.59 345 ASP A O 1
ATOM 2707 N N . ASP A 1 346 ? 75.004 -5.143 -81.853 1.00 54.25 346 ASP A N 1
ATOM 2708 C CA . ASP A 1 346 ? 76.398 -4.679 -81.669 1.00 54.25 346 ASP A CA 1
ATOM 2709 C C . ASP A 1 346 ? 77.449 -5.773 -81.977 1.00 54.25 346 ASP A C 1
ATOM 2711 O O . ASP A 1 346 ? 78.572 -5.499 -82.426 1.00 54.25 346 ASP A O 1
ATOM 2715 N N . GLY A 1 347 ? 77.076 -7.042 -81.767 1.00 53.22 347 GLY A N 1
ATOM 2716 C CA . GLY A 1 347 ? 77.908 -8.212 -82.061 1.00 53.22 347 GLY A CA 1
ATOM 2717 C C . GLY A 1 347 ? 78.109 -8.498 -83.555 1.00 53.22 347 GLY A C 1
ATOM 2718 O O . GLY A 1 347 ? 79.006 -9.266 -83.903 1.00 53.22 347 GLY A O 1
ATOM 2719 N N . LEU A 1 348 ? 77.311 -7.891 -84.443 1.00 51.50 348 LEU A N 1
ATOM 2720 C CA . LEU A 1 348 ? 77.416 -8.076 -85.894 1.00 51.50 348 LEU A CA 1
ATOM 2721 C C . LEU A 1 348 ? 78.138 -6.902 -86.579 1.00 51.50 348 LEU A C 1
ATOM 2723 O O . LEU A 1 348 ? 78.978 -7.121 -87.457 1.00 51.50 348 LEU A O 1
ATOM 2727 N N . GLU A 1 349 ? 77.902 -5.661 -86.134 1.00 52.78 349 GLU A N 1
ATOM 2728 C CA . GLU A 1 349 ? 78.623 -4.479 -86.638 1.00 52.78 349 GLU A CA 1
ATOM 2729 C C . GLU A 1 349 ? 80.141 -4.549 -86.392 1.00 52.78 349 GLU A C 1
ATOM 2731 O O . GLU A 1 349 ? 80.938 -4.120 -87.236 1.00 52.78 349 GLU A O 1
ATOM 2736 N N . THR A 1 350 ? 80.562 -5.114 -85.256 1.00 51.91 350 THR A N 1
ATOM 2737 C CA . THR A 1 350 ? 81.983 -5.246 -84.891 1.00 51.91 350 THR A CA 1
ATOM 2738 C C . THR A 1 350 ? 82.773 -6.154 -85.840 1.00 51.91 350 THR A C 1
ATOM 2740 O O . THR A 1 350 ? 83.965 -5.922 -86.042 1.00 51.91 350 THR A O 1
ATOM 2743 N N . ILE A 1 351 ? 82.126 -7.124 -86.496 1.00 53.50 351 ILE A N 1
ATOM 2744 C CA . ILE A 1 351 ? 82.762 -7.980 -87.513 1.00 53.50 351 ILE A CA 1
ATOM 2745 C C . ILE A 1 351 ? 82.914 -7.228 -88.846 1.00 53.50 351 ILE A C 1
ATOM 2747 O O . ILE A 1 351 ? 83.953 -7.339 -89.503 1.00 53.50 351 ILE A O 1
ATOM 2751 N N . SER A 1 352 ? 81.922 -6.416 -89.228 1.00 52.34 352 SER A N 1
ATOM 2752 C CA . SER A 1 352 ? 81.942 -5.641 -90.479 1.00 52.34 352 SER A CA 1
ATOM 2753 C C . SER A 1 352 ? 83.095 -4.627 -90.517 1.00 52.34 352 SER A C 1
ATOM 2755 O O . SER A 1 352 ? 83.869 -4.578 -91.476 1.00 52.34 352 SER A O 1
ATOM 2757 N N . ARG A 1 353 ? 83.305 -3.886 -89.417 1.00 53.16 353 ARG A N 1
ATOM 2758 C CA . ARG A 1 353 ? 84.367 -2.861 -89.312 1.00 53.16 353 ARG A CA 1
ATOM 2759 C C . ARG A 1 353 ? 85.798 -3.429 -89.342 1.00 53.16 353 ARG A C 1
ATOM 2761 O O . ARG A 1 353 ? 86.747 -2.676 -89.561 1.00 53.16 353 ARG A O 1
ATOM 2768 N N . GLY A 1 354 ? 85.972 -4.743 -89.176 1.00 51.81 354 GLY A N 1
ATOM 2769 C CA . GLY A 1 354 ? 87.280 -5.403 -89.235 1.00 51.81 354 GLY A CA 1
ATOM 2770 C C . GLY A 1 354 ? 87.922 -5.417 -90.630 1.00 51.81 354 GLY A C 1
ATOM 2771 O O . GLY A 1 354 ? 89.140 -5.276 -90.745 1.00 51.81 354 GLY A O 1
ATOM 2772 N N . TRP A 1 355 ? 87.129 -5.543 -91.700 1.00 52.00 355 TRP A N 1
ATOM 2773 C CA . TRP A 1 355 ? 87.657 -5.752 -93.060 1.00 52.00 355 TRP A CA 1
ATOM 2774 C C . TRP A 1 355 ? 88.068 -4.454 -93.777 1.00 52.00 355 TRP A C 1
ATOM 2776 O O . TRP A 1 355 ? 89.054 -4.441 -94.520 1.00 52.00 355 TRP A O 1
ATOM 2786 N N . ASP A 1 356 ? 87.409 -3.332 -93.477 1.00 52.03 356 ASP A N 1
ATOM 2787 C CA . ASP A 1 356 ? 87.714 -2.004 -94.042 1.00 52.03 356 ASP A CA 1
ATOM 2788 C C . ASP A 1 356 ? 89.110 -1.457 -93.681 1.00 52.03 356 ASP A C 1
ATOM 2790 O O . ASP A 1 356 ? 89.587 -0.488 -94.287 1.00 52.03 356 ASP A O 1
ATOM 2794 N N . SER A 1 357 ? 89.772 -2.076 -92.700 1.00 53.47 357 SER A N 1
ATOM 2795 C CA . SER A 1 357 ? 91.079 -1.664 -92.175 1.00 53.47 357 SER A CA 1
ATOM 2796 C C . SER A 1 357 ? 92.268 -2.109 -93.041 1.00 53.47 357 SER A C 1
ATOM 2798 O O . SER A 1 357 ? 93.374 -1.596 -92.871 1.00 53.47 357 SER A O 1
ATOM 2800 N N . VAL A 1 358 ? 92.065 -3.035 -93.988 1.00 51.84 358 VAL A N 1
ATOM 2801 C CA . VAL A 1 358 ? 93.143 -3.575 -94.845 1.00 51.84 358 VAL A CA 1
ATOM 2802 C C . VAL A 1 358 ? 93.297 -2.786 -96.156 1.00 51.84 358 VAL A C 1
ATOM 2804 O O . VAL A 1 358 ? 94.409 -2.634 -96.659 1.00 51.84 358 VAL A O 1
ATOM 2807 N N . GLY A 1 359 ? 92.209 -2.226 -96.698 1.00 50.09 359 GLY A N 1
ATOM 2808 C CA . GLY A 1 359 ? 92.205 -1.586 -98.024 1.00 50.09 359 GLY A CA 1
ATOM 2809 C C . GLY A 1 359 ? 92.861 -0.198 -98.111 1.00 50.09 359 GLY A C 1
ATOM 2810 O O . GLY A 1 359 ? 93.228 0.240 -99.199 1.00 50.09 359 GLY A O 1
ATOM 2811 N N . ARG A 1 360 ? 93.037 0.518 -96.990 1.00 49.44 360 ARG A N 1
ATOM 2812 C CA . ARG A 1 360 ? 93.465 1.935 -96.967 1.00 49.44 360 ARG A CA 1
ATOM 2813 C C . ARG A 1 360 ? 94.927 2.141 -96.542 1.00 49.44 360 ARG A C 1
ATOM 2815 O O . ARG A 1 360 ? 95.220 2.890 -95.615 1.00 49.44 360 ARG A O 1
ATOM 2822 N N . ARG A 1 361 ? 95.861 1.500 -97.257 1.00 48.31 361 ARG A N 1
ATOM 2823 C CA . ARG A 1 361 ? 97.320 1.757 -97.145 1.00 48.31 361 ARG A CA 1
ATOM 2824 C C . ARG A 1 361 ? 98.032 2.113 -98.464 1.00 48.31 361 ARG A C 1
ATOM 2826 O O . ARG A 1 361 ? 99.254 2.212 -98.466 1.00 48.31 361 ARG A O 1
ATOM 2833 N N . LEU A 1 362 ? 97.304 2.336 -99.567 1.00 47.84 362 LEU A N 1
ATOM 2834 C CA . LEU A 1 362 ? 97.878 2.613 -100.902 1.00 47.84 362 LEU A CA 1
ATOM 2835 C C . LEU A 1 362 ? 97.343 3.895 -101.583 1.00 47.84 362 LEU A C 1
ATOM 2837 O O . LEU A 1 362 ? 97.074 3.913 -102.778 1.00 47.84 362 LEU A O 1
ATOM 2841 N N . ALA A 1 363 ? 97.229 4.978 -100.812 1.00 43.34 363 ALA A N 1
ATOM 2842 C CA . ALA A 1 363 ? 97.293 6.384 -101.244 1.00 43.34 363 ALA A CA 1
ATOM 2843 C C . ALA A 1 363 ? 97.528 7.224 -99.967 1.00 43.34 363 ALA A C 1
ATOM 2845 O O . ALA A 1 363 ? 96.916 6.932 -98.944 1.00 43.34 363 ALA A O 1
ATOM 2846 N N . GLY A 1 364 ? 98.422 8.213 -99.891 1.00 36.41 364 GLY A N 1
ATOM 2847 C CA . GLY A 1 364 ? 98.906 9.091 -100.961 1.00 36.41 364 GLY A CA 1
ATOM 2848 C C . GLY A 1 364 ? 98.212 10.454 -100.816 1.00 36.41 364 GLY A C 1
ATOM 2849 O O . GLY A 1 364 ? 97.321 10.737 -101.600 1.00 36.41 3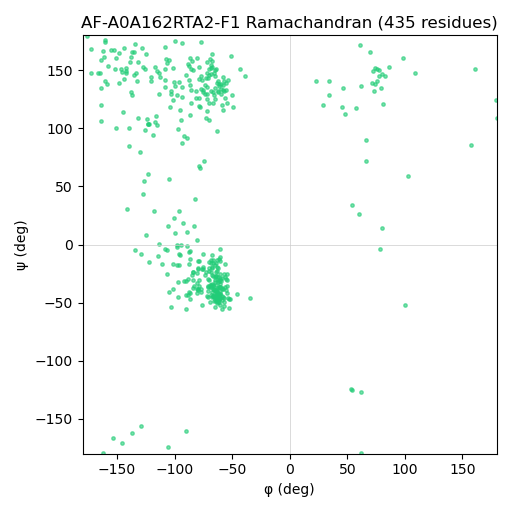64 GLY A O 1
ATOM 2850 N N . ALA A 1 365 ? 98.346 11.161 -99.685 1.00 32.38 365 ALA A N 1
ATOM 2851 C CA . ALA A 1 365 ? 99.510 11.952 -99.233 1.00 32.38 365 ALA A CA 1
ATOM 2852 C C . ALA A 1 365 ? 99.501 13.394 -99.796 1.00 32.38 365 ALA A C 1
ATOM 2854 O O . ALA A 1 365 ? 98.965 13.616 -100.873 1.00 32.38 365 ALA A O 1
ATOM 2855 N N . ALA A 1 366 ? 100.129 14.330 -99.062 1.00 34.28 366 ALA A N 1
ATOM 2856 C CA . ALA A 1 366 ? 100.092 15.800 -99.232 1.00 34.28 366 ALA A CA 1
ATOM 2857 C C . ALA A 1 366 ? 98.751 16.484 -98.851 1.00 34.28 366 ALA A C 1
ATOM 2859 O O . ALA A 1 366 ? 97.688 15.965 -99.165 1.00 34.28 366 ALA A O 1
ATOM 2860 N N . THR A 1 367 ? 98.702 17.648 -98.179 1.00 38.00 367 THR A N 1
ATOM 2861 C CA . THR A 1 367 ? 99.703 18.413 -97.379 1.00 38.00 367 THR A CA 1
ATOM 2862 C C . THR A 1 367 ? 98.982 19.491 -96.533 1.00 38.00 367 THR A C 1
ATOM 2864 O O . THR A 1 367 ? 98.014 20.039 -97.035 1.00 38.00 367 THR A O 1
ATOM 2867 N N . HIS A 1 368 ? 99.499 19.810 -95.327 1.00 36.44 368 HIS A N 1
ATOM 2868 C CA . HIS A 1 368 ? 99.599 21.134 -94.634 1.00 36.44 368 HIS A CA 1
ATOM 2869 C C . HIS A 1 368 ? 98.496 22.222 -94.803 1.00 36.44 368 HIS A C 1
ATOM 2871 O O . HIS A 1 368 ? 98.076 22.504 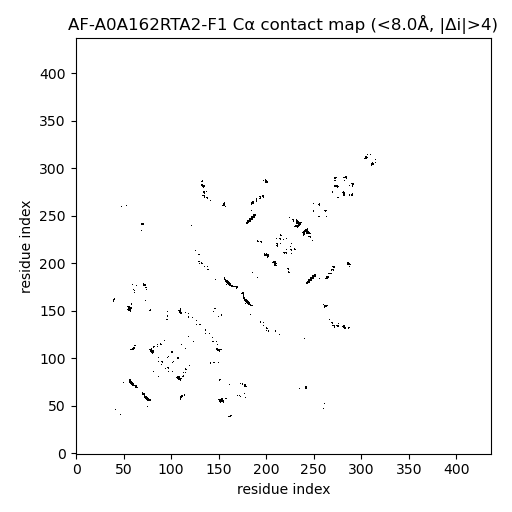-95.914 1.00 36.44 368 HIS A O 1
ATOM 2877 N N . ASN A 1 369 ? 98.057 23.015 -93.806 1.00 35.22 369 ASN A N 1
ATOM 2878 C CA . ASN A 1 369 ? 98.468 23.372 -92.418 1.00 35.22 369 ASN A CA 1
ATOM 2879 C C . ASN A 1 369 ? 97.221 24.011 -91.694 1.00 35.22 369 ASN A C 1
ATOM 2881 O O . ASN A 1 369 ? 96.182 24.097 -92.339 1.00 35.22 369 ASN A O 1
ATOM 2885 N N . LEU A 1 370 ? 97.158 24.490 -90.430 1.00 33.75 370 LEU A N 1
ATOM 2886 C CA . LEU A 1 370 ? 98.126 24.913 -89.387 1.00 33.75 370 LEU A CA 1
ATOM 2887 C C . LEU A 1 370 ? 97.474 24.857 -87.958 1.00 33.75 370 LEU A C 1
ATOM 2889 O O . LEU A 1 370 ? 96.267 25.031 -87.876 1.00 33.75 370 LEU A O 1
ATOM 2893 N N . SER A 1 371 ? 98.273 24.682 -86.881 1.00 35.62 371 SER A N 1
ATOM 2894 C CA . SER A 1 371 ? 98.095 25.047 -85.425 1.00 35.62 371 SER A CA 1
ATOM 2895 C C . SER A 1 371 ? 96.704 25.024 -84.711 1.00 35.62 371 SER A C 1
ATOM 2897 O O . SER A 1 371 ? 95.784 25.659 -85.206 1.00 35.62 371 SER A O 1
ATOM 2899 N N . LEU A 1 372 ? 96.431 24.396 -83.538 1.00 36.50 372 LEU A N 1
ATOM 2900 C CA . LEU A 1 372 ? 97.133 24.193 -82.221 1.00 36.50 372 LEU A CA 1
ATOM 2901 C C . LEU A 1 372 ? 97.146 25.424 -81.264 1.00 36.50 372 LEU A C 1
ATOM 2903 O O . LEU A 1 372 ? 97.314 26.521 -81.796 1.00 36.50 372 LEU A O 1
ATOM 2907 N N . PRO A 1 373 ? 97.189 25.286 -79.901 1.00 47.94 373 PRO A N 1
ATOM 2908 C CA . PRO A 1 373 ? 96.763 24.188 -78.977 1.00 47.94 373 PRO A CA 1
ATOM 2909 C C . PRO A 1 373 ? 96.191 24.634 -77.571 1.00 47.94 373 PRO A C 1
ATOM 2911 O O . PRO A 1 373 ? 96.080 25.825 -77.309 1.00 47.94 373 PRO A O 1
ATOM 2914 N N . ALA A 1 374 ? 95.986 23.658 -76.651 1.00 36.34 374 ALA A N 1
ATOM 2915 C CA . ALA A 1 374 ? 95.955 23.725 -75.153 1.00 36.34 374 ALA A CA 1
ATOM 2916 C C . ALA A 1 374 ? 94.703 24.335 -74.434 1.00 36.34 374 ALA A C 1
ATOM 2918 O O . ALA A 1 374 ? 94.092 25.239 -74.992 1.00 36.34 374 ALA A O 1
ATOM 2919 N N . LEU A 1 375 ? 94.159 23.853 -73.285 1.00 37.94 375 LEU A N 1
ATOM 2920 C CA . LEU A 1 375 ? 94.642 23.144 -72.049 1.00 37.94 375 LEU A CA 1
ATOM 2921 C C . LEU A 1 375 ? 95.317 24.094 -71.016 1.00 37.94 375 LEU A C 1
ATOM 2923 O O . LEU A 1 375 ? 96.130 24.908 -71.449 1.00 37.94 375 LEU A O 1
ATOM 2927 N N . ASP A 1 376 ? 95.084 24.093 -69.684 1.00 36.31 376 ASP A N 1
ATOM 2928 C CA . ASP A 1 376 ? 94.138 23.390 -68.759 1.00 36.31 376 ASP A CA 1
ATOM 2929 C C . ASP A 1 376 ? 93.404 24.431 -67.824 1.00 36.31 376 ASP A C 1
ATOM 2931 O O . ASP A 1 376 ? 93.215 25.556 -68.286 1.00 36.31 376 ASP A O 1
ATOM 2935 N N . ASP A 1 377 ? 92.841 24.228 -66.607 1.00 33.84 377 ASP A N 1
ATOM 2936 C CA . ASP A 1 377 ? 93.387 23.667 -65.337 1.00 33.84 377 ASP A CA 1
ATOM 2937 C C . ASP A 1 377 ? 92.328 23.539 -64.183 1.00 33.84 377 ASP A C 1
ATOM 2939 O O . ASP A 1 377 ? 91.166 23.920 -64.350 1.00 33.84 377 ASP A O 1
ATOM 2943 N N . GLU A 1 378 ? 92.733 23.029 -63.003 1.00 37.47 378 GLU A N 1
ATOM 2944 C CA . GLU A 1 378 ? 91.895 22.544 -61.861 1.00 37.47 378 GLU A CA 1
ATOM 2945 C C . GLU A 1 378 ? 92.284 23.171 -60.464 1.00 37.47 378 GLU A C 1
ATOM 2947 O O . GLU A 1 378 ? 93.326 23.814 -60.383 1.00 37.47 378 GLU A O 1
ATOM 2952 N N . VAL A 1 379 ? 91.599 23.093 -59.286 1.00 36.75 379 VAL A N 1
ATOM 2953 C CA . VAL A 1 379 ? 90.300 22.539 -58.776 1.00 36.75 379 VAL A CA 1
ATOM 2954 C C . VAL A 1 379 ? 89.920 23.131 -57.370 1.00 36.75 379 VAL A C 1
ATOM 2956 O O . VAL A 1 379 ? 90.813 23.534 -56.629 1.00 36.75 379 VAL A O 1
ATOM 2959 N N . GLU A 1 380 ? 88.627 23.090 -56.961 1.00 30.08 380 GLU A N 1
ATOM 2960 C CA . GLU A 1 380 ? 88.079 23.242 -55.562 1.00 30.08 380 GLU A CA 1
ATOM 2961 C C . GLU A 1 380 ? 88.296 24.580 -54.768 1.00 30.08 380 GLU A C 1
ATOM 2963 O O . GLU A 1 380 ? 88.892 25.504 -55.320 1.00 30.08 380 GLU A O 1
ATOM 2968 N N . PRO A 1 381 ? 87.832 24.774 -53.487 1.00 45.84 381 PRO A N 1
ATOM 2969 C CA . PRO A 1 381 ? 86.870 24.018 -52.638 1.00 45.84 381 PRO A CA 1
ATOM 2970 C C . PRO A 1 381 ? 85.790 24.843 -51.846 1.00 45.84 381 PRO A C 1
ATOM 2972 O O . PRO A 1 381 ? 85.901 26.047 -51.640 1.00 45.84 381 PRO A O 1
ATOM 2975 N N . LEU A 1 382 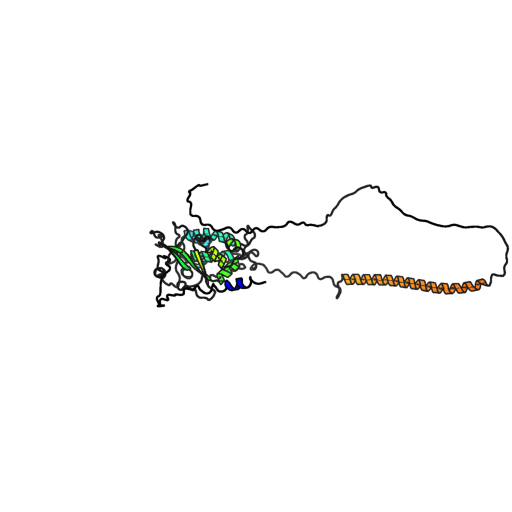? 84.850 24.100 -51.227 1.00 27.98 382 LEU A N 1
ATOM 2976 C CA . LEU A 1 382 ? 84.241 24.286 -49.877 1.00 27.98 382 LEU A CA 1
ATOM 2977 C C . LEU A 1 382 ? 83.226 25.406 -49.480 1.00 27.98 382 LEU A C 1
ATOM 2979 O O . LEU A 1 382 ? 83.290 26.569 -49.848 1.00 27.98 382 LEU A O 1
ATOM 2983 N N . HIS A 1 383 ? 82.391 24.981 -48.510 1.00 30.59 383 HIS A N 1
ATOM 2984 C CA . HIS A 1 383 ? 81.631 25.700 -47.464 1.00 30.59 383 HIS A CA 1
ATOM 2985 C C . HIS A 1 383 ? 80.271 26.413 -47.722 1.00 30.59 383 HIS A C 1
ATOM 2987 O O . HIS A 1 383 ? 80.125 27.396 -48.435 1.00 30.59 383 HIS A O 1
ATOM 2993 N N . GLN A 1 384 ? 79.284 25.932 -46.945 1.00 34.06 384 GLN A N 1
ATOM 2994 C CA . GLN A 1 384 ? 78.076 26.604 -46.414 1.00 34.06 384 GLN A CA 1
ATOM 2995 C C . GLN A 1 384 ? 78.411 27.947 -45.700 1.00 34.06 384 GLN A C 1
ATOM 2997 O O . GLN A 1 384 ? 79.549 28.050 -45.236 1.00 34.06 384 GLN A O 1
ATOM 3002 N N . PRO A 1 385 ? 77.467 28.905 -45.449 1.00 41.16 385 PRO A N 1
ATOM 3003 C CA . PRO A 1 385 ? 76.087 28.642 -44.986 1.00 41.16 385 PRO A CA 1
ATOM 3004 C C . PRO A 1 385 ? 74.987 29.695 -45.336 1.00 41.16 385 PRO A C 1
ATOM 3006 O O . PRO A 1 385 ? 75.182 30.556 -46.180 1.00 41.16 385 PRO A O 1
ATOM 3009 N N . LYS A 1 386 ? 73.814 29.569 -44.672 1.00 28.44 386 LYS A N 1
ATOM 3010 C CA . LYS A 1 386 ? 72.935 30.610 -44.048 1.00 28.44 386 LYS A CA 1
ATOM 3011 C C . LYS A 1 386 ? 73.051 32.078 -44.565 1.00 28.44 386 LYS A C 1
ATOM 3013 O O . LYS A 1 386 ? 74.146 32.606 -44.656 1.00 28.44 386 LYS A O 1
ATOM 3018 N N . THR A 1 387 ? 71.987 32.885 -44.727 1.00 29.08 387 THR A N 1
ATOM 3019 C CA . THR A 1 387 ? 70.701 32.953 -43.981 1.00 29.08 387 THR A CA 1
ATOM 3020 C C . THR A 1 387 ? 69.695 33.933 -44.636 1.00 29.08 387 THR A C 1
ATOM 3022 O O . THR A 1 387 ? 70.114 34.784 -45.404 1.00 29.08 387 THR A O 1
ATOM 3025 N N . THR A 1 388 ? 68.424 33.902 -44.192 1.00 28.02 388 THR A N 1
ATOM 3026 C CA . THR A 1 388 ? 67.488 35.056 -44.050 1.00 28.02 388 THR A CA 1
ATOM 3027 C C . THR A 1 388 ? 67.134 35.931 -45.269 1.00 28.02 388 THR A C 1
ATOM 3029 O O . THR A 1 388 ? 67.946 36.740 -45.697 1.00 28.02 388 THR A O 1
ATOM 3032 N N . ALA A 1 389 ? 65.845 35.944 -45.654 1.00 30.31 389 ALA A N 1
ATOM 3033 C CA . ALA A 1 389 ? 64.978 37.144 -45.582 1.00 30.31 389 ALA A CA 1
ATOM 3034 C C . ALA A 1 389 ? 63.546 36.880 -46.106 1.00 30.31 389 ALA A C 1
ATOM 3036 O O . ALA A 1 389 ? 63.356 36.515 -47.262 1.00 30.31 389 ALA A O 1
ATOM 3037 N N . THR A 1 390 ? 62.531 37.148 -45.280 1.00 30.81 390 THR A N 1
ATOM 3038 C CA . THR A 1 390 ? 61.151 37.426 -45.733 1.00 30.81 390 THR A CA 1
ATOM 3039 C C . THR A 1 390 ? 61.040 38.920 -46.088 1.00 30.81 390 THR A C 1
ATOM 3041 O O . THR A 1 390 ? 61.814 39.718 -45.553 1.00 30.81 390 THR A O 1
ATOM 3044 N N . PRO A 1 391 ? 60.065 39.345 -46.916 1.00 40.00 391 PRO A N 1
ATOM 3045 C CA . PRO A 1 391 ? 58.870 39.915 -46.288 1.00 40.00 391 PRO A CA 1
ATOM 3046 C C . PRO A 1 391 ? 57.518 39.588 -46.954 1.00 40.00 391 PRO A C 1
ATOM 3048 O O . PRO A 1 391 ? 57.373 39.396 -48.155 1.00 40.00 391 PRO A O 1
ATOM 3051 N N . THR A 1 392 ? 56.520 39.592 -46.077 1.00 28.33 392 THR A N 1
ATOM 3052 C CA . THR A 1 392 ? 55.057 39.567 -46.241 1.00 28.33 392 THR A CA 1
ATOM 3053 C C . THR A 1 392 ? 54.438 40.461 -47.326 1.00 28.33 392 THR A C 1
ATOM 3055 O O . THR A 1 392 ? 54.843 41.614 -47.456 1.00 28.33 392 THR A O 1
ATOM 3058 N N . SER A 1 393 ? 53.289 40.035 -47.880 1.00 29.67 393 SER A N 1
ATOM 3059 C CA . SER A 1 393 ? 52.072 40.878 -47.942 1.00 29.67 393 SER A CA 1
ATOM 3060 C C . SER A 1 393 ? 50.772 40.074 -48.196 1.00 29.67 393 SER A C 1
ATOM 3062 O O . SER A 1 393 ? 50.826 38.963 -48.710 1.00 29.67 393 SER A O 1
ATOM 3064 N N . ALA A 1 394 ? 49.623 40.688 -47.876 1.00 31.80 394 ALA A N 1
ATOM 3065 C CA . ALA A 1 394 ? 48.264 40.420 -48.389 1.00 31.80 394 ALA A CA 1
ATOM 3066 C C . ALA A 1 394 ? 47.542 39.074 -48.089 1.00 31.80 394 ALA A C 1
ATOM 3068 O O . ALA A 1 394 ? 47.252 38.277 -48.974 1.00 31.80 394 ALA A O 1
ATOM 3069 N N . THR A 1 395 ? 47.118 38.914 -46.833 1.00 28.91 395 THR A N 1
ATOM 3070 C CA . THR A 1 395 ? 45.695 38.817 -46.417 1.00 28.91 395 THR A CA 1
ATOM 3071 C C . THR A 1 395 ? 44.629 38.246 -47.381 1.00 28.91 395 THR A C 1
ATOM 3073 O O . THR A 1 395 ? 44.239 38.927 -48.328 1.00 28.91 395 THR A O 1
ATOM 3076 N N . GLN A 1 396 ? 43.956 37.156 -46.975 1.00 32.44 396 GLN A N 1
ATOM 3077 C CA . GLN A 1 396 ? 42.485 37.137 -46.792 1.00 32.44 396 GLN A CA 1
ATOM 3078 C C . GLN A 1 396 ? 42.012 35.973 -45.894 1.00 32.44 396 GLN A C 1
ATOM 3080 O O . GLN A 1 396 ? 42.832 35.195 -45.409 1.00 32.44 396 GLN A O 1
ATOM 3085 N N . THR A 1 397 ? 40.715 35.935 -45.560 1.00 28.28 397 THR A N 1
ATOM 3086 C CA . THR A 1 397 ? 40.235 35.447 -44.250 1.00 28.28 397 THR A CA 1
ATOM 3087 C C . THR A 1 397 ? 39.075 34.445 -44.336 1.00 28.28 397 THR A C 1
ATOM 3089 O O . THR A 1 397 ? 38.233 34.545 -45.223 1.00 28.28 397 THR A O 1
ATOM 3092 N N . SER A 1 398 ? 38.942 33.642 -43.270 1.00 28.73 398 SER A N 1
ATOM 3093 C CA . SER A 1 398 ? 37.693 33.153 -42.639 1.00 28.73 398 SER A CA 1
ATOM 3094 C C . SER A 1 398 ? 37.313 31.671 -42.791 1.00 28.73 398 SER A C 1
ATOM 3096 O O . SER A 1 398 ? 37.559 31.029 -43.805 1.00 28.73 398 SER A O 1
ATOM 3098 N N . SER A 1 399 ? 36.655 31.176 -41.732 1.00 28.88 399 SER A N 1
ATOM 3099 C CA . SER A 1 399 ? 36.202 29.799 -41.464 1.00 28.88 399 SER A CA 1
ATOM 31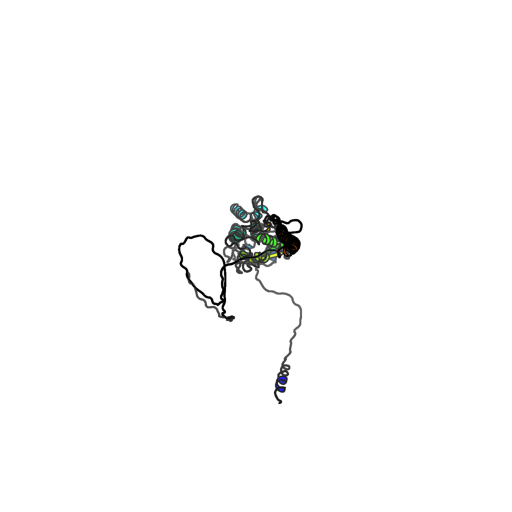00 C C . SER A 1 399 ? 37.303 28.716 -41.352 1.00 28.88 399 SER A C 1
ATOM 3102 O O . SER A 1 399 ? 38.244 28.683 -42.130 1.00 28.88 399 SER A O 1
ATOM 3104 N N . GLY A 1 400 ? 37.256 27.794 -40.383 1.00 29.56 400 GLY A N 1
ATOM 3105 C CA . GLY A 1 400 ? 36.387 27.774 -39.200 1.00 29.56 400 GLY A CA 1
ATOM 3106 C C . GLY A 1 400 ? 36.177 26.383 -38.606 1.00 29.56 400 GLY A C 1
ATOM 3107 O O . GLY A 1 400 ? 35.169 25.759 -38.907 1.00 29.56 400 GLY A O 1
ATOM 3108 N N . GLN A 1 401 ? 37.081 25.923 -37.736 1.00 31.33 401 GLN A N 1
ATOM 3109 C CA . GLN A 1 401 ? 36.913 24.720 -36.907 1.00 31.33 401 GLN A CA 1
ATOM 3110 C C . GLN A 1 401 ? 37.892 24.765 -35.723 1.00 31.33 401 GLN A C 1
ATOM 3112 O O . GLN A 1 401 ? 39.032 25.197 -35.883 1.00 31.33 401 GLN A O 1
ATOM 3117 N N . GLY A 1 402 ? 37.451 24.328 -34.541 1.00 34.44 402 GLY A N 1
ATOM 3118 C CA . GLY A 1 402 ? 38.280 24.215 -33.335 1.00 34.44 402 GLY A CA 1
ATOM 3119 C C . GLY A 1 402 ? 38.317 22.769 -32.818 1.00 34.44 402 GLY A C 1
ATOM 3120 O O . GLY A 1 402 ? 37.272 22.117 -32.857 1.00 34.44 402 GLY A O 1
ATOM 3121 N N . PRO A 1 403 ? 39.467 22.259 -32.331 1.00 37.81 403 PRO A N 1
ATOM 3122 C CA . PRO A 1 403 ? 39.546 20.924 -31.737 1.00 37.81 403 PRO A CA 1
ATOM 3123 C C . PRO A 1 403 ? 40.024 20.884 -30.266 1.00 37.81 403 PRO A C 1
ATOM 3125 O O . PRO A 1 403 ? 40.924 21.606 -29.857 1.00 37.81 403 PRO A O 1
ATOM 3128 N N . ALA A 1 404 ? 39.427 19.950 -29.522 1.00 27.67 404 ALA A N 1
ATOM 3129 C CA . ALA A 1 404 ? 40.041 19.002 -28.578 1.00 27.67 404 ALA A CA 1
ATOM 3130 C C . ALA A 1 404 ? 41.124 19.422 -27.534 1.00 27.67 404 ALA A C 1
ATOM 3132 O O . ALA A 1 404 ? 42.283 19.639 -27.861 1.00 27.67 404 ALA A O 1
ATOM 3133 N N . GLN A 1 405 ? 40.746 19.225 -26.257 1.00 28.00 405 GLN A N 1
ATOM 3134 C CA . GLN A 1 405 ? 41.398 18.334 -25.262 1.00 28.00 405 GLN A CA 1
ATOM 3135 C C . GLN A 1 405 ? 42.756 18.653 -24.571 1.00 28.00 405 GLN A C 1
ATOM 3137 O O . GLN A 1 405 ? 43.794 18.754 -25.208 1.00 28.00 405 GLN A O 1
ATOM 3142 N N . HIS A 1 406 ? 42.726 18.470 -23.230 1.00 29.81 406 HIS A N 1
ATOM 3143 C CA . HIS A 1 406 ? 43.765 17.849 -22.363 1.00 29.81 406 HIS A CA 1
ATOM 3144 C C . HIS A 1 406 ? 45.121 18.578 -22.120 1.00 29.81 406 HIS A C 1
ATOM 3146 O O . HIS A 1 406 ? 45.498 19.459 -22.883 1.00 29.81 406 HIS A O 1
ATOM 3152 N N . PRO A 1 407 ? 45.936 18.161 -21.114 1.00 49.94 407 PRO A N 1
ATOM 3153 C CA . PRO A 1 407 ? 45.610 17.697 -19.744 1.00 49.94 407 PRO A CA 1
ATOM 3154 C C . PRO A 1 407 ? 46.572 18.277 -18.649 1.00 49.94 407 PRO A C 1
ATOM 3156 O O . PRO A 1 407 ? 47.348 19.185 -18.921 1.00 49.94 407 PRO A O 1
ATOM 3159 N N . ASN A 1 408 ? 46.594 17.645 -17.457 1.00 28.47 408 ASN A N 1
ATOM 3160 C CA . ASN A 1 408 ? 47.657 17.651 -16.416 1.00 28.47 408 ASN A CA 1
ATOM 3161 C C . ASN A 1 408 ? 47.793 18.885 -15.485 1.00 28.47 408 ASN A C 1
ATOM 3163 O O . ASN A 1 408 ? 47.532 20.007 -15.890 1.00 28.47 408 ASN A O 1
ATOM 3167 N N . SER A 1 409 ? 48.261 18.768 -14.226 1.00 28.25 409 SER A N 1
ATOM 3168 C CA . SER A 1 409 ? 48.335 17.614 -13.286 1.00 28.25 409 SER A CA 1
ATOM 3169 C C . SER A 1 409 ? 48.808 18.045 -11.876 1.00 28.25 409 SER A C 1
ATOM 3171 O O . SER A 1 409 ? 49.692 18.886 -11.801 1.00 28.25 409 SER A O 1
ATOM 3173 N N . HIS A 1 410 ? 48.329 17.370 -10.815 1.00 28.00 410 HIS A N 1
ATOM 3174 C CA . HIS A 1 410 ? 48.933 17.186 -9.466 1.00 28.00 410 HIS A CA 1
ATOM 3175 C C . HIS A 1 410 ? 49.550 18.371 -8.673 1.00 28.00 410 HIS A C 1
ATOM 3177 O O . HIS A 1 410 ? 50.501 18.996 -9.118 1.00 28.00 410 HIS A O 1
ATOM 3183 N N . PHE A 1 411 ? 49.224 18.465 -7.368 1.00 25.66 411 PHE A N 1
ATOM 3184 C CA . PHE A 1 411 ? 50.156 18.016 -6.305 1.00 25.66 411 PHE A CA 1
ATOM 3185 C C . PHE A 1 411 ? 49.465 17.741 -4.944 1.00 25.66 411 PHE A C 1
ATOM 3187 O O . PHE A 1 411 ? 48.252 17.873 -4.814 1.00 25.66 411 PHE A O 1
ATOM 3194 N N . TYR A 1 412 ? 50.239 17.249 -3.968 1.00 26.81 412 TYR A N 1
ATOM 3195 C CA . TYR A 1 412 ? 49.805 16.643 -2.693 1.00 26.81 412 TYR A CA 1
ATOM 3196 C C . TYR A 1 412 ? 49.385 17.619 -1.571 1.00 26.81 412 TYR A C 1
ATOM 3198 O O . TYR A 1 412 ? 49.985 18.675 -1.394 1.00 26.81 412 TYR A O 1
ATOM 3206 N N . GLY A 1 413 ? 48.493 17.149 -0.684 1.00 25.81 413 GLY A N 1
ATOM 3207 C CA . GLY A 1 413 ? 48.255 17.683 0.669 1.00 25.81 413 GLY A CA 1
ATOM 3208 C C . GLY A 1 413 ? 47.835 16.561 1.637 1.00 25.81 413 GLY A C 1
ATOM 3209 O O . GLY A 1 413 ? 47.109 15.655 1.237 1.00 25.81 413 GLY A O 1
ATOM 3210 N N . ARG A 1 414 ? 48.327 16.551 2.890 1.00 26.41 414 ARG A N 1
ATOM 3211 C CA . ARG A 1 414 ? 48.263 15.370 3.787 1.00 26.41 414 ARG A CA 1
ATOM 3212 C C . ARG A 1 414 ? 47.545 15.626 5.125 1.00 26.41 414 ARG A C 1
ATOM 3214 O O . ARG A 1 414 ? 48.173 16.084 6.070 1.00 26.41 414 ARG A O 1
ATOM 3221 N N . GLY A 1 415 ? 46.305 15.137 5.214 1.00 24.84 415 GLY A N 1
ATOM 3222 C CA . GLY A 1 415 ? 45.757 14.379 6.353 1.00 24.84 415 GLY A CA 1
ATOM 3223 C C . GLY A 1 415 ? 45.397 15.081 7.676 1.00 24.84 415 GLY A C 1
ATOM 3224 O O . GLY A 1 415 ? 46.196 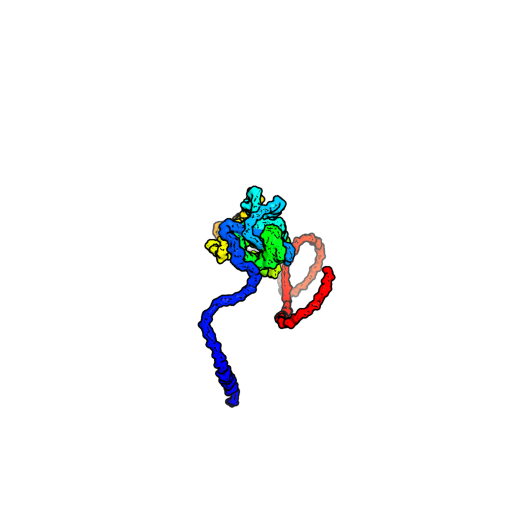15.799 8.266 1.00 24.84 415 GLY A O 1
ATOM 3225 N N . LYS A 1 416 ? 44.243 14.682 8.231 1.00 26.92 416 LYS A N 1
ATOM 3226 C CA . LYS A 1 416 ? 44.088 14.102 9.586 1.00 26.92 416 LYS A CA 1
ATOM 3227 C C . LYS A 1 416 ? 42.694 13.465 9.713 1.00 26.92 416 LYS A C 1
ATOM 3229 O O . LYS A 1 416 ? 41.751 13.940 9.094 1.00 26.92 416 LYS A O 1
ATOM 3234 N N . ARG A 1 417 ? 42.569 12.390 10.501 1.00 30.56 417 ARG A N 1
ATOM 3235 C CA . ARG A 1 417 ? 41.274 11.869 10.978 1.00 30.56 417 ARG A CA 1
ATOM 3236 C C . ARG A 1 417 ? 41.070 12.349 12.414 1.00 30.56 417 ARG A C 1
ATOM 3238 O O . ARG A 1 417 ? 42.018 12.294 13.195 1.00 30.56 417 ARG A O 1
ATOM 3245 N N . THR A 1 418 ? 39.854 12.747 12.765 1.00 27.61 418 THR A N 1
ATOM 3246 C CA . THR A 1 418 ? 39.440 13.040 14.145 1.00 27.61 418 THR A CA 1
ATOM 3247 C C . THR A 1 418 ? 38.249 12.164 14.502 1.00 27.61 418 THR A C 1
ATOM 3249 O O . THR A 1 418 ? 37.132 12.439 14.078 1.00 27.61 418 THR A O 1
ATOM 3252 N N . PHE A 1 419 ? 38.501 11.114 15.283 1.00 27.19 419 PHE A N 1
ATOM 3253 C CA . PHE A 1 419 ? 37.471 10.501 16.118 1.00 27.19 419 PHE A CA 1
ATOM 3254 C C . PHE A 1 419 ? 37.420 11.273 17.436 1.00 27.19 419 PHE A C 1
ATOM 3256 O O . PHE A 1 419 ? 38.466 11.511 18.040 1.00 27.19 419 PHE A O 1
ATOM 3263 N N . LEU A 1 420 ? 36.218 11.626 17.881 1.00 27.02 420 LEU A N 1
ATOM 3264 C CA . LEU A 1 420 ? 35.946 12.107 19.231 1.00 27.02 420 LEU A CA 1
ATOM 3265 C C . LEU A 1 420 ? 34.634 11.474 19.694 1.00 27.02 420 LEU A C 1
ATOM 3267 O O 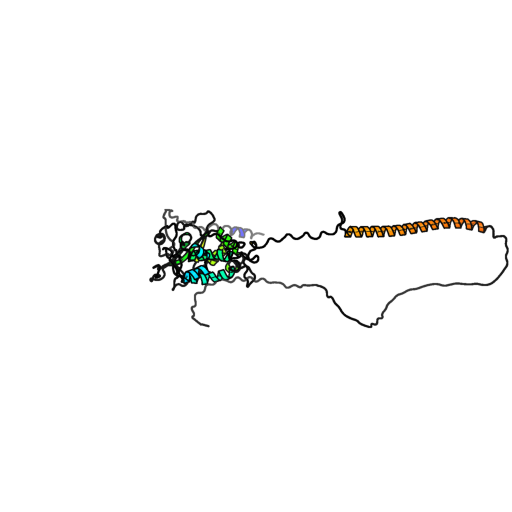. LEU A 1 420 ? 33.555 11.919 19.315 1.00 27.02 420 LEU A O 1
ATOM 3271 N N . CYS A 1 421 ? 34.742 10.427 20.509 1.00 23.56 421 CYS A N 1
ATOM 3272 C CA . CYS A 1 421 ? 33.664 10.083 21.427 1.00 23.56 421 CYS A CA 1
ATOM 3273 C C . CYS A 1 421 ? 33.619 11.158 22.519 1.00 23.56 421 CYS A C 1
ATOM 3275 O O . CYS A 1 421 ? 34.676 11.636 22.939 1.00 23.56 421 CYS A O 1
ATOM 3277 N N . TRP A 1 422 ? 32.432 11.487 23.023 1.00 24.81 422 TRP A N 1
ATOM 3278 C CA . TRP A 1 422 ? 32.301 12.174 24.305 1.00 24.81 422 TRP A CA 1
ATOM 3279 C C . TRP A 1 422 ? 31.142 11.599 25.116 1.00 24.81 422 TRP A C 1
ATOM 3281 O O . TRP A 1 422 ? 30.292 10.889 24.579 1.00 24.81 422 TRP A O 1
ATOM 3291 N N . GLU A 1 423 ? 31.203 11.791 26.428 1.00 26.16 423 GLU A N 1
ATOM 3292 C CA . GLU A 1 423 ? 30.573 10.886 27.389 1.00 26.16 423 GLU A CA 1
ATOM 3293 C C . GLU A 1 423 ? 29.110 11.208 27.706 1.00 26.16 423 GLU A C 1
ATOM 3295 O O . GLU A 1 423 ? 28.660 12.353 27.681 1.00 26.16 423 GLU A O 1
ATOM 3300 N N . ILE A 1 424 ? 28.383 10.163 28.107 1.00 28.84 424 ILE A N 1
ATOM 3301 C CA . ILE A 1 424 ? 27.106 10.290 28.808 1.00 28.84 424 ILE A CA 1
ATOM 3302 C C . ILE A 1 424 ? 27.372 10.936 30.172 1.00 28.84 424 ILE A C 1
ATOM 3304 O O . ILE A 1 424 ? 28.176 10.437 30.956 1.00 28.84 424 ILE A O 1
ATOM 3308 N N . SER A 1 425 ? 26.641 11.997 30.507 1.00 29.67 425 SER A N 1
ATOM 3309 C CA . SER A 1 425 ? 26.571 12.522 31.874 1.00 29.67 425 SER A CA 1
ATOM 3310 C C . SER A 1 425 ? 25.137 12.887 32.230 1.00 29.67 425 SER A C 1
ATOM 3312 O O . SER A 1 425 ? 24.452 13.580 31.484 1.00 29.67 425 SER A O 1
ATOM 3314 N N . ARG A 1 426 ? 24.671 12.386 33.379 1.00 31.81 426 ARG A N 1
ATOM 3315 C CA . ARG A 1 426 ? 23.320 12.641 33.894 1.00 31.81 426 ARG A CA 1
ATOM 3316 C C . ARG A 1 426 ? 23.285 13.996 34.601 1.00 31.81 426 ARG A C 1
ATOM 3318 O O . ARG A 1 426 ? 24.097 14.233 35.491 1.00 31.81 426 ARG A O 1
ATOM 3325 N N . ALA A 1 427 ? 22.288 14.818 34.293 1.00 31.98 427 ALA A N 1
ATOM 3326 C CA . ALA A 1 427 ? 21.888 15.964 35.105 1.00 31.98 427 ALA A CA 1
ATOM 3327 C C . ALA A 1 427 ? 20.355 15.982 35.232 1.00 31.98 427 ALA A C 1
ATOM 3329 O O . ALA A 1 427 ? 19.654 15.541 34.323 1.00 31.98 427 ALA A O 1
ATOM 3330 N N . GLY A 1 428 ? 19.849 16.425 36.386 1.00 31.30 428 GLY A N 1
ATOM 3331 C CA . GLY A 1 428 ? 18.414 16.460 36.687 1.00 31.30 428 GLY A CA 1
ATOM 3332 C C . GLY A 1 428 ? 17.663 17.625 36.020 1.00 31.30 428 GLY A C 1
ATOM 3333 O O . GLY A 1 428 ? 18.286 18.487 35.399 1.00 31.30 428 GLY A O 1
ATOM 3334 N N . PRO A 1 429 ? 16.326 17.666 36.153 1.00 34.88 429 PRO A N 1
ATOM 3335 C CA . PRO A 1 429 ? 15.485 18.637 35.461 1.00 34.88 429 PRO A CA 1
ATOM 3336 C C . PRO A 1 429 ? 15.636 20.060 36.014 1.00 34.88 429 PRO A C 1
ATOM 3338 O O . PRO A 1 429 ? 15.716 20.270 37.225 1.00 34.88 429 PRO A O 1
ATOM 3341 N N . VAL A 1 430 ? 15.575 21.046 35.116 1.00 31.77 430 VAL A N 1
ATOM 3342 C CA . VAL A 1 430 ? 15.400 22.466 35.448 1.00 31.77 430 VAL A CA 1
ATOM 3343 C C . VAL A 1 430 ? 14.179 22.982 34.696 1.00 31.77 430 VAL A C 1
ATOM 3345 O O . VAL A 1 430 ? 14.211 23.149 33.480 1.00 31.77 430 VAL A O 1
ATOM 3348 N N . SER A 1 431 ? 13.094 23.232 35.423 1.00 29.20 431 SER A N 1
ATOM 3349 C CA . SER A 1 431 ? 11.881 23.832 34.869 1.00 29.20 431 SER A CA 1
ATOM 3350 C C . SER A 1 431 ? 12.103 25.311 34.561 1.00 29.20 431 SER A C 1
ATOM 3352 O O . SER A 1 431 ? 12.483 26.057 35.460 1.00 29.20 431 SER A O 1
ATOM 3354 N N . TYR A 1 432 ? 11.764 25.767 33.352 1.00 29.47 432 TYR A N 1
ATOM 3355 C CA . TYR A 1 432 ? 11.392 27.166 33.126 1.00 29.47 432 TYR A CA 1
ATOM 3356 C C . TYR A 1 432 ? 10.310 27.304 32.052 1.00 29.47 432 TYR A C 1
ATOM 3358 O O . TYR A 1 432 ? 10.181 26.489 31.143 1.00 29.47 432 TYR A O 1
ATOM 3366 N N . THR A 1 433 ? 9.482 28.331 32.216 1.00 29.94 433 THR A N 1
ATOM 3367 C CA . THR A 1 433 ? 8.232 28.541 31.481 1.00 29.94 433 THR A CA 1
ATOM 3368 C C . THR A 1 433 ? 8.402 29.355 30.199 1.00 29.94 433 THR A C 1
ATOM 3370 O O . THR A 1 433 ? 9.095 30.368 30.222 1.00 29.94 433 THR A O 1
ATOM 3373 N N . ARG A 1 434 ? 7.593 29.017 29.184 1.00 27.95 434 ARG A N 1
ATOM 3374 C CA . ARG A 1 434 ? 6.840 29.951 28.317 1.00 27.95 434 ARG A CA 1
ATOM 3375 C C . ARG A 1 434 ? 7.597 31.156 27.730 1.00 27.95 434 ARG A C 1
ATOM 3377 O O . ARG A 1 434 ? 7.743 32.166 28.408 1.00 27.95 434 ARG A O 1
ATOM 3384 N N . TRP A 1 435 ? 7.783 31.147 26.410 1.00 28.09 435 TRP A N 1
ATOM 3385 C CA . TRP A 1 435 ? 7.503 32.317 25.561 1.00 28.09 435 TRP A CA 1
ATOM 3386 C C . TRP A 1 435 ? 6.901 31.868 24.224 1.00 28.09 435 TRP A C 1
ATOM 3388 O O . TRP A 1 435 ? 7.168 30.760 23.769 1.00 28.09 435 TRP A O 1
ATOM 3398 N N . GLN A 1 436 ? 6.049 32.714 23.644 1.00 31.69 436 GLN A N 1
ATOM 3399 C CA . GLN A 1 436 ? 5.437 32.526 22.324 1.00 31.69 436 GLN A CA 1
ATOM 3400 C C . GLN A 1 436 ? 6.162 33.398 21.292 1.00 31.69 436 GLN A C 1
ATOM 3402 O O . GLN A 1 436 ? 6.646 34.477 21.645 1.00 31.69 436 GLN A O 1
ATOM 3407 N N . ALA A 1 437 ? 6.157 32.955 20.037 1.00 37.69 437 ALA A N 1
ATOM 3408 C CA . ALA A 1 437 ? 6.396 33.748 18.834 1.00 37.69 437 ALA A CA 1
ATOM 3409 C C . ALA A 1 437 ? 5.463 33.220 17.735 1.00 37.69 437 ALA A C 1
ATOM 3411 O O . ALA A 1 437 ? 5.286 31.981 17.707 1.00 37.69 437 ALA A O 1
#

pLDDT: mean 72.5, std 26.24, range [23.56, 97.81]

Sequence (437 aa):
MGRDVVFVFVLALLAIWYNPVCSETADLELLHESDSQHHSIWTRKELANGSKDSQGHCMWYGTCNDCEYAYNYAYQGDAMPIGETDLQALESVCPELFDQFGPEDEPLFCCDSRQINDLIVNFGQALNLVGRCPSCARNLRMIFCSMTCDPHHSRFLAYNTTQEHTITPEPITNSTVVVKALNYYIDDTFVTEMYDSCKEVTNPSSNSLVMPTICGQWGEDCSPHRLLDFMGQGMSNGGFSPFDIYFQYIPDGEPVPNPDVIEAFDPQAVPCYEAISNTSGSCSCVDCSGSCPKPKPWPPLPQPWTVGSMYGVSFVMMMVFIAVSITFLVTVFWKWHVDRVVMLDDGLETISRGWDSVGRRLAGAATHNLSLPALDDEVEPLHQPKTTATPTSATQTSSGQGPAQHPNSHFYGRGKRTFLCWEISRAGPVSYTRWQA

Foldseek 3Di:
DDPDVVPVVVVVPVVPPDDDDDDDDDDDDDDDDDDDDDPPVDDVVVVVVQPLDPQAAAQFEDFDDPDPFTWTFGARHFFDFADPVQLVLLCVQQVVLCVVQVPDPGGGWNYYSVLSVVCCVQCVVVCVQQVLQVLLSNLVSCQVSCCRIPRHNQQFKDQDDKDQADPQADPPRSGRITGQEIEGFAEQVSLQQSCQLQQQAAGPVPRHRSQLVQLPPCRPVDDSCSNVQQVQPDVVRVGRNSHHYHYDHDYPPGDDPDPSHNDHDDDDRDHQLDAPDPVGHRRDCNRHVNVDDDDDDDDPDDDQPDDPPGRVVVVVVVVVVVVVVVVVVVVVVVVVVVVVVVVVVVVVVVVVVVPVVPPPPPDDDDDDDDDDDDDDDDDDDDDDDDDDDDDDDDDDDDDDDDDDDYDDDDDDDDDDDDDDDDDDDDDDDDDDDDDDD

Solvent-accessible surface area (backbone atoms only — not comparable to full-atom values): 27456 Å² total; per-residue (Å²): 141,79,82,67,78,68,64,64,65,60,69,74,66,70,78,82,80,81,81,89,88,79,88,83,88,78,82,95,74,92,82,82,86,89,81,87,85,73,84,53,90,64,52,72,67,65,69,62,62,49,75,91,56,91,79,40,25,13,60,30,49,50,66,47,82,92,51,100,44,68,27,37,24,46,40,73,49,76,43,42,73,65,53,76,74,42,50,56,53,41,41,75,77,36,40,75,59,32,75,72,47,48,86,50,100,75,34,47,25,19,45,39,72,60,50,51,50,51,47,51,66,61,50,43,60,56,40,71,57,43,53,79,25,50,23,19,34,51,38,60,41,49,59,58,44,42,74,53,31,34,37,33,32,31,29,28,39,44,87,68,39,57,45,84,50,74,91,68,44,45,88,86,81,63,32,35,34,28,44,52,24,34,34,38,32,27,27,40,60,43,45,43,45,29,38,66,19,35,60,51,28,52,29,90,90,77,76,39,60,34,49,38,69,64,16,58,95,45,23,87,75,56,46,49,63,51,33,49,53,38,58,18,26,10,47,91,77,73,37,79,20,60,40,34,41,45,74,41,75,36,54,87,93,58,79,70,92,50,89,86,41,76,45,55,52,69,70,89,63,50,48,22,55,42,50,88,44,98,87,51,64,43,18,46,54,79,30,19,73,76,41,43,80,81,76,76,78,77,76,80,74,84,72,78,66,58,57,85,96,40,51,35,67,59,53,50,53,50,53,51,52,51,53,53,50,48,54,51,49,50,53,52,52,51,50,55,50,51,58,56,51,53,66,58,50,61,68,52,56,62,60,61,64,60,61,69,71,71,76,79,79,84,75,86,79,89,79,91,87,79,84,88,85,84,90,90,91,90,82,90,84,89,83,86,80,90,81,89,84,86,86,88,83,84,89,87,86,82,88,89,86,86,83,85,83,89,82,89,78,90,87,90,85,86,89,84,87,84,88,78,88,80,82,92,77,93,77,84,92,78,91,80,80,88,85,87,132

InterPro domains:
  IPR032190 Niemann-Pick C1, N-terminal [PF16414] (55-311)

Mean predicted aligned error: 18.56 Å

Nearest PDB structures (foldseek):
  3gkj-assembly1_A  TM=8.964E-01  e=6.698E-23  Homo sapiens
  5jnx-assembly1_A  TM=7.877E-01  e=5.207E-24  Homo sapiens
  6uox-assembly1_A  TM=7.840E-01  e=9.790E-22  Homo sapiens
  3qnt-assembly1_A  TM=8.513E-01  e=9.118E-20  Homo sapiens
  6w5s-assembly1_A  TM=7.751E-01  e=2.385E-20  Homo sapiens